Protein AF-A0A842NG84-F1 (afdb_monomer)

Nearest PDB structures (foldseek):
  5ef4-assembly1_A  TM=7.509E-01  e=2.956E-09  Ambrosia artemisiifolia
  5ef4-assembly2_B  TM=7.307E-01  e=3.692E-09  Ambrosia artemisiifolia
  2pns-assembly2_B  TM=7.643E-01  e=1.123E-08  Tabernaemonta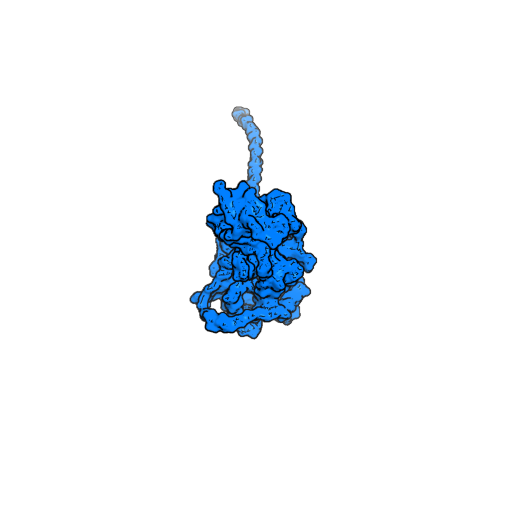na divaricata
  5egw-assembly1_B  TM=7.321E-01  e=2.445E-08  Ambrosia artemisiifolia
  1by8-assembly1_A  TM=6.153E-01  e=9.722E-10  Homo sapiens

Solvent-accessible surface area (backbone atoms only — not comparable to full-atom values): 22449 Å² total; per-residue (Å²): 132,89,85,85,89,90,78,93,75,83,84,78,82,76,79,78,74,76,75,75,74,76,73,70,83,74,73,76,84,49,84,54,56,22,68,62,53,76,66,56,45,51,50,50,56,47,50,56,67,72,35,50,70,50,82,78,55,66,68,54,63,74,64,57,64,97,56,46,72,49,68,49,61,90,35,45,50,77,52,31,65,78,34,42,39,34,60,16,14,34,37,33,48,54,18,48,45,46,33,51,21,23,42,37,18,72,76,65,67,31,71,53,35,53,27,53,30,47,59,38,40,55,36,86,90,50,64,49,39,68,40,72,46,62,56,60,51,24,55,47,42,53,71,69,32,46,49,35,39,27,86,22,55,72,15,46,81,70,48,32,79,45,73,61,75,60,59,44,90,67,37,44,67,66,52,60,49,45,40,74,46,46,40,46,20,26,48,72,33,65,92,59,47,56,72,46,21,52,50,46,55,50,43,39,43,73,71,63,38,40,33,37,37,35,39,50,42,25,35,59,64,53,49,51,52,51,51,47,48,60,69,73,37,45,41,85,51,68,46,64,64,58,86,54,38,77,34,63,48,35,91,82,56,20,32,36,48,33,28,23,33,37,32,36,38,32,76,48,76,95,65,28,27,34,35,31,39,54,45,67,15,50,38,93,43,17,71,71,15,41,40,27,35,44,60,89,41,62,52,70,29,25,30,29,53,96,89,40,80,40,75,26,60,45,49,30,34,67,55,66,42,65,58,86,71,72,46,55,35,31,28,23,76,84,56,53,41,71,78,46,67,58,55,23,54,41,68,51,59,43,58,68,57,51,52,47,65,21,34,38,39,26,43,49,47,79,43,97,38,78,32,68,36,78,54,80,39,42,33,33,42,37,24,3,22,44,75,78,70,81,50,70,86,53,53,14,26,28,56,36,82,46,69,76,48,36,46,75,49,76,38,48,57,46,64,62,128

Foldseek 3Di:
DDDDDDDDDDDPPPPPPPPPPPPPPPPPQDPEFAQDFPVQVVVQQVCLVPFAADDQDPVCLVVPPPFFKDFLVVQEDDQQQLLALAHANQQQLSQLQRLVSLVCCVAPVFNFRWFSLLCLAPVPVDHNRNHDHNQSVQVVCQVVQKTDGCPWQLRRDDCNVVPSPRHNVRTDPFPIWGWPHKGKHFQPLAPPDLVSNLSSQQSCLVVSGKKKKKFKAADQVRVVVVVCCQAPAAQQDADACQVRFAEAHDSVRIGMHIWIFRMWGCPPVVRTWTKTAGRSGAYPRRSNNIHTYGSPYDSNGWHDYPRDTDRGITIMTMDIDTDPPQAEEEEDLVQPLVPDPPYDNAPQVCLVRDTARHEYEYDAEEHADAHEDPDAHEYEDAYQAHSPNPDRDAAYEYCHYYYDHYHYNYHRYYYDD

Sequence (417 aa):
MRKGIPRIILGLVLALAFAQNASADDDLKSYTIMHPDRETRLSWIEAYKIAPRAHIDEELRLSIPFRGSLSLLSHLNYTPSARNQGQCGNCWAWAGTGAMGIALDVEKSIFDRLSVQFISSCNTAKDCCAGGWLEDLASFYSSEGYTVPWSNTNASWQNGDGNCNVVCETISTSPKYNITSIEEETIDTQDVGQAQAIANIKNILNQNKAVWFAFYMSTAEDWTDFFSFWGNQTESVLWNFDDTCGKAYDPVDGGAHAVLCVGYNDDDPDNSYWIMLNSYGTETGRPNGLFRVDMDMNYDCYYFYGGNATYSLYWQTLDVSFSTEVQNSYVDPSGSCNGNTPCYTTIQAAVNAASTGTTIKILQGSYSENVSLSTSKELTLSGGWNSSYTSQASISYASSLTRSKGTFIVKRVGIQR

Structure (mmCIF, N/CA/C/O backbone):
data_AF-A0A842NG84-F1
#
_entry.id   AF-A0A842NG84-F1
#
loop_
_atom_site.group_PDB
_atom_site.id
_atom_site.type_symbol
_atom_site.label_atom_id
_atom_site.label_alt_id
_atom_site.label_comp_id
_atom_site.label_asym_id
_atom_site.label_entity_id
_atom_site.label_seq_id
_atom_site.pdbx_PDB_ins_code
_atom_site.Cartn_x
_atom_site.Cartn_y
_atom_site.Cartn_z
_atom_site.occupancy
_atom_site.B_iso_or_equiv
_atom_site.auth_seq_id
_atom_site.auth_comp_id
_atom_site.auth_asym_id
_atom_site.auth_atom_id
_atom_site.pdbx_PDB_model_num
ATOM 1 N N . MET A 1 1 ? -33.492 68.189 -60.510 1.00 37.41 1 MET A N 1
ATOM 2 C CA . MET A 1 1 ? -34.503 67.174 -60.883 1.00 37.41 1 MET A CA 1
ATOM 3 C C . MET A 1 1 ? -34.789 66.313 -59.658 1.00 37.41 1 MET A C 1
ATOM 5 O O . MET A 1 1 ? -33.855 66.044 -58.924 1.00 37.41 1 MET A O 1
ATOM 9 N N . ARG A 1 2 ? -36.077 65.995 -59.435 1.00 32.12 2 ARG A N 1
ATOM 10 C CA . ARG A 1 2 ? -36.684 64.869 -58.671 1.00 32.12 2 ARG A CA 1
ATOM 11 C C . ARG A 1 2 ? -35.697 63.829 -58.094 1.00 32.12 2 ARG A C 1
ATOM 13 O O . ARG A 1 2 ? -34.793 63.446 -58.812 1.00 32.12 2 ARG A O 1
ATOM 20 N N . LYS A 1 3 ? -35.860 63.178 -56.938 1.00 31.91 3 LYS A N 1
ATOM 21 C CA . LYS A 1 3 ? -36.912 62.978 -55.914 1.00 31.91 3 LYS A CA 1
ATOM 22 C C . LYS A 1 3 ? -36.222 62.097 -54.837 1.00 31.91 3 LYS A C 1
ATOM 24 O O . LYS A 1 3 ? -35.510 61.182 -55.224 1.00 31.91 3 LYS A O 1
ATOM 29 N N . GLY A 1 4 ? -36.459 62.297 -53.539 1.00 31.08 4 GLY A N 1
ATOM 30 C CA . GLY A 1 4 ? -37.027 61.222 -52.703 1.00 31.08 4 GLY A CA 1
ATOM 31 C C . GLY A 1 4 ? -36.264 60.925 -51.397 1.00 31.08 4 GLY A C 1
ATOM 32 O O . GLY A 1 4 ? -35.152 60.421 -51.426 1.00 31.08 4 GLY A O 1
ATOM 33 N N . ILE A 1 5 ? -36.914 61.232 -50.270 1.00 37.59 5 ILE A N 1
ATOM 34 C CA . ILE A 1 5 ? -36.706 60.746 -48.880 1.00 37.59 5 ILE A CA 1
ATOM 35 C C . ILE A 1 5 ? -37.113 59.242 -48.861 1.00 37.59 5 ILE A C 1
ATOM 37 O O . ILE A 1 5 ? -38.029 58.944 -49.637 1.00 37.59 5 ILE A O 1
ATOM 41 N N . PRO A 1 6 ? -36.553 58.280 -48.067 1.00 40.28 6 PRO A N 1
ATOM 42 C CA . PRO A 1 6 ? -36.450 58.280 -46.586 1.00 40.28 6 PRO A CA 1
ATOM 43 C C . PRO A 1 6 ? -35.215 57.499 -46.031 1.00 40.28 6 PRO A C 1
ATOM 45 O O . PRO A 1 6 ? -34.362 57.112 -46.810 1.00 40.28 6 PRO A O 1
ATOM 48 N N . ARG A 1 7 ? -34.948 57.219 -44.744 1.00 32.84 7 ARG A N 1
ATOM 49 C CA . ARG A 1 7 ? -35.759 56.900 -43.555 1.00 32.84 7 ARG A CA 1
ATOM 50 C C . ARG A 1 7 ? -34.798 56.885 -42.344 1.00 32.84 7 ARG A C 1
ATOM 52 O O . ARG A 1 7 ? -33.700 56.350 -42.452 1.00 32.84 7 ARG A O 1
ATOM 59 N N . ILE A 1 8 ? -35.215 57.437 -41.207 1.00 39.66 8 ILE A N 1
ATOM 60 C CA . ILE A 1 8 ? -34.542 57.266 -39.908 1.00 39.66 8 ILE A CA 1
ATOM 61 C C . ILE A 1 8 ? -34.711 55.801 -39.487 1.00 39.66 8 ILE A C 1
ATOM 63 O O . ILE A 1 8 ? -35.845 55.322 -39.440 1.00 39.66 8 ILE A O 1
ATOM 67 N N . ILE A 1 9 ? -33.616 55.100 -39.180 1.00 34.53 9 ILE A N 1
ATOM 68 C CA . ILE A 1 9 ? -33.658 53.812 -38.479 1.00 34.53 9 ILE A CA 1
ATOM 69 C C . ILE A 1 9 ? -32.799 53.916 -37.220 1.00 34.53 9 ILE A C 1
ATOM 71 O O . ILE A 1 9 ? -31.607 54.207 -37.261 1.00 34.53 9 ILE A O 1
ATOM 75 N N . LEU A 1 10 ? -33.511 53.711 -36.118 1.00 32.47 10 LEU A N 1
ATOM 76 C CA . LEU A 1 10 ? -33.110 53.533 -34.732 1.00 32.47 10 LEU A CA 1
ATOM 77 C C . LEU A 1 10 ? -31.815 52.711 -34.602 1.00 32.47 10 LEU A C 1
ATOM 79 O O . LEU A 1 10 ? -31.756 51.571 -35.059 1.00 32.47 10 LEU A O 1
ATOM 83 N N . GLY A 1 11 ? -30.803 53.266 -33.934 1.00 31.20 11 GLY A N 1
ATOM 84 C CA . GLY A 1 11 ? -29.657 52.491 -33.470 1.00 31.20 11 GLY A CA 1
ATOM 85 C C . GLY A 1 11 ? -30.105 51.530 -32.372 1.00 31.20 11 GLY A C 1
ATOM 86 O O . GLY A 1 11 ? -30.325 51.950 -31.238 1.00 31.20 11 GLY A O 1
ATOM 87 N N . LEU A 1 12 ? -30.262 50.248 -32.709 1.00 30.98 12 LEU A N 1
ATOM 88 C CA . LEU A 1 12 ? -30.329 49.183 -31.714 1.00 30.98 12 LEU A CA 1
ATOM 89 C C . LEU A 1 12 ? -28.923 49.003 -31.133 1.00 30.98 12 LEU A C 1
ATOM 91 O O . LEU A 1 12 ? -28.035 48.454 -31.782 1.00 30.98 12 LEU A O 1
ATOM 95 N N . VAL A 1 13 ? -28.725 49.462 -29.899 1.00 32.34 13 VAL A N 1
ATOM 96 C CA . VAL A 1 13 ? -27.614 49.014 -29.059 1.00 32.34 13 VAL A CA 1
ATOM 97 C C . VAL A 1 13 ? -27.955 47.592 -28.621 1.00 32.34 13 VAL A C 1
ATOM 99 O O . VAL A 1 13 ? -28.672 47.387 -27.645 1.00 32.34 13 VAL A O 1
ATOM 102 N N . LEU A 1 14 ? -27.495 46.600 -29.384 1.00 30.27 14 LEU A N 1
ATOM 103 C CA . LEU A 1 14 ? -27.500 45.214 -28.936 1.00 30.27 14 LEU A CA 1
ATOM 104 C C . LEU A 1 14 ? -26.247 45.018 -28.077 1.00 30.27 14 LEU A C 1
ATOM 106 O O . LEU A 1 14 ? -25.159 44.751 -28.584 1.00 30.27 14 LEU A O 1
ATOM 110 N N . ALA A 1 15 ? -26.392 45.217 -26.768 1.00 30.56 15 ALA A N 1
ATOM 111 C CA . ALA A 1 15 ? -25.419 44.734 -25.805 1.00 30.56 15 ALA A CA 1
ATOM 112 C C . ALA A 1 15 ? -25.432 43.201 -25.876 1.00 30.56 15 ALA A C 1
ATOM 114 O O . ALA A 1 15 ? -26.329 42.549 -25.342 1.00 30.56 15 ALA A O 1
ATOM 115 N N . LEU A 1 16 ? -24.465 42.628 -26.594 1.00 29.66 16 LEU A N 1
ATOM 116 C CA . LEU A 1 16 ? -24.135 41.213 -26.489 1.00 29.66 16 LEU A CA 1
ATOM 117 C C . LEU A 1 16 ? -23.580 40.993 -25.082 1.00 29.66 16 LEU A C 1
ATOM 119 O O . LEU A 1 16 ? -22.398 41.199 -24.817 1.00 29.66 16 LEU A O 1
ATOM 123 N N . ALA A 1 17 ? -24.471 40.622 -24.166 1.00 31.25 17 ALA A N 1
ATOM 124 C CA . ALA A 1 17 ? -24.089 39.957 -22.940 1.00 31.25 17 ALA A CA 1
ATOM 125 C C . ALA A 1 17 ? -23.398 38.654 -23.353 1.00 31.25 17 ALA A C 1
ATOM 127 O O . ALA A 1 17 ? -24.051 37.692 -23.759 1.00 31.25 17 ALA A O 1
ATOM 128 N N . PHE A 1 18 ? -22.068 38.644 -23.302 1.00 28.48 18 PHE A N 1
ATOM 129 C CA . PHE A 1 18 ? -21.324 37.400 -23.252 1.00 28.48 18 PHE A CA 1
ATOM 130 C C . PHE A 1 18 ? -21.741 36.715 -21.955 1.00 28.48 18 PHE A C 1
ATOM 132 O O . PHE A 1 18 ? -21.294 37.084 -20.870 1.00 28.48 18 PHE A O 1
ATOM 139 N N . ALA A 1 19 ? -22.645 35.745 -22.067 1.00 29.77 19 ALA A N 1
ATOM 140 C CA . ALA A 1 19 ? -22.727 34.694 -21.078 1.00 29.77 19 ALA A CA 1
ATOM 141 C C . ALA A 1 19 ? -21.344 34.036 -21.074 1.00 29.77 19 ALA A C 1
ATOM 143 O O . ALA A 1 19 ? -20.980 33.324 -22.010 1.00 29.77 19 ALA A O 1
ATOM 144 N N . GLN A 1 20 ? -20.542 34.354 -20.058 1.00 28.06 20 GLN A N 1
ATOM 145 C CA . GLN A 1 20 ? -19.454 33.489 -19.645 1.00 28.06 20 GLN A CA 1
ATOM 146 C C . GLN A 1 20 ? -20.114 32.154 -19.313 1.00 28.06 20 GLN A C 1
ATOM 148 O O . GLN A 1 20 ? -20.661 31.969 -18.228 1.00 28.06 20 GLN A O 1
ATOM 153 N N . ASN A 1 21 ? -20.114 31.236 -20.278 1.00 27.00 21 ASN A N 1
ATOM 154 C CA . ASN A 1 21 ? -20.101 29.833 -19.928 1.00 27.00 21 ASN A CA 1
ATOM 155 C C . ASN A 1 21 ? -18.834 29.674 -19.098 1.00 27.00 21 ASN A C 1
ATOM 157 O O . ASN A 1 21 ? -17.730 29.722 -19.638 1.00 27.00 21 ASN A O 1
ATOM 161 N N . ALA A 1 22 ? -19.012 29.592 -17.782 1.00 32.94 22 ALA A N 1
ATOM 162 C CA . ALA A 1 22 ? -18.025 29.011 -16.906 1.00 32.94 22 ALA A CA 1
ATOM 163 C C . ALA A 1 22 ? -17.695 27.646 -17.514 1.00 32.94 22 ALA A C 1
ATOM 165 O O . ALA A 1 22 ? -18.519 26.730 -17.473 1.00 32.94 22 ALA A O 1
ATOM 166 N N . SER A 1 23 ? -16.543 27.543 -18.180 1.00 30.33 23 SER A N 1
ATOM 167 C CA . SER A 1 23 ? -15.930 26.243 -18.368 1.00 30.33 23 SER A CA 1
ATOM 168 C C . SER A 1 23 ? -15.716 25.729 -16.957 1.00 30.33 23 SER A C 1
ATOM 170 O O . SER A 1 23 ? -15.060 26.396 -16.156 1.00 30.33 23 SER A O 1
ATOM 172 N N . ALA A 1 24 ? -16.360 24.609 -16.644 1.00 33.66 24 ALA A N 1
ATOM 173 C CA . ALA A 1 24 ? -15.983 23.806 -15.500 1.00 33.66 24 ALA A CA 1
ATOM 174 C C . ALA A 1 24 ? -14.453 23.713 -15.483 1.00 33.66 24 ALA A C 1
ATOM 176 O O . ALA A 1 24 ? -13.863 23.532 -16.552 1.00 33.66 24 ALA A O 1
ATOM 177 N N . ASP A 1 25 ? -13.853 23.918 -14.310 1.00 32.69 25 ASP A N 1
ATOM 178 C CA . ASP A 1 25 ? -12.469 23.535 -14.046 1.00 32.69 25 ASP A CA 1
ATOM 179 C C . ASP A 1 25 ? -12.274 22.135 -14.625 1.00 32.69 25 ASP A C 1
ATOM 181 O O . ASP A 1 25 ? -12.804 21.150 -14.107 1.00 32.69 25 ASP A O 1
ATOM 185 N N . ASP A 1 26 ? -11.578 22.063 -15.753 1.00 35.41 26 ASP A N 1
ATOM 186 C CA . ASP A 1 26 ? -10.952 20.835 -16.191 1.00 35.41 26 ASP A CA 1
ATOM 187 C C . ASP A 1 26 ? -9.748 20.724 -15.256 1.00 35.41 26 ASP A C 1
ATOM 189 O O . ASP A 1 26 ? -8.679 21.263 -15.545 1.00 35.41 26 ASP A O 1
ATOM 193 N N . ASP A 1 27 ? -9.990 20.183 -14.054 1.00 45.81 27 ASP A N 1
ATOM 194 C CA . ASP A 1 27 ? -8.949 19.820 -13.094 1.00 45.81 27 ASP A CA 1
ATOM 195 C C . ASP A 1 27 ? -7.872 19.098 -13.904 1.00 45.81 27 ASP A C 1
ATOM 197 O O . ASP A 1 27 ? -8.100 17.993 -14.405 1.00 45.81 27 ASP A O 1
ATOM 201 N N . LEU A 1 28 ? -6.730 19.759 -14.117 1.00 52.41 28 LEU A N 1
ATOM 202 C CA . LEU A 1 28 ? -5.618 19.193 -14.867 1.00 52.41 28 LEU A CA 1
ATOM 203 C C . LEU A 1 28 ? -5.253 17.874 -14.191 1.00 52.41 28 LEU A C 1
ATOM 205 O O . LEU A 1 28 ? -4.687 17.862 -13.096 1.00 52.41 28 LEU A O 1
ATOM 209 N N . LYS A 1 29 ? -5.626 16.760 -14.826 1.00 64.19 29 LYS A N 1
ATOM 210 C CA . LYS A 1 29 ? -5.337 15.417 -14.331 1.00 64.19 29 LYS A CA 1
ATOM 211 C C . LYS A 1 29 ? -3.831 15.296 -14.134 1.00 64.19 29 LYS A C 1
ATOM 213 O O . LYS A 1 29 ? -3.072 15.330 -15.098 1.00 64.19 29 LYS A O 1
ATOM 218 N N . SER A 1 30 ? -3.413 15.178 -12.878 1.00 78.31 30 SER A N 1
ATOM 219 C CA . SER A 1 30 ? -2.008 15.039 -12.508 1.00 78.31 30 SER A CA 1
ATOM 220 C C . SER A 1 30 ? -1.708 13.576 -12.215 1.00 78.31 30 SER A C 1
ATOM 222 O O . SER A 1 30 ? -2.214 13.019 -11.242 1.00 78.31 30 SER A O 1
ATOM 224 N N . TYR A 1 31 ? -0.882 12.950 -13.052 1.00 92.50 31 TYR A N 1
ATOM 225 C CA . TYR A 1 31 ? -0.314 11.625 -12.796 1.00 92.50 31 TYR A CA 1
ATOM 226 C C . TYR A 1 31 ? 1.081 11.799 -12.195 1.00 92.50 31 TYR A C 1
ATOM 228 O O . TYR A 1 31 ? 2.098 11.642 -12.863 1.00 92.50 31 TYR A O 1
ATOM 236 N N . THR A 1 32 ? 1.126 12.225 -10.934 1.00 95.56 32 THR A N 1
ATOM 237 C CA . THR A 1 32 ? 2.385 12.597 -10.282 1.00 95.56 32 THR A CA 1
ATOM 238 C C . THR A 1 32 ? 3.261 11.385 -9.988 1.00 95.56 32 THR A C 1
ATOM 240 O O . THR A 1 32 ? 2.804 10.369 -9.463 1.00 95.56 32 THR A O 1
ATOM 243 N N . ILE A 1 33 ? 4.551 11.528 -10.266 1.00 97.00 33 ILE A N 1
ATOM 244 C CA . ILE A 1 33 ? 5.593 10.545 -9.967 1.00 97.00 33 ILE A CA 1
ATOM 245 C C . ILE A 1 33 ? 6.597 11.141 -8.978 1.00 97.00 33 ILE A C 1
ATOM 247 O O . ILE A 1 33 ? 6.575 12.339 -8.691 1.00 97.00 33 ILE A O 1
ATOM 251 N N . MET A 1 34 ? 7.474 10.306 -8.432 1.00 97.06 34 MET A N 1
ATOM 252 C CA . MET A 1 34 ? 8.581 10.755 -7.592 1.00 97.06 34 MET A CA 1
ATOM 253 C C . MET A 1 34 ? 9.792 11.079 -8.467 1.00 97.06 34 MET A C 1
ATOM 255 O O . MET A 1 34 ? 10.174 10.273 -9.314 1.00 97.06 34 MET A O 1
ATOM 259 N N . HIS A 1 35 ? 10.444 12.211 -8.208 1.00 95.12 35 HIS A N 1
ATOM 260 C CA . HIS A 1 35 ? 11.687 12.617 -8.871 1.00 95.12 35 HIS A CA 1
ATOM 261 C C . HIS A 1 35 ? 12.839 12.646 -7.856 1.00 95.12 35 HIS A C 1
ATOM 263 O O . HIS A 1 35 ? 13.256 13.726 -7.433 1.00 95.12 35 HIS A O 1
ATOM 269 N N . PRO A 1 36 ? 13.329 11.478 -7.393 1.00 94.44 36 PRO A N 1
ATOM 270 C CA . PRO A 1 36 ? 14.426 11.445 -6.440 1.00 94.44 36 PRO A CA 1
ATOM 271 C C . PRO A 1 36 ? 15.696 12.001 -7.081 1.00 94.44 36 PRO A C 1
ATOM 273 O O . PRO A 1 36 ? 16.050 11.652 -8.212 1.00 94.44 36 PRO A O 1
ATOM 276 N N . ASP A 1 37 ? 16.434 12.809 -6.324 1.00 93.31 37 ASP A N 1
ATOM 277 C CA . ASP A 1 37 ? 17.790 13.158 -6.717 1.00 93.31 37 ASP A CA 1
ATOM 278 C C . ASP A 1 37 ? 18.714 11.924 -6.684 1.00 93.31 37 ASP A C 1
ATOM 280 O O . ASP A 1 37 ? 18.347 10.805 -6.298 1.00 93.31 37 ASP A O 1
ATOM 284 N N . ARG A 1 38 ? 19.961 12.120 -7.118 1.00 92.44 38 ARG A N 1
ATOM 285 C CA . ARG A 1 38 ? 20.938 11.031 -7.191 1.00 92.44 38 ARG A CA 1
ATOM 286 C C . ARG A 1 38 ? 21.175 10.371 -5.829 1.00 92.44 38 ARG A C 1
ATOM 288 O O . ARG A 1 38 ? 21.360 9.156 -5.802 1.00 92.44 38 ARG A O 1
ATOM 295 N N . GLU A 1 39 ? 21.251 11.146 -4.753 1.00 94.50 39 GLU A N 1
ATOM 296 C CA . GLU A 1 39 ? 21.584 10.641 -3.416 1.00 94.50 39 GLU A CA 1
ATOM 297 C C . GLU A 1 39 ? 20.411 9.853 -2.835 1.00 94.50 39 GLU A C 1
ATOM 299 O O . GLU A 1 39 ? 20.589 8.712 -2.410 1.00 94.50 39 GLU A O 1
ATOM 304 N N . THR A 1 40 ? 19.206 10.405 -2.950 1.00 95.31 40 THR A N 1
ATOM 305 C CA . THR A 1 40 ? 17.943 9.779 -2.558 1.00 95.31 40 THR A CA 1
ATOM 306 C C . THR A 1 40 ? 17.758 8.448 -3.273 1.00 95.31 40 THR A C 1
ATOM 308 O O . THR A 1 40 ? 17.569 7.418 -2.632 1.00 95.31 40 THR A O 1
ATOM 311 N N . ARG A 1 41 ? 17.928 8.415 -4.597 1.00 94.69 41 ARG A N 1
ATOM 312 C CA . ARG A 1 41 ? 17.829 7.170 -5.366 1.00 94.69 41 ARG A CA 1
ATOM 313 C C . ARG A 1 41 ? 18.843 6.118 -4.915 1.00 94.69 41 ARG A C 1
ATOM 315 O O . ARG A 1 41 ? 18.488 4.953 -4.783 1.00 94.69 41 ARG A O 1
ATOM 322 N N . LEU A 1 42 ? 20.096 6.510 -4.669 1.00 94.88 42 LEU A N 1
ATOM 323 C CA . LEU A 1 42 ? 21.110 5.581 -4.157 1.00 94.88 42 LEU A CA 1
ATOM 324 C C . LEU A 1 42 ? 20.756 5.061 -2.761 1.00 94.88 42 LEU A C 1
ATOM 326 O O . LEU A 1 42 ? 20.980 3.882 -2.499 1.00 94.88 42 LEU A O 1
ATOM 330 N N . SER A 1 43 ? 20.169 5.896 -1.900 1.00 96.94 43 SER A N 1
ATOM 331 C CA . SER A 1 43 ? 19.691 5.450 -0.589 1.00 96.94 43 SER A CA 1
ATOM 332 C C . SER A 1 43 ? 18.536 4.454 -0.690 1.00 96.94 43 SER A C 1
ATOM 334 O O . SER A 1 43 ? 18.575 3.450 0.007 1.00 96.94 43 SER A O 1
ATOM 336 N N . TRP A 1 44 ? 17.573 4.648 -1.599 1.00 97.62 44 TRP A N 1
ATOM 337 C CA . TRP A 1 44 ? 16.470 3.694 -1.802 1.00 97.62 44 TRP A CA 1
ATOM 338 C C . TRP A 1 44 ? 16.963 2.351 -2.343 1.00 97.62 44 TRP A C 1
ATOM 340 O O . TRP A 1 44 ? 16.546 1.294 -1.873 1.00 97.62 44 TRP A O 1
ATOM 350 N N . ILE A 1 45 ? 17.912 2.383 -3.285 1.00 97.06 45 ILE A N 1
ATOM 351 C CA . ILE A 1 45 ? 18.573 1.174 -3.793 1.00 97.06 45 ILE A CA 1
ATOM 352 C C . ILE A 1 45 ? 19.283 0.429 -2.663 1.00 97.06 45 ILE A C 1
ATOM 354 O O . ILE A 1 45 ? 19.219 -0.798 -2.604 1.00 97.06 45 ILE A O 1
ATOM 358 N N . GLU A 1 46 ? 19.990 1.150 -1.794 1.00 97.69 46 GLU A N 1
ATOM 359 C CA . GLU A 1 46 ? 20.694 0.537 -0.672 1.00 97.69 46 GLU A CA 1
ATOM 360 C C . GLU A 1 46 ? 19.717 -0.018 0.366 1.00 97.69 46 GLU A C 1
ATOM 362 O O . GLU A 1 46 ? 19.875 -1.169 0.762 1.00 97.69 46 GLU A O 1
ATOM 367 N N . ALA A 1 47 ? 18.668 0.730 0.723 1.00 97.81 47 ALA A N 1
ATOM 368 C CA . ALA A 1 47 ? 17.607 0.285 1.626 1.00 97.81 47 ALA A CA 1
ATOM 369 C C . ALA A 1 47 ? 16.991 -1.040 1.150 1.00 97.81 47 ALA A C 1
ATOM 371 O O . ALA A 1 47 ? 16.917 -2.001 1.909 1.00 97.81 47 ALA A O 1
ATOM 372 N N . TYR A 1 48 ? 16.664 -1.148 -0.142 1.00 98.44 48 TYR A N 1
ATOM 373 C CA . TYR A 1 48 ? 16.176 -2.396 -0.734 1.00 98.44 48 TYR A CA 1
ATOM 374 C C . TYR A 1 48 ? 17.166 -3.566 -0.602 1.00 98.44 48 TYR A C 1
ATOM 376 O O . TYR A 1 48 ? 16.770 -4.711 -0.371 1.00 98.44 48 TYR A O 1
ATOM 384 N N . LYS A 1 49 ? 18.467 -3.305 -0.774 1.00 97.06 49 LYS A N 1
ATOM 385 C CA . LYS A 1 49 ? 19.503 -4.347 -0.696 1.00 97.06 49 LYS A CA 1
ATOM 386 C C . LYS A 1 49 ? 19.705 -4.857 0.725 1.00 97.06 49 LYS A C 1
ATOM 388 O O . LYS A 1 49 ? 19.904 -6.062 0.894 1.00 97.06 49 LYS A O 1
ATOM 393 N N . ILE A 1 50 ? 19.692 -3.956 1.705 1.00 97.50 50 ILE A N 1
ATOM 394 C CA . ILE A 1 50 ? 19.973 -4.288 3.107 1.00 97.50 50 ILE A CA 1
ATOM 395 C C . ILE A 1 50 ? 18.739 -4.764 3.873 1.00 97.50 50 ILE A C 1
ATOM 397 O O . ILE A 1 50 ? 18.912 -5.390 4.918 1.00 97.50 50 ILE A O 1
ATOM 401 N N . ALA A 1 51 ? 17.531 -4.498 3.366 1.00 98.38 51 ALA A N 1
ATOM 402 C CA . ALA A 1 51 ? 16.297 -4.993 3.959 1.00 98.38 51 ALA A CA 1
ATOM 403 C C . ALA A 1 51 ? 16.331 -6.530 4.112 1.00 98.38 51 ALA A C 1
ATOM 405 O O . ALA A 1 51 ? 16.885 -7.234 3.246 1.00 98.38 51 ALA A O 1
ATOM 406 N N . PRO A 1 52 ? 15.740 -7.074 5.191 1.00 98.44 52 PRO A N 1
ATOM 407 C CA . PRO A 1 52 ? 15.556 -8.509 5.351 1.00 98.44 52 PRO A CA 1
ATOM 408 C C . PRO A 1 52 ? 14.852 -9.135 4.149 1.00 98.44 52 PRO A C 1
ATOM 410 O O . PRO A 1 52 ? 14.097 -8.489 3.425 1.00 98.44 52 PRO A O 1
ATOM 413 N N . ARG A 1 53 ? 15.103 -10.424 3.927 1.00 98.38 53 ARG A N 1
ATOM 414 C CA . ARG A 1 53 ? 14.450 -11.177 2.855 1.00 98.38 53 ARG A CA 1
ATOM 415 C C . ARG A 1 53 ? 13.080 -11.636 3.331 1.00 98.38 53 ARG A C 1
ATOM 417 O O . ARG A 1 53 ? 12.985 -12.210 4.413 1.00 98.38 53 ARG A O 1
ATOM 424 N N . ALA A 1 54 ? 12.061 -11.427 2.504 1.00 98.25 54 ALA A N 1
ATOM 425 C CA . ALA A 1 54 ? 10.703 -11.847 2.806 1.00 98.25 54 ALA A CA 1
ATOM 426 C C . ALA A 1 54 ? 10.643 -13.362 3.023 1.00 98.25 54 ALA A C 1
ATOM 428 O O . ALA A 1 54 ? 11.218 -14.140 2.253 1.00 98.25 54 ALA A O 1
ATOM 429 N N . HIS A 1 55 ? 9.939 -13.784 4.071 1.00 97.19 55 HIS A N 1
ATOM 430 C CA . HIS A 1 55 ? 9.790 -15.200 4.380 1.00 97.19 55 HIS A CA 1
ATOM 431 C C . HIS A 1 55 ? 9.056 -15.948 3.254 1.00 97.19 55 HIS A C 1
ATOM 433 O O . HIS A 1 55 ? 7.894 -15.665 2.961 1.00 97.19 55 HIS A O 1
ATOM 439 N N . ILE A 1 56 ? 9.724 -16.934 2.648 1.00 96.94 56 ILE A N 1
ATOM 440 C CA . ILE A 1 56 ? 9.105 -17.878 1.712 1.00 96.94 56 ILE A CA 1
ATOM 441 C C . ILE A 1 56 ? 8.540 -19.056 2.505 1.00 96.94 56 ILE A C 1
ATOM 443 O O . ILE A 1 56 ? 9.287 -19.825 3.112 1.00 96.94 56 ILE A O 1
ATOM 447 N N . ASP A 1 57 ? 7.219 -19.211 2.464 1.00 95.62 57 ASP A N 1
ATOM 448 C CA . ASP A 1 57 ? 6.531 -20.343 3.076 1.00 95.62 57 ASP A CA 1
ATOM 449 C C . ASP A 1 57 ? 6.673 -21.575 2.166 1.00 95.62 57 ASP A C 1
ATOM 451 O O . ASP A 1 57 ? 6.092 -21.649 1.078 1.00 95.62 57 ASP A O 1
ATOM 455 N N . GLU A 1 58 ? 7.481 -22.543 2.598 1.00 92.81 58 GLU A N 1
ATOM 456 C CA . GLU A 1 58 ? 7.756 -23.774 1.852 1.00 92.81 58 GLU A CA 1
ATOM 457 C C . GLU A 1 58 ? 6.530 -24.694 1.727 1.00 92.81 58 GLU A C 1
ATOM 459 O O . GLU A 1 58 ? 6.401 -25.403 0.727 1.00 92.81 58 GLU A O 1
ATOM 464 N N . GLU A 1 59 ? 5.602 -24.678 2.688 1.00 90.94 59 GLU A N 1
ATOM 465 C CA . GLU A 1 59 ? 4.368 -25.468 2.604 1.00 90.94 59 GLU A CA 1
ATOM 466 C C . GLU A 1 59 ? 3.417 -24.869 1.562 1.00 90.94 59 GLU A C 1
ATOM 468 O O . GLU A 1 59 ? 2.857 -25.593 0.726 1.00 90.94 59 GLU A O 1
ATOM 473 N N . LEU A 1 60 ? 3.293 -23.539 1.538 1.00 90.19 60 LEU A N 1
ATOM 474 C CA . LEU A 1 60 ? 2.581 -22.832 0.476 1.00 90.19 60 LEU A CA 1
ATOM 475 C C . LEU A 1 60 ? 3.259 -23.042 -0.875 1.00 90.19 60 LEU A C 1
ATOM 477 O O . LEU A 1 60 ? 2.582 -23.346 -1.853 1.00 90.19 60 LEU A O 1
ATOM 481 N N . ARG A 1 61 ? 4.591 -22.988 -0.952 1.00 88.06 61 ARG A N 1
ATOM 482 C CA . ARG A 1 61 ? 5.324 -23.223 -2.208 1.00 88.06 61 ARG A CA 1
ATOM 483 C C . ARG A 1 61 ? 4.999 -24.582 -2.837 1.00 88.06 61 ARG A C 1
ATOM 485 O O . ARG A 1 61 ? 4.974 -24.692 -4.060 1.00 88.06 61 ARG A O 1
ATOM 492 N N . LEU A 1 62 ? 4.746 -25.603 -2.019 1.00 84.94 62 LEU A N 1
ATOM 493 C CA . LEU A 1 62 ? 4.388 -26.949 -2.477 1.00 84.94 62 LEU A CA 1
ATOM 494 C C . LEU A 1 62 ? 2.892 -27.127 -2.778 1.00 84.94 62 LEU A C 1
ATOM 496 O O . LEU A 1 62 ? 2.529 -28.077 -3.474 1.00 84.94 62 LEU A O 1
ATOM 500 N N . SER A 1 63 ? 2.029 -26.260 -2.246 1.00 84.56 63 SER A N 1
ATOM 501 C CA . SER A 1 63 ? 0.568 -26.388 -2.344 1.00 84.56 63 SER A CA 1
ATOM 502 C C . SER A 1 63 ? -0.093 -25.383 -3.286 1.00 84.56 63 SER A C 1
ATOM 504 O O . SER A 1 63 ? -1.189 -25.664 -3.776 1.00 84.56 63 SER A O 1
ATOM 506 N N . ILE A 1 64 ? 0.559 -24.255 -3.586 1.00 84.00 64 ILE A N 1
ATOM 507 C CA . ILE A 1 64 ? 0.092 -23.281 -4.575 1.00 84.00 64 ILE A CA 1
ATOM 508 C C . ILE A 1 64 ? -0.014 -23.987 -5.935 1.00 84.00 64 ILE A C 1
ATOM 510 O O . ILE A 1 64 ? 0.978 -24.536 -6.429 1.00 84.00 64 ILE A O 1
ATOM 514 N N . PRO A 1 65 ? -1.203 -23.991 -6.565 1.00 82.25 65 PRO A N 1
ATOM 515 C CA . PRO A 1 65 ? -1.358 -24.512 -7.911 1.00 82.25 65 PRO A CA 1
ATOM 516 C C . PRO A 1 65 ? -0.400 -23.818 -8.881 1.00 82.25 65 PRO A C 1
ATOM 518 O O . PRO A 1 65 ? -0.180 -22.613 -8.789 1.00 82.25 65 PRO A O 1
ATOM 521 N N . PHE A 1 66 ? 0.121 -24.565 -9.858 1.00 80.31 66 PHE A N 1
ATOM 522 C CA . PHE A 1 66 ? 0.998 -23.994 -10.886 1.00 80.31 66 PHE A CA 1
ATOM 523 C C . PHE A 1 66 ? 0.356 -22.788 -11.597 1.00 80.31 66 PHE A C 1
ATOM 525 O O . PHE A 1 66 ? 1.061 -21.843 -11.935 1.00 80.31 66 PHE A O 1
ATOM 532 N N . ARG A 1 67 ? -0.974 -22.821 -11.764 1.00 88.94 67 ARG A N 1
ATOM 533 C CA . ARG A 1 67 ? -1.805 -21.732 -12.288 1.00 88.94 67 ARG A CA 1
ATOM 534 C C . ARG A 1 67 ? -3.010 -21.481 -11.405 1.00 88.94 67 ARG A C 1
ATOM 536 O O . ARG A 1 67 ? -3.576 -22.435 -10.865 1.00 88.94 67 ARG A O 1
ATOM 543 N N . GLY A 1 68 ? -3.440 -20.233 -11.336 1.00 94.19 68 GLY A N 1
ATOM 544 C CA . GLY A 1 68 ? -4.694 -19.864 -10.710 1.00 94.19 68 GLY A CA 1
ATOM 545 C C . GLY A 1 68 ? -4.894 -18.360 -10.660 1.00 94.19 68 GLY A C 1
ATOM 546 O O . GLY A 1 68 ? -4.292 -17.574 -11.390 1.00 94.19 68 GLY A O 1
ATOM 547 N N . SER A 1 69 ? -5.741 -17.938 -9.737 1.00 97.06 69 SER A N 1
ATOM 548 C CA . SER A 1 69 ? -5.933 -16.527 -9.463 1.00 97.06 69 SER A CA 1
ATOM 549 C C . SER A 1 69 ? -6.157 -16.282 -7.985 1.00 97.06 69 SER A C 1
ATOM 551 O O . SER A 1 69 ? -6.711 -17.110 -7.260 1.00 97.06 69 SER A O 1
ATOM 553 N N . LEU A 1 70 ? -5.699 -15.120 -7.542 1.00 97.62 70 LEU A N 1
ATOM 554 C CA . LEU A 1 70 ? -5.854 -14.642 -6.180 1.00 97.62 70 LEU A CA 1
ATOM 555 C C . LEU A 1 70 ? -6.040 -13.131 -6.222 1.00 97.62 70 LEU A C 1
ATOM 557 O O . LEU A 1 70 ? -5.378 -12.431 -6.988 1.00 97.62 70 LEU A O 1
ATOM 561 N N . SER A 1 71 ? -6.935 -12.621 -5.379 1.00 98.31 71 SER A N 1
ATOM 562 C CA . SER A 1 71 ? -7.116 -11.188 -5.180 1.00 98.31 71 SER A CA 1
ATOM 563 C C . SER A 1 71 ? -7.334 -10.885 -3.705 1.00 98.31 71 SER A C 1
ATOM 565 O O . SER A 1 71 ? -8.250 -11.416 -3.086 1.00 98.31 71 SER A O 1
ATOM 567 N N . LEU A 1 72 ? -6.517 -9.982 -3.171 1.00 98.69 72 LEU A N 1
ATOM 568 C CA . LEU A 1 72 ? -6.600 -9.456 -1.810 1.00 98.69 72 LEU A CA 1
ATOM 569 C C . LEU A 1 72 ? -7.495 -8.211 -1.720 1.00 98.69 72 LEU A C 1
ATOM 571 O O . LEU A 1 72 ? -7.594 -7.600 -0.661 1.00 98.69 72 LEU A O 1
ATOM 575 N N . LEU A 1 73 ? -8.178 -7.819 -2.804 1.00 98.19 73 LEU A N 1
ATOM 576 C CA . LEU A 1 73 ? -9.064 -6.647 -2.796 1.00 98.19 73 LEU A CA 1
ATOM 577 C C . LEU A 1 73 ? -10.209 -6.779 -1.784 1.00 98.19 73 LEU A C 1
ATOM 579 O O . LEU A 1 73 ? -10.664 -5.770 -1.254 1.00 98.19 73 LEU A O 1
ATOM 583 N N . SER A 1 74 ? -10.643 -8.003 -1.465 1.00 97.31 74 SER A N 1
ATOM 584 C CA . SER A 1 74 ? -11.642 -8.249 -0.418 1.00 97.31 74 SER A CA 1
ATOM 585 C C . SER A 1 74 ? -11.156 -7.921 0.995 1.00 97.31 74 SER A C 1
ATOM 587 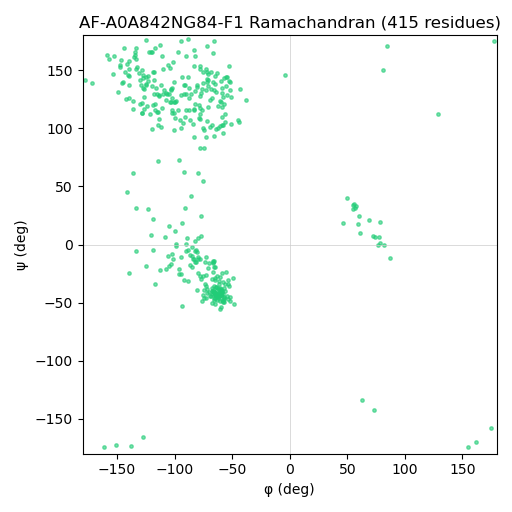O O . SER A 1 74 ? -11.996 -7.788 1.875 1.00 97.31 74 SER A O 1
ATOM 589 N N . HIS A 1 75 ? -9.842 -7.776 1.199 1.00 97.81 75 HIS A N 1
ATOM 590 C CA . HIS A 1 75 ? -9.211 -7.385 2.465 1.00 97.81 75 HIS A CA 1
ATOM 591 C C . HIS A 1 75 ? -8.854 -5.893 2.520 1.00 97.81 75 HIS A C 1
ATOM 593 O O . HIS A 1 75 ? -8.360 -5.407 3.532 1.00 97.81 75 HIS A O 1
ATOM 599 N N . LEU A 1 76 ? -9.116 -5.131 1.451 1.00 98.19 76 LEU A N 1
ATOM 600 C CA . LEU A 1 76 ? -8.786 -3.713 1.386 1.00 98.19 76 LEU A CA 1
ATOM 601 C C . LEU A 1 76 ? -10.038 -2.838 1.314 1.00 98.19 76 LEU A C 1
ATOM 603 O O . LEU A 1 76 ? -10.729 -2.785 0.296 1.00 98.19 76 LEU A O 1
ATOM 607 N N . ASN A 1 77 ? -10.278 -2.049 2.360 1.00 96.81 77 ASN A N 1
ATOM 608 C CA . ASN A 1 77 ? -11.269 -0.980 2.305 1.00 96.81 77 ASN A CA 1
ATOM 609 C C . ASN A 1 77 ? -10.695 0.240 1.570 1.00 96.81 77 ASN A C 1
ATOM 611 O O . ASN A 1 77 ? -9.840 0.960 2.093 1.00 96.81 77 ASN A O 1
ATOM 615 N N . TYR A 1 78 ? -11.177 0.500 0.356 1.00 97.50 78 TYR A N 1
ATOM 616 C CA . TYR A 1 78 ? -10.810 1.686 -0.408 1.00 97.50 78 TYR A CA 1
ATOM 617 C C . TYR A 1 78 ? -11.970 2.194 -1.268 1.00 97.50 78 TYR A C 1
ATOM 619 O O . TYR A 1 78 ? -12.914 1.480 -1.593 1.00 97.50 78 TYR A O 1
ATOM 627 N N . THR A 1 79 ? -11.891 3.467 -1.647 1.00 97.75 79 THR A N 1
ATOM 628 C CA . THR A 1 79 ? -12.772 4.063 -2.654 1.00 97.75 79 THR A CA 1
ATOM 629 C C . THR A 1 79 ? -11.893 4.462 -3.833 1.00 97.75 79 THR A C 1
ATOM 631 O O . THR A 1 79 ? -11.069 5.360 -3.638 1.00 97.75 79 THR A O 1
ATOM 634 N N . PRO A 1 80 ? -12.038 3.833 -5.017 1.00 96.94 80 PRO A N 1
ATOM 635 C CA . PRO A 1 80 ? -11.154 4.055 -6.159 1.00 96.94 80 PRO A CA 1
ATOM 636 C C . PRO A 1 80 ? -10.926 5.534 -6.480 1.00 96.94 80 PRO A C 1
ATOM 638 O O . PRO A 1 80 ? -9.790 5.991 -6.510 1.00 96.94 80 PRO A O 1
ATOM 641 N N . SER A 1 81 ? -12.000 6.317 -6.610 1.00 96.50 81 SER A N 1
ATOM 642 C CA . SER A 1 81 ? -11.916 7.739 -6.969 1.00 96.50 81 SER A CA 1
ATOM 643 C C . SER A 1 81 ? -11.218 8.595 -5.909 1.00 96.50 81 SER A C 1
ATOM 645 O O . SER A 1 81 ? -10.551 9.568 -6.243 1.00 96.50 81 SER A O 1
ATOM 647 N N . ALA A 1 82 ? -11.327 8.217 -4.632 1.00 96.31 82 ALA A N 1
ATOM 648 C CA . ALA A 1 82 ? -10.674 8.902 -3.518 1.00 96.31 82 ALA A CA 1
ATOM 649 C C . ALA A 1 82 ? -9.275 8.344 -3.202 1.00 96.31 82 ALA A C 1
ATOM 651 O O . ALA A 1 82 ? -8.649 8.787 -2.237 1.00 96.31 82 ALA A O 1
ATOM 652 N N . ARG A 1 83 ? -8.790 7.341 -3.943 1.00 97.25 83 ARG A N 1
ATOM 653 C CA . ARG A 1 83 ? -7.401 6.867 -3.891 1.00 97.25 83 ARG A CA 1
ATOM 654 C C . ARG A 1 83 ? -6.593 7.624 -4.946 1.00 97.25 83 ARG A C 1
ATOM 656 O O . ARG A 1 83 ? -6.112 7.047 -5.916 1.00 97.25 83 ARG A O 1
ATOM 663 N N . ASN A 1 84 ? -6.518 8.939 -4.766 1.00 97.19 84 ASN A N 1
ATOM 664 C CA . ASN A 1 84 ? -5.883 9.869 -5.687 1.00 97.19 84 ASN A CA 1
ATOM 665 C C . ASN A 1 84 ? -4.891 10.753 -4.921 1.00 97.19 84 ASN A C 1
ATOM 667 O O . ASN A 1 84 ? -5.302 11.551 -4.080 1.00 97.19 84 ASN A O 1
ATOM 671 N N . GLN A 1 85 ? -3.599 10.594 -5.200 1.00 96.69 85 GLN A N 1
ATOM 672 C CA . GLN A 1 85 ? -2.520 11.367 -4.588 1.00 96.69 85 GLN A CA 1
ATOM 673 C C . GLN A 1 85 ? -2.488 12.825 -5.056 1.00 96.69 85 GLN A C 1
ATOM 675 O O . GLN A 1 85 ? -1.920 13.667 -4.364 1.00 96.69 85 GLN A O 1
ATOM 680 N N . GLY A 1 86 ? -3.111 13.133 -6.197 1.00 95.94 86 GLY A N 1
ATOM 681 C CA . GLY A 1 86 ? -3.059 14.451 -6.815 1.00 95.94 86 GLY A CA 1
ATOM 682 C C . GLY A 1 86 ? -1.635 14.827 -7.223 1.00 95.94 86 GLY A C 1
ATOM 683 O O . GLY A 1 86 ? -0.921 14.021 -7.810 1.00 95.94 86 GLY A O 1
ATOM 684 N N . GLN A 1 87 ? -1.226 16.048 -6.892 1.00 94.94 87 GLN A N 1
ATOM 685 C CA . GLN A 1 87 ? 0.077 16.628 -7.229 1.00 94.94 87 GLN A CA 1
ATOM 686 C C . GLN A 1 87 ? 1.203 16.216 -6.267 1.00 94.94 87 GLN A C 1
ATOM 688 O O . GLN A 1 87 ? 2.337 16.669 -6.402 1.00 94.94 87 GLN A O 1
ATOM 693 N N . CYS A 1 88 ? 0.912 15.354 -5.293 1.00 95.50 88 CYS A N 1
ATOM 694 C CA . CYS A 1 88 ? 1.857 14.959 -4.259 1.00 95.50 88 CYS A CA 1
ATOM 695 C C . CYS A 1 88 ? 2.640 13.699 -4.645 1.00 95.50 88 CYS A C 1
ATOM 697 O O . CYS A 1 88 ? 2.044 12.673 -4.978 1.00 95.50 88 CYS A O 1
ATOM 699 N N . GLY A 1 89 ? 3.972 13.729 -4.546 1.00 95.81 89 GLY A N 1
ATOM 700 C CA . GLY A 1 89 ? 4.848 12.571 -4.753 1.00 95.81 89 GLY A CA 1
ATOM 701 C C . GLY A 1 89 ? 4.829 11.580 -3.582 1.00 95.81 89 GLY A C 1
ATOM 702 O O . GLY A 1 89 ? 5.875 11.287 -3.016 1.00 95.81 89 GLY A O 1
ATOM 703 N N . ASN A 1 90 ? 3.659 11.077 -3.175 1.00 96.12 90 ASN A N 1
ATOM 704 C CA . ASN A 1 90 ? 3.511 10.195 -2.005 1.00 96.12 90 ASN A CA 1
ATOM 705 C C . ASN A 1 90 ? 2.957 8.791 -2.315 1.00 96.12 90 ASN A C 1
ATOM 707 O O . ASN A 1 90 ? 2.426 8.119 -1.428 1.00 96.12 90 ASN A O 1
ATOM 711 N N . CYS A 1 91 ? 3.072 8.326 -3.560 1.00 98.50 91 CYS A N 1
ATOM 712 C CA . CYS A 1 91 ? 2.601 7.004 -3.988 1.00 98.50 91 CYS A CA 1
ATOM 713 C C . CYS A 1 91 ? 3.135 5.849 -3.118 1.00 98.50 91 CYS A C 1
ATOM 715 O O . CYS A 1 91 ? 2.392 4.921 -2.797 1.00 98.50 91 CYS A O 1
ATOM 717 N N . TRP A 1 92 ? 4.378 5.958 -2.637 1.00 98.56 92 TRP A N 1
ATOM 718 C CA . TRP A 1 92 ? 4.999 5.020 -1.696 1.00 98.56 92 TRP A CA 1
ATOM 719 C C . TRP A 1 92 ? 4.160 4.821 -0.429 1.00 98.56 92 TRP A C 1
ATOM 721 O O . TRP A 1 92 ? 3.910 3.682 -0.024 1.00 98.56 92 TRP A O 1
ATOM 731 N N . ALA A 1 93 ? 3.649 5.916 0.138 1.00 98.38 93 ALA A N 1
ATOM 732 C CA . ALA A 1 93 ? 2.808 5.906 1.323 1.00 98.38 93 ALA A CA 1
ATOM 733 C C . ALA A 1 93 ? 1.415 5.344 1.013 1.00 98.38 93 ALA A C 1
ATOM 735 O O . ALA A 1 93 ? 0.869 4.584 1.809 1.00 98.38 93 ALA A O 1
ATOM 736 N N . TRP A 1 94 ? 0.840 5.644 -0.157 1.00 98.75 94 TRP A N 1
ATOM 737 C CA . TRP A 1 94 ? -0.436 5.057 -0.591 1.00 98.75 94 TRP A CA 1
ATOM 738 C C . TRP A 1 94 ? -0.367 3.544 -0.775 1.00 98.75 94 TRP A C 1
ATOM 740 O O . TRP A 1 94 ? -1.316 2.830 -0.426 1.00 98.75 94 TRP A O 1
ATOM 750 N N . ALA A 1 95 ? 0.714 3.048 -1.373 1.00 98.88 95 ALA A N 1
ATOM 751 C CA . ALA A 1 95 ? 0.942 1.623 -1.534 1.00 98.88 95 ALA A CA 1
ATOM 752 C C . ALA A 1 95 ? 1.179 0.963 -0.166 1.00 98.88 95 ALA A C 1
ATOM 754 O O . ALA A 1 95 ? 0.459 0.028 0.178 1.00 98.88 95 ALA A O 1
ATOM 755 N N . GLY A 1 96 ? 2.078 1.496 0.669 1.00 98.75 96 GLY A N 1
ATOM 756 C CA . GLY A 1 96 ? 2.397 0.878 1.961 1.00 98.75 96 GLY A CA 1
ATOM 757 C C . GLY A 1 96 ? 1.246 0.923 2.973 1.00 98.75 96 GLY A C 1
ATOM 758 O O . GLY A 1 96 ? 0.946 -0.088 3.598 1.00 98.75 96 GLY A O 1
ATOM 759 N N . THR A 1 97 ? 0.497 2.027 3.067 1.00 98.69 97 THR A N 1
ATOM 760 C CA . THR A 1 97 ? -0.724 2.075 3.906 1.00 98.69 97 THR A CA 1
ATOM 761 C C . THR A 1 97 ? -1.820 1.133 3.402 1.00 98.69 97 THR A C 1
ATOM 763 O O . THR A 1 97 ? -2.606 0.626 4.200 1.00 98.69 97 THR A O 1
ATOM 766 N N . GLY A 1 98 ? -1.869 0.860 2.093 1.00 98.81 98 GLY A N 1
ATOM 767 C CA . GLY A 1 98 ? -2.744 -0.164 1.527 1.00 98.81 98 GLY A CA 1
ATOM 768 C C . GLY A 1 98 ? -2.329 -1.578 1.946 1.00 98.81 98 GLY A C 1
ATOM 769 O O . GLY A 1 98 ? -3.189 -2.360 2.345 1.00 98.81 98 GLY A O 1
ATOM 770 N N . ALA A 1 99 ? -1.025 -1.878 1.943 1.00 98.88 99 ALA A N 1
ATOM 771 C CA . ALA A 1 99 ? -0.498 -3.140 2.465 1.00 98.88 99 ALA A CA 1
ATOM 772 C C . ALA A 1 99 ? -0.799 -3.310 3.966 1.00 98.88 99 ALA A C 1
ATOM 774 O O . ALA A 1 99 ? -1.305 -4.354 4.373 1.00 98.88 99 ALA A O 1
ATOM 775 N N . MET A 1 100 ? -0.604 -2.259 4.773 1.00 98.81 100 MET A N 1
ATOM 776 C CA . MET A 1 100 ? -0.989 -2.260 6.192 1.00 98.81 100 MET A CA 1
ATOM 777 C C . MET A 1 100 ? -2.496 -2.467 6.398 1.00 98.81 100 MET A C 1
ATOM 779 O O . MET A 1 100 ? -2.890 -3.129 7.351 1.00 98.81 100 MET A O 1
ATOM 783 N N . GLY A 1 101 ? -3.343 -1.904 5.529 1.00 98.56 101 GLY A N 1
ATOM 784 C CA . GLY A 1 101 ? -4.798 -2.069 5.606 1.00 98.56 101 GLY A CA 1
ATOM 785 C C . GLY A 1 101 ? -5.238 -3.513 5.359 1.00 98.56 101 GLY A C 1
ATOM 786 O O . GLY A 1 101 ? -6.079 -4.023 6.092 1.00 98.56 101 GLY A O 1
ATOM 787 N N . ILE A 1 102 ? -4.616 -4.186 4.385 1.00 98.81 102 ILE A N 1
ATOM 788 C CA . ILE A 1 102 ? -4.833 -5.619 4.136 1.00 98.81 102 ILE A CA 1
ATOM 789 C C . ILE A 1 102 ? -4.371 -6.443 5.339 1.00 98.81 102 ILE A C 1
ATOM 791 O O . ILE A 1 102 ? -5.129 -7.276 5.830 1.00 98.81 102 ILE A O 1
ATOM 795 N N . ALA A 1 103 ? -3.173 -6.174 5.864 1.00 98.44 103 ALA A N 1
ATOM 796 C CA . ALA A 1 103 ? -2.664 -6.873 7.042 1.00 98.44 103 ALA A CA 1
ATOM 797 C C . ALA A 1 103 ? -3.569 -6.683 8.273 1.00 98.44 103 ALA A C 1
ATOM 799 O O . ALA A 1 103 ? -3.806 -7.627 9.020 1.00 98.44 103 ALA A O 1
ATOM 800 N N . LEU A 1 104 ? -4.131 -5.485 8.460 1.00 96.62 104 LEU A N 1
ATOM 801 C CA . LEU A 1 104 ? -5.044 -5.182 9.560 1.00 96.62 104 LEU A CA 1
ATOM 802 C C . LEU A 1 104 ? -6.343 -6.005 9.485 1.00 96.62 104 LEU A C 1
ATOM 804 O O . LEU A 1 104 ? -6.807 -6.518 10.508 1.00 96.62 104 LEU A O 1
ATOM 808 N N . ASP A 1 105 ? -6.924 -6.160 8.295 1.00 95.81 105 ASP A N 1
ATOM 809 C CA . ASP A 1 105 ? -8.100 -7.013 8.113 1.00 95.81 105 ASP A CA 1
ATOM 810 C C . ASP A 1 105 ? -7.757 -8.499 8.291 1.00 95.81 105 ASP A C 1
ATOM 812 O O . ASP A 1 105 ? -8.453 -9.214 9.011 1.00 95.81 105 ASP A O 1
ATOM 816 N N . VAL A 1 106 ? -6.642 -8.955 7.717 1.00 95.19 106 VAL A N 1
ATOM 817 C CA . VAL A 1 106 ? -6.193 -10.352 7.821 1.00 95.19 106 VAL A CA 1
ATOM 818 C C . VAL A 1 106 ? -5.895 -10.743 9.272 1.00 95.19 106 VAL A C 1
ATOM 820 O O . VAL A 1 106 ? -6.346 -11.791 9.730 1.00 95.19 106 VAL A O 1
ATOM 823 N N . GLU A 1 107 ? -5.169 -9.907 10.018 1.00 92.81 107 GLU A N 1
ATOM 824 C CA . GLU A 1 107 ? -4.743 -10.229 11.384 1.00 92.81 107 GLU A CA 1
ATOM 825 C C . GLU A 1 107 ? -5.853 -9.985 12.417 1.00 92.81 107 GLU A C 1
ATOM 827 O O . GLU A 1 107 ? -5.994 -10.747 13.378 1.00 92.81 107 GLU A O 1
ATOM 832 N N . LYS A 1 108 ? -6.633 -8.905 12.258 1.00 86.31 108 LYS A N 1
ATOM 833 C CA . LYS A 1 108 ? -7.573 -8.428 13.292 1.00 86.31 108 LYS A CA 1
ATOM 834 C C . LYS A 1 108 ? -9.038 -8.424 12.867 1.00 86.31 108 LYS A C 1
ATOM 836 O O . LYS A 1 108 ? -9.890 -8.107 13.698 1.00 86.31 108 LYS A O 1
ATOM 841 N N . SER A 1 109 ? -9.350 -8.739 11.609 1.00 85.44 109 SER A N 1
ATOM 842 C CA . SER A 1 109 ? -10.693 -8.581 11.022 1.00 85.44 109 SER A CA 1
ATOM 843 C C . SER A 1 109 ? -11.224 -7.146 11.123 1.00 85.44 109 SER A C 1
ATOM 845 O O . SER A 1 109 ? -12.425 -6.910 11.281 1.00 85.44 109 SER A O 1
ATOM 847 N N . ILE A 1 110 ? -10.316 -6.165 11.085 1.00 84.62 110 ILE A N 1
ATOM 848 C CA . ILE A 1 110 ? -10.645 -4.741 11.113 1.00 84.62 110 ILE A CA 1
ATOM 849 C C . ILE A 1 110 ? -10.562 -4.195 9.681 1.00 84.62 110 ILE A C 1
ATOM 851 O O . ILE A 1 110 ? -9.495 -3.830 9.198 1.00 84.62 110 ILE A O 1
ATOM 855 N N . PHE A 1 111 ? -11.719 -4.080 9.027 1.00 89.56 111 PHE A N 1
ATOM 856 C CA . PHE A 1 111 ? -11.857 -3.624 7.637 1.00 89.56 111 PHE A CA 1
ATOM 857 C C . PHE A 1 111 ? -11.925 -2.087 7.492 1.00 89.56 111 PHE A C 1
ATOM 859 O O . PHE A 1 111 ? -12.744 -1.534 6.748 1.00 89.56 111 PHE A O 1
ATOM 866 N N . ASP A 1 112 ? -11.096 -1.362 8.239 1.00 92.94 112 ASP A N 1
ATOM 867 C CA . ASP A 1 112 ? -11.050 0.101 8.184 1.00 92.94 112 ASP A CA 1
ATOM 868 C C . ASP A 1 112 ? -10.018 0.586 7.158 1.00 92.94 112 ASP A C 1
ATOM 870 O O . ASP A 1 112 ? -8.892 0.099 7.093 1.00 92.94 112 ASP A O 1
ATOM 874 N N . ARG A 1 113 ? -10.376 1.609 6.373 1.00 96.69 113 ARG A N 1
ATOM 875 C CA . ARG A 1 113 ? -9.423 2.283 5.482 1.00 96.69 113 ARG A CA 1
ATOM 876 C C . ARG A 1 113 ? -8.420 3.068 6.323 1.00 96.69 113 ARG A C 1
ATOM 878 O O . ARG A 1 113 ? -8.840 3.940 7.077 1.00 96.69 113 ARG A O 1
ATOM 885 N N . LEU A 1 114 ? -7.122 2.829 6.158 1.00 98.44 114 LEU A N 1
ATOM 886 C CA . LEU A 1 114 ? -6.075 3.567 6.875 1.00 98.44 114 LEU A CA 1
ATOM 887 C C . LEU A 1 114 ? -5.808 4.958 6.278 1.00 98.44 114 LEU A C 1
ATOM 889 O O . LEU A 1 114 ? -6.013 5.202 5.085 1.00 98.44 114 LEU A O 1
ATOM 893 N N . SER A 1 115 ? -5.371 5.888 7.127 1.00 98.44 115 SER A N 1
ATOM 894 C CA . SER A 1 115 ? -5.068 7.268 6.749 1.00 98.44 115 SER A CA 1
ATOM 895 C C . SER A 1 115 ? -3.667 7.413 6.150 1.00 98.44 115 SER A C 1
ATOM 897 O O . SER A 1 115 ? -2.664 7.282 6.848 1.00 98.44 115 SER A O 1
ATOM 899 N N . VAL A 1 116 ? -3.601 7.793 4.871 1.00 98.25 116 VAL A N 1
ATOM 900 C CA . VAL A 1 116 ? -2.350 8.253 4.228 1.00 98.25 116 VAL A CA 1
ATOM 901 C C . VAL A 1 116 ? -1.993 9.674 4.664 1.00 98.25 116 VAL A C 1
ATOM 903 O O . VAL A 1 116 ? -0.824 10.050 4.708 1.00 98.25 116 VAL A O 1
ATOM 906 N N . GLN A 1 117 ? -3.004 10.465 5.036 1.00 98.25 117 GLN A N 1
ATOM 907 C CA . GLN A 1 117 ? -2.807 11.819 5.543 1.00 98.25 117 GLN A CA 1
ATOM 908 C C . GLN A 1 117 ? -1.983 11.823 6.835 1.00 98.25 117 GLN A C 1
ATOM 910 O O . GLN A 1 117 ? -1.192 12.735 7.043 1.00 98.25 117 GLN A O 1
ATOM 915 N N . PHE A 1 118 ? -2.131 10.796 7.674 1.00 98.44 118 PHE A N 1
ATOM 916 C CA . PHE A 1 118 ? -1.409 10.688 8.935 1.00 98.44 118 PHE A CA 1
ATOM 917 C C . PHE A 1 118 ? 0.109 10.642 8.736 1.00 98.44 118 PHE A C 1
ATOM 919 O O . PHE A 1 118 ? 0.802 11.517 9.242 1.00 98.44 118 PHE A O 1
ATOM 926 N N . ILE A 1 119 ? 0.628 9.710 7.928 1.00 98.06 119 ILE A N 1
ATOM 927 C CA . ILE A 1 119 ? 2.067 9.680 7.615 1.00 98.06 119 ILE A CA 1
ATOM 928 C C . ILE A 1 119 ? 2.511 10.932 6.848 1.00 98.06 119 ILE A C 1
ATOM 930 O O . ILE A 1 119 ? 3.584 11.458 7.115 1.00 98.06 119 ILE A O 1
ATOM 934 N N . SER A 1 120 ? 1.674 11.461 5.950 1.00 97.12 120 SER A N 1
ATOM 935 C CA . SER A 1 120 ? 1.984 12.686 5.201 1.00 97.12 120 SER A CA 1
ATOM 936 C C . SER A 1 120 ? 2.183 13.901 6.117 1.00 97.12 120 SER A C 1
ATOM 938 O O . SER A 1 120 ? 3.110 14.673 5.909 1.00 97.12 120 SER A O 1
ATOM 940 N N . SER A 1 121 ? 1.344 14.074 7.137 1.00 97.19 121 SER A N 1
ATOM 941 C CA . SER A 1 121 ? 1.405 15.232 8.039 1.00 97.19 121 SER A CA 1
ATOM 942 C C . SER A 1 121 ? 2.332 15.047 9.236 1.00 97.19 121 SER A C 1
ATOM 944 O O . SER A 1 121 ? 2.857 16.032 9.745 1.00 97.19 121 SER A O 1
ATOM 946 N N . CYS A 1 122 ? 2.478 13.818 9.734 1.00 97.06 122 CYS A N 1
ATOM 947 C CA . CYS A 1 122 ? 3.158 13.541 11.001 1.00 97.06 122 CYS A CA 1
ATOM 948 C C . CYS A 1 122 ? 4.593 13.033 10.834 1.00 97.06 122 CYS A C 1
ATOM 950 O O . CYS A 1 122 ? 5.342 13.000 11.811 1.00 97.06 122 CYS A O 1
ATOM 952 N N . ASN A 1 123 ? 5.013 12.653 9.624 1.00 96.06 123 ASN A N 1
ATOM 953 C CA . ASN A 1 123 ? 6.394 12.255 9.390 1.00 96.06 123 ASN A CA 1
ATOM 954 C C . ASN A 1 123 ? 7.310 13.487 9.355 1.00 96.06 123 ASN A C 1
ATOM 956 O O . ASN A 1 123 ? 7.419 14.170 8.347 1.00 96.06 123 ASN A O 1
ATOM 960 N N . THR A 1 124 ? 8.001 13.756 10.459 1.00 91.69 124 THR A N 1
ATOM 961 C CA . THR A 1 124 ? 8.940 14.888 10.558 1.00 91.69 124 THR A CA 1
ATOM 962 C C . THR A 1 124 ? 10.290 14.635 9.881 1.00 91.69 124 THR A C 1
ATOM 964 O O . THR A 1 124 ? 11.056 15.577 9.684 1.00 91.69 124 THR A O 1
ATOM 967 N N . ALA A 1 125 ? 10.593 13.386 9.511 1.00 90.44 125 ALA A N 1
ATOM 968 C CA . ALA A 1 125 ? 11.833 13.023 8.828 1.00 90.44 125 ALA A CA 1
ATOM 969 C C . ALA A 1 125 ? 11.766 13.251 7.308 1.00 90.44 125 ALA A C 1
ATOM 971 O O . ALA A 1 125 ? 12.804 13.210 6.644 1.00 90.44 125 ALA A O 1
ATOM 972 N N . LYS A 1 126 ? 10.570 13.490 6.753 1.00 88.69 126 LYS A N 1
ATOM 973 C CA . LYS A 1 126 ? 10.347 13.692 5.319 1.00 88.69 126 LYS A CA 1
ATOM 974 C C . LYS A 1 126 ? 9.351 14.798 5.035 1.00 88.69 126 LYS A C 1
ATOM 976 O O . LYS A 1 126 ? 8.343 14.927 5.713 1.00 88.69 126 LYS A O 1
ATOM 981 N N . ASP A 1 127 ? 9.597 15.527 3.954 1.00 89.25 127 ASP A N 1
ATOM 982 C CA . ASP A 1 127 ? 8.573 16.392 3.383 1.00 89.25 127 ASP A CA 1
ATOM 983 C C . ASP A 1 127 ? 7.481 15.552 2.698 1.00 89.25 127 ASP A C 1
ATOM 985 O O . ASP A 1 127 ? 7.749 14.518 2.078 1.00 89.25 127 ASP A O 1
ATOM 989 N N . CYS A 1 128 ? 6.234 15.995 2.819 1.00 90.19 128 CYS A N 1
ATOM 990 C CA . CYS A 1 128 ? 5.056 15.167 2.610 1.00 90.19 128 CYS A CA 1
ATOM 991 C C . CYS A 1 128 ? 4.871 14.702 1.154 1.00 90.19 128 CYS A C 1
ATOM 993 O O . CYS A 1 128 ? 4.236 13.671 0.917 1.00 90.19 128 CYS A O 1
ATOM 995 N N . CYS A 1 129 ? 5.441 15.444 0.198 1.00 94.19 129 CYS A N 1
ATOM 996 C CA . CYS A 1 129 ? 5.358 15.182 -1.241 1.00 94.19 129 CYS A CA 1
ATOM 997 C C . CYS A 1 129 ? 6.717 14.966 -1.920 1.00 94.19 129 CYS A C 1
ATOM 999 O O . CYS A 1 129 ? 6.761 14.857 -3.145 1.00 94.19 129 CYS A O 1
ATOM 1001 N N . ALA A 1 130 ? 7.811 14.871 -1.158 1.00 92.12 130 ALA A N 1
ATOM 1002 C CA . ALA A 1 130 ? 9.172 14.774 -1.696 1.00 92.12 130 ALA A CA 1
ATOM 1003 C C . ALA A 1 130 ? 9.569 13.368 -2.193 1.00 92.12 130 ALA A C 1
ATOM 1005 O O . ALA A 1 130 ? 10.719 13.145 -2.570 1.00 92.12 130 ALA A O 1
ATOM 1006 N N . GLY A 1 131 ? 8.639 12.412 -2.213 1.00 96.06 131 GLY A N 1
ATOM 1007 C CA . GLY A 1 131 ? 8.955 11.007 -2.450 1.00 96.06 131 GLY A CA 1
ATOM 1008 C C . GLY A 1 131 ? 9.387 10.272 -1.184 1.00 96.06 131 GLY A C 1
ATOM 1009 O O . GLY A 1 131 ? 9.587 10.852 -0.117 1.00 96.06 131 GLY A O 1
ATOM 1010 N N . GLY A 1 132 ? 9.499 8.958 -1.310 1.00 97.44 132 GLY A N 1
ATOM 1011 C CA . GLY A 1 132 ? 9.889 8.065 -0.231 1.00 97.44 132 GLY A CA 1
ATOM 1012 C C . GLY A 1 132 ? 9.867 6.615 -0.687 1.00 97.44 132 GLY A C 1
ATOM 1013 O O . GLY A 1 132 ? 9.480 6.300 -1.816 1.00 97.44 132 GLY A O 1
ATOM 1014 N N . TRP A 1 133 ? 10.300 5.743 0.207 1.00 98.19 133 TRP A N 1
ATOM 1015 C CA . TRP A 1 133 ? 10.432 4.314 -0.016 1.00 98.19 133 TRP A CA 1
ATOM 1016 C C . TRP A 1 133 ? 9.668 3.514 1.041 1.00 98.19 133 TRP A C 1
ATOM 1018 O O . TRP A 1 133 ? 9.081 4.084 1.962 1.00 98.19 133 TRP A O 1
ATOM 1028 N N . LEU A 1 134 ? 9.629 2.185 0.915 1.00 98.69 134 LEU A N 1
ATOM 1029 C CA . LEU A 1 134 ? 8.906 1.363 1.889 1.00 98.69 134 LEU A CA 1
ATOM 1030 C C . LEU A 1 134 ? 9.543 1.406 3.288 1.00 98.69 134 LEU A C 1
ATOM 1032 O O . LEU A 1 134 ? 8.814 1.444 4.276 1.00 98.69 134 LEU A O 1
ATOM 1036 N N . GLU A 1 135 ? 10.875 1.476 3.362 1.00 98.38 135 GLU A N 1
ATOM 1037 C CA . GLU A 1 135 ? 11.619 1.640 4.622 1.00 98.38 135 GLU A CA 1
ATOM 1038 C C . GLU A 1 135 ? 11.189 2.912 5.359 1.00 98.38 135 GLU A C 1
ATOM 1040 O O . GLU A 1 135 ? 10.909 2.872 6.550 1.00 98.38 135 GLU A O 1
ATOM 1045 N N . ASP A 1 136 ? 11.000 4.024 4.648 1.00 98.44 136 ASP A N 1
ATOM 1046 C CA . ASP A 1 136 ? 10.560 5.277 5.264 1.00 98.44 136 ASP A CA 1
ATOM 1047 C C . ASP A 1 136 ? 9.177 5.152 5.930 1.00 98.44 136 ASP A C 1
ATOM 1049 O O . ASP A 1 136 ? 8.884 5.817 6.929 1.00 98.44 136 ASP A O 1
ATOM 1053 N N . LEU A 1 137 ? 8.313 4.294 5.377 1.00 98.56 137 LEU A N 1
ATOM 1054 C CA . LEU A 1 137 ? 7.002 3.992 5.943 1.00 98.56 137 LEU A CA 1
ATOM 1055 C C . LEU A 1 137 ? 7.130 3.101 7.178 1.00 98.56 137 LEU A C 1
ATOM 1057 O O . LEU A 1 137 ? 6.496 3.390 8.197 1.00 98.56 137 LEU A O 1
ATOM 1061 N N . ALA A 1 138 ? 7.939 2.044 7.092 1.00 98.62 138 ALA A N 1
ATOM 1062 C CA . ALA A 1 138 ? 8.195 1.142 8.208 1.00 98.62 138 ALA A CA 1
ATOM 1063 C C . ALA A 1 138 ? 8.836 1.897 9.383 1.00 98.62 138 ALA A C 1
ATOM 1065 O O . ALA A 1 138 ? 8.303 1.864 10.492 1.00 98.62 138 ALA A O 1
ATOM 1066 N N . SER A 1 139 ? 9.877 2.690 9.128 1.00 98.25 139 SER A N 1
ATOM 1067 C CA . SER A 1 139 ? 10.545 3.548 10.110 1.00 98.25 139 SER A CA 1
ATOM 1068 C C . SER A 1 139 ? 9.584 4.531 10.783 1.00 98.25 139 SER A C 1
ATOM 1070 O O . SER A 1 139 ? 9.577 4.642 12.014 1.00 98.25 139 SER A O 1
ATOM 1072 N N . PHE A 1 140 ? 8.714 5.204 10.017 1.00 98.50 140 PHE A N 1
ATOM 1073 C CA . PHE A 1 140 ? 7.704 6.100 10.592 1.00 98.50 140 PHE A CA 1
ATOM 1074 C C . PHE A 1 140 ? 6.756 5.356 11.539 1.00 98.50 140 PHE A C 1
ATOM 1076 O O . PHE A 1 140 ? 6.612 5.747 12.697 1.00 98.50 140 PHE A O 1
ATOM 1083 N N . TYR A 1 141 ? 6.125 4.274 11.081 1.00 98.56 141 TYR A N 1
ATOM 1084 C CA . TYR A 1 141 ? 5.134 3.559 11.888 1.00 98.56 141 TYR A CA 1
ATOM 1085 C C . TYR A 1 141 ? 5.753 2.753 13.035 1.00 98.56 141 TYR A C 1
ATOM 1087 O O . TYR A 1 141 ? 5.091 2.570 14.058 1.00 98.56 141 TYR A O 1
ATOM 1095 N N . SER A 1 142 ? 7.014 2.331 12.915 1.00 97.31 142 SER A N 1
ATOM 1096 C CA . SER A 1 142 ? 7.775 1.745 14.020 1.00 97.31 142 SER A CA 1
ATOM 1097 C C . SER A 1 142 ? 8.063 2.782 15.105 1.00 97.31 142 SER A C 1
ATOM 1099 O O . SER A 1 142 ? 8.030 2.444 16.287 1.00 97.31 142 SER A O 1
ATOM 1101 N N . SER A 1 143 ? 8.347 4.034 14.729 1.00 96.12 143 SER A N 1
ATOM 1102 C CA . SER A 1 143 ? 8.575 5.124 15.684 1.00 96.12 143 SER A CA 1
ATOM 1103 C C . SER A 1 143 ? 7.273 5.629 16.309 1.00 96.12 143 SER A C 1
ATOM 1105 O O . SER A 1 143 ? 7.222 5.886 17.510 1.00 96.12 143 SER A O 1
ATOM 1107 N N . GLU A 1 144 ? 6.223 5.795 15.505 1.00 96.69 144 GLU A N 1
ATOM 1108 C CA . GLU A 1 144 ? 4.928 6.313 15.958 1.00 96.69 144 GLU A CA 1
ATOM 1109 C C . GLU A 1 144 ? 4.168 5.271 16.796 1.00 96.69 144 GLU A C 1
ATOM 1111 O O . GLU A 1 144 ? 3.496 5.602 17.774 1.00 96.69 144 GLU A O 1
ATOM 1116 N N . GLY A 1 145 ? 4.289 3.987 16.438 1.00 95.19 145 GLY A N 1
ATOM 1117 C CA . GLY A 1 145 ? 3.719 2.855 17.172 1.00 95.19 145 GLY A CA 1
ATOM 1118 C C . GLY A 1 145 ? 2.215 2.644 16.967 1.00 95.19 145 GLY A C 1
ATOM 1119 O O . GLY A 1 145 ? 1.612 1.803 17.637 1.00 95.19 145 GLY A O 1
ATOM 1120 N N . TYR A 1 146 ? 1.569 3.393 16.071 1.00 95.75 146 TYR A N 1
ATOM 1121 C CA . TYR A 1 146 ? 0.166 3.189 15.708 1.00 95.75 146 TYR A CA 1
ATOM 1122 C C . TYR A 1 146 ? -0.183 3.796 14.345 1.00 95.75 146 TYR A C 1
ATOM 1124 O O . TYR A 1 146 ? 0.504 4.670 13.829 1.00 95.75 146 TYR A O 1
ATOM 1132 N N . THR A 1 147 ? -1.309 3.358 13.787 1.00 97.69 147 THR A N 1
ATOM 1133 C CA . THR A 1 147 ? -1.965 3.987 12.633 1.00 97.69 147 THR A CA 1
ATOM 1134 C C . THR A 1 147 ? -3.396 4.398 12.982 1.00 97.69 147 THR A C 1
ATOM 1136 O O . THR A 1 147 ? -3.945 3.983 14.007 1.00 97.69 147 THR A O 1
ATOM 1139 N N . VAL A 1 148 ? -4.010 5.238 12.151 1.00 96.25 148 VAL A N 1
ATOM 1140 C CA . VAL A 1 148 ? -5.358 5.781 12.367 1.00 96.25 148 VAL A CA 1
ATOM 1141 C C . VAL A 1 148 ? -6.236 5.544 11.138 1.00 96.25 148 VAL A C 1
ATOM 1143 O O . VAL A 1 148 ? -5.736 5.581 10.007 1.00 96.25 148 VAL A O 1
ATOM 1146 N N . PRO A 1 149 ? -7.546 5.304 11.313 1.00 96.31 149 PRO A N 1
ATOM 1147 C CA . PRO A 1 149 ? -8.439 5.156 10.181 1.00 96.31 149 PRO A CA 1
ATOM 1148 C C . PRO A 1 149 ? -8.689 6.501 9.498 1.00 96.31 149 PRO A C 1
ATOM 1150 O O . PRO A 1 149 ? -8.723 7.565 10.113 1.00 96.31 149 PRO A O 1
ATOM 1153 N N . TRP A 1 150 ? -8.943 6.430 8.199 1.00 96.12 150 TRP A N 1
ATOM 1154 C CA . TRP A 1 150 ? -9.302 7.534 7.316 1.00 96.12 150 TRP A CA 1
ATOM 1155 C C . TRP A 1 150 ? -10.507 8.338 7.814 1.00 96.12 150 TRP A C 1
ATOM 1157 O O . TRP A 1 150 ? -10.616 9.529 7.540 1.00 96.12 150 TRP A O 1
ATOM 1167 N N . SER A 1 151 ? -11.431 7.690 8.528 1.00 91.06 151 SER A N 1
ATOM 1168 C CA . SER A 1 151 ? -12.635 8.318 9.077 1.00 91.06 151 SER A CA 1
ATOM 1169 C C . SER A 1 151 ? -12.372 9.232 10.273 1.00 91.06 151 SER A C 1
ATOM 1171 O O . SER A 1 151 ? -13.293 9.930 10.698 1.00 91.06 151 SER A O 1
ATOM 1173 N N . ASN A 1 152 ? -11.163 9.222 10.843 1.00 91.50 152 ASN A N 1
ATOM 1174 C CA . ASN A 1 152 ? -10.821 10.143 11.917 1.00 91.50 152 ASN A CA 1
ATOM 1175 C C . ASN A 1 152 ? -10.880 11.591 11.422 1.00 91.50 152 ASN A C 1
ATOM 1177 O O . ASN A 1 152 ? -10.578 11.895 10.267 1.00 91.50 152 ASN A O 1
ATOM 1181 N N . THR A 1 153 ? -11.252 12.506 12.319 1.00 92.50 153 THR A N 1
ATOM 1182 C CA . THR A 1 153 ? -11.253 13.945 12.033 1.00 92.50 153 THR A CA 1
ATOM 1183 C C . THR A 1 153 ? -9.896 14.369 11.467 1.00 92.50 153 THR A C 1
ATOM 1185 O O . THR A 1 153 ? -8.866 14.077 12.072 1.00 92.50 153 THR A O 1
ATOM 1188 N N . ASN A 1 154 ? -9.914 15.039 10.310 1.00 96.56 154 ASN A N 1
ATOM 1189 C CA . ASN A 1 154 ? -8.746 15.491 9.540 1.00 96.56 154 ASN A CA 1
ATOM 1190 C C . ASN A 1 154 ? -7.793 14.386 9.034 1.00 96.56 154 ASN A C 1
ATOM 1192 O O . ASN A 1 154 ? -6.737 14.701 8.495 1.00 96.56 154 ASN A O 1
ATOM 1196 N N . ALA A 1 155 ? -8.162 13.105 9.137 1.00 97.38 155 ALA A N 1
ATOM 1197 C CA . ALA A 1 155 ? -7.345 11.983 8.665 1.00 97.38 155 ALA A CA 1
ATOM 1198 C C . ALA A 1 155 ? -7.619 11.588 7.199 1.00 97.38 155 ALA A C 1
ATOM 1200 O O . ALA A 1 155 ? -6.925 10.729 6.647 1.00 97.38 155 ALA A O 1
ATOM 1201 N N . SER A 1 156 ? -8.616 12.183 6.543 1.00 96.88 156 SER A N 1
ATOM 1202 C CA . SER A 1 156 ? -8.816 12.016 5.102 1.00 96.88 156 SER A CA 1
ATOM 1203 C C . SER A 1 156 ? -7.742 12.759 4.309 1.00 96.88 156 SER A C 1
ATOM 1205 O O . SER A 1 156 ? -7.282 13.816 4.742 1.00 96.88 156 SER A O 1
ATOM 1207 N N . TRP A 1 157 ? -7.384 12.234 3.133 1.00 97.38 157 TRP A N 1
ATOM 1208 C CA . TRP A 1 157 ? -6.413 12.874 2.241 1.00 97.38 157 TRP A CA 1
ATOM 1209 C C . TRP A 1 157 ? -6.839 14.288 1.848 1.00 97.38 157 TRP A C 1
ATOM 1211 O O . TRP A 1 157 ? -7.953 14.497 1.370 1.00 97.38 157 TRP A O 1
ATOM 1221 N N . GLN A 1 158 ? -5.935 15.232 2.073 1.00 96.06 158 GLN A N 1
ATOM 1222 C CA . GLN A 1 158 ? -6.133 16.670 1.912 1.00 96.06 158 GLN A CA 1
ATOM 1223 C C . GLN A 1 158 ? -4.906 17.346 1.282 1.00 96.06 158 GLN A C 1
ATOM 1225 O O . GLN A 1 158 ? -5.071 18.347 0.599 1.00 96.06 158 GLN A O 1
ATOM 1230 N N . ASN A 1 159 ? -3.704 16.769 1.410 1.00 94.25 159 ASN A N 1
ATOM 1231 C CA . ASN A 1 159 ? -2.474 17.270 0.773 1.00 94.25 159 ASN A CA 1
ATOM 1232 C C . ASN A 1 159 ? -2.374 16.929 -0.734 1.00 94.25 159 ASN A C 1
ATOM 1234 O O . ASN A 1 159 ? -1.281 16.834 -1.290 1.00 94.25 159 ASN A O 1
ATOM 1238 N N . GLY A 1 160 ? -3.506 16.714 -1.412 1.00 92.88 160 GLY A N 1
ATOM 1239 C CA . GLY A 1 160 ? -3.539 16.363 -2.838 1.00 92.88 160 GLY A CA 1
ATOM 1240 C C . GLY A 1 160 ? -3.131 17.505 -3.769 1.00 92.88 160 GLY A C 1
ATOM 1241 O O . GLY A 1 160 ? -2.805 17.262 -4.926 1.00 92.88 160 GLY A O 1
ATOM 1242 N N . ASP A 1 161 ? -3.116 18.735 -3.266 1.00 92.44 161 ASP A N 1
ATOM 1243 C CA . ASP A 1 161 ? -2.623 19.926 -3.961 1.00 92.44 161 ASP A CA 1
ATOM 1244 C C . ASP A 1 161 ? -1.092 20.076 -3.899 1.00 92.44 161 ASP A C 1
ATOM 1246 O O . ASP A 1 161 ? -0.542 20.994 -4.497 1.00 92.44 161 ASP A O 1
ATOM 1250 N N . GLY A 1 162 ? -0.401 19.197 -3.165 1.00 91.56 162 GLY A N 1
ATOM 1251 C CA . GLY A 1 162 ? 1.048 19.249 -2.990 1.00 91.56 162 GLY A CA 1
ATOM 1252 C C . GLY A 1 162 ? 1.544 20.285 -1.975 1.00 91.56 162 GLY A C 1
ATOM 1253 O O . GLY A 1 162 ? 2.749 20.390 -1.778 1.00 91.56 162 GLY A O 1
ATOM 1254 N N . ASN A 1 163 ? 0.661 21.035 -1.302 1.00 91.31 163 ASN A N 1
ATOM 1255 C CA . ASN A 1 163 ? 1.077 22.144 -0.434 1.00 91.31 163 ASN A CA 1
ATOM 1256 C C . ASN A 1 163 ? 1.457 21.727 0.998 1.00 91.31 163 ASN A C 1
ATOM 1258 O O . ASN A 1 163 ? 1.954 22.555 1.755 1.00 91.31 163 ASN A O 1
ATOM 1262 N N . CYS A 1 164 ? 1.201 20.478 1.400 1.00 92.06 164 CYS A N 1
ATOM 1263 C CA . CYS A 1 164 ? 1.579 19.947 2.718 1.00 92.06 164 CYS A CA 1
ATOM 1264 C C . CYS A 1 164 ? 1.072 20.766 3.930 1.00 92.06 164 CYS A C 1
ATOM 1266 O O . CYS A 1 164 ? 1.732 20.838 4.964 1.00 92.06 164 CYS A O 1
ATOM 1268 N N . ASN A 1 165 ? -0.114 21.377 3.835 1.00 92.44 165 ASN A N 1
ATOM 1269 C CA . ASN A 1 165 ? -0.606 22.331 4.841 1.00 92.44 165 ASN A CA 1
ATOM 1270 C C . ASN A 1 165 ? -1.348 21.697 6.031 1.00 92.44 165 ASN A C 1
ATOM 1272 O O . ASN A 1 165 ? -1.702 22.396 6.985 1.00 92.44 165 ASN A O 1
ATOM 1276 N N . VAL A 1 166 ? -1.643 20.397 5.984 1.00 94.44 166 VAL A N 1
ATOM 1277 C CA . VAL A 1 166 ? -2.356 19.726 7.077 1.00 94.44 166 VAL A CA 1
ATOM 1278 C C . VAL A 1 166 ? -1.410 19.491 8.248 1.00 94.44 166 VAL A C 1
ATOM 1280 O O . VAL A 1 166 ? -0.463 18.713 8.155 1.00 94.44 166 VAL A O 1
ATOM 1283 N N . VAL A 1 167 ? -1.716 20.135 9.370 1.00 95.94 167 VAL A N 1
ATOM 1284 C CA . VAL A 1 167 ? -0.947 20.063 10.617 1.00 95.94 167 VAL A CA 1
ATOM 1285 C C . VAL A 1 167 ? -1.245 18.752 11.353 1.00 95.94 167 VAL A C 1
ATOM 1287 O O . VAL A 1 167 ? -2.414 18.453 11.616 1.00 95.94 167 VAL A O 1
ATOM 1290 N N . CYS A 1 168 ? -0.206 17.991 11.717 1.00 96.50 168 CYS A N 1
ATOM 1291 C CA . CYS A 1 168 ? -0.326 16.673 12.358 1.00 96.50 168 CYS A CA 1
ATOM 1292 C C . CYS A 1 168 ? -1.238 16.682 13.595 1.00 96.50 168 CYS A C 1
ATOM 1294 O O . CYS A 1 168 ? -2.131 15.847 13.720 1.00 96.50 168 CYS A O 1
ATOM 1296 N N . GLU A 1 169 ? -1.089 17.674 14.473 1.00 96.00 169 GLU A N 1
ATOM 1297 C CA . GLU A 1 169 ? -1.823 17.784 15.740 1.00 96.00 169 GLU A CA 1
ATOM 1298 C C . GLU A 1 169 ? -3.332 17.993 15.554 1.00 96.00 169 GLU A C 1
ATOM 1300 O O . GLU A 1 169 ? -4.108 17.849 16.501 1.00 96.00 169 GLU A O 1
ATOM 1305 N N . THR A 1 170 ? -3.770 18.340 14.341 1.00 96.62 170 THR A N 1
ATOM 1306 C CA . THR A 1 170 ? -5.195 18.474 14.018 1.00 96.62 170 THR A CA 1
ATOM 1307 C C . THR A 1 170 ? -5.846 17.138 13.663 1.00 96.62 170 THR A C 1
ATOM 1309 O O . THR A 1 170 ? -7.076 17.068 13.605 1.00 96.62 170 THR A O 1
ATOM 1312 N N . ILE A 1 171 ? -5.056 16.083 13.439 1.00 97.06 171 ILE A N 1
ATOM 1313 C CA . ILE A 1 171 ? -5.537 14.748 13.091 1.00 97.06 171 ILE A CA 1
ATOM 1314 C C . ILE A 1 171 ? -5.954 14.019 14.368 1.00 97.06 171 ILE A C 1
ATOM 1316 O O . ILE A 1 171 ? -5.156 13.802 15.279 1.00 97.06 171 ILE A O 1
ATOM 1320 N N . SER A 1 172 ? -7.225 13.613 14.443 1.00 93.25 172 SER A N 1
ATOM 1321 C CA . SER A 1 172 ? -7.695 12.797 15.565 1.00 93.25 172 SER A CA 1
ATOM 1322 C C . SER A 1 172 ? -6.981 11.447 15.568 1.00 93.25 172 SER A C 1
ATOM 1324 O O . SER A 1 172 ? -6.962 10.738 14.562 1.00 93.25 172 SER A O 1
ATOM 1326 N N . THR A 1 173 ? -6.465 11.054 16.729 1.00 88.81 173 THR A N 1
ATOM 1327 C CA . THR A 1 173 ? -5.806 9.760 16.956 1.00 88.81 173 THR A CA 1
ATOM 1328 C C . THR A 1 173 ? -6.722 8.734 17.622 1.00 88.81 173 THR A C 1
ATOM 1330 O O . THR A 1 173 ? -6.262 7.694 18.082 1.00 88.81 173 THR A O 1
ATOM 1333 N N . SER A 1 174 ? -8.027 9.010 17.705 1.00 82.94 174 SER A N 1
ATOM 1334 C CA . SER A 1 174 ? -9.011 8.083 18.264 1.00 82.94 174 SER A CA 1
ATOM 1335 C C . SER A 1 174 ? -10.166 7.833 17.285 1.00 82.94 174 SER A C 1
ATOM 1337 O O . SER A 1 174 ? -10.790 8.814 16.860 1.00 82.94 174 SER A O 1
ATOM 1339 N N . PRO A 1 175 ? -10.483 6.557 16.976 1.00 84.00 175 PRO A N 1
ATOM 1340 C CA . PRO A 1 175 ? -9.729 5.350 17.356 1.00 84.00 175 PRO A CA 1
ATOM 1341 C C . PRO A 1 175 ? -8.340 5.280 16.683 1.00 84.00 175 PRO A C 1
ATOM 1343 O O . PRO A 1 175 ? -8.075 5.994 15.716 1.00 84.00 175 PRO A O 1
ATOM 1346 N N . LYS A 1 176 ? -7.459 4.411 17.193 1.00 89.56 176 LYS A N 1
ATOM 1347 C CA . LYS A 1 176 ? -6.144 4.083 16.604 1.00 89.56 176 LYS A CA 1
ATOM 1348 C C . LYS A 1 176 ? -5.850 2.595 16.698 1.00 89.56 176 LYS A C 1
ATOM 1350 O O . LYS A 1 176 ? -6.384 1.925 17.576 1.00 89.56 176 LYS A O 1
ATOM 1355 N N . TYR A 1 177 ? -4.966 2.098 15.844 1.00 92.06 177 TYR A N 1
ATOM 1356 C CA . TYR A 1 177 ? -4.511 0.709 15.814 1.00 92.06 177 TYR A CA 1
ATOM 1357 C C . TYR A 1 177 ? -3.038 0.657 16.190 1.00 92.06 177 TYR A C 1
ATOM 1359 O O . TYR A 1 177 ? -2.193 1.104 15.418 1.00 92.06 177 TYR A O 1
ATOM 1367 N N . ASN A 1 178 ? -2.738 0.156 17.389 1.00 92.38 178 ASN A N 1
ATOM 1368 C CA . ASN A 1 178 ? -1.361 0.049 17.867 1.00 92.38 178 ASN A CA 1
ATOM 1369 C C . ASN A 1 178 ? -0.605 -1.008 17.054 1.00 92.38 178 ASN A C 1
ATOM 1371 O O . ASN A 1 178 ? -1.113 -2.113 16.858 1.00 92.38 178 ASN A O 1
ATOM 1375 N N . ILE A 1 179 ? 0.606 -0.665 16.637 1.00 95.62 179 ILE A N 1
ATOM 1376 C CA . ILE A 1 179 ? 1.528 -1.508 15.880 1.00 95.62 179 ILE A CA 1
ATOM 1377 C C . ILE A 1 179 ? 2.580 -2.012 16.865 1.00 95.62 179 ILE A C 1
ATOM 1379 O O . ILE A 1 179 ? 3.175 -1.222 17.596 1.00 95.62 179 ILE A O 1
ATOM 1383 N N . THR A 1 180 ? 2.769 -3.327 16.936 1.00 93.62 180 THR A N 1
ATOM 1384 C CA . THR A 1 180 ? 3.775 -3.945 17.815 1.00 93.62 180 THR A CA 1
ATOM 1385 C C . THR A 1 180 ? 5.104 -4.154 17.107 1.00 93.62 180 THR A C 1
ATOM 1387 O O . THR A 1 180 ? 6.147 -4.102 17.752 1.00 93.62 180 THR A O 1
ATOM 1390 N N . SER A 1 181 ? 5.061 -4.383 15.798 1.00 96.62 181 SER A N 1
ATOM 1391 C CA . SER A 1 181 ? 6.225 -4.469 14.921 1.00 96.62 181 SER A CA 1
ATOM 1392 C C . SER A 1 181 ? 5.812 -4.094 13.503 1.00 96.62 181 SER A C 1
ATOM 1394 O O . SER A 1 181 ? 4.677 -4.348 13.093 1.00 96.62 181 SER A O 1
ATOM 1396 N N . ILE A 1 182 ? 6.728 -3.470 12.775 1.00 98.50 182 ILE A N 1
ATOM 1397 C CA . ILE A 1 182 ? 6.622 -3.245 11.339 1.00 98.50 182 ILE A CA 1
ATOM 1398 C C . ILE A 1 182 ? 8.032 -3.236 10.753 1.00 98.50 182 ILE A C 1
ATOM 1400 O O . ILE A 1 182 ? 8.906 -2.559 11.288 1.00 98.50 182 ILE A O 1
ATOM 1404 N N . GLU A 1 183 ? 8.238 -3.992 9.684 1.00 98.19 183 GLU A N 1
ATOM 1405 C CA . GLU A 1 183 ? 9.507 -4.089 8.965 1.00 98.19 183 GLU A CA 1
ATOM 1406 C C . GLU A 1 183 ? 9.227 -4.277 7.471 1.00 98.19 183 GLU A C 1
ATOM 1408 O O . GLU A 1 183 ? 8.292 -4.982 7.075 1.00 98.19 183 GLU A O 1
ATOM 1413 N N . GLU A 1 184 ? 9.997 -3.604 6.625 1.00 98.44 184 GLU A N 1
ATOM 1414 C CA . GLU A 1 184 ? 10.009 -3.849 5.192 1.00 98.44 184 GLU A CA 1
ATOM 1415 C C . GLU A 1 184 ? 10.867 -5.067 4.850 1.00 98.44 184 GLU A C 1
ATOM 1417 O O . GLU A 1 184 ? 11.979 -5.234 5.339 1.00 98.44 184 GLU A O 1
ATOM 1422 N N . GLU A 1 185 ? 10.370 -5.907 3.948 1.00 98.81 185 GLU A N 1
ATOM 1423 C CA . GLU A 1 185 ? 11.076 -7.099 3.494 1.00 98.81 185 GLU A CA 1
ATOM 1424 C C . GLU A 1 185 ? 11.218 -7.081 1.974 1.00 98.81 185 GLU A C 1
ATOM 1426 O O . GLU A 1 185 ? 10.267 -6.787 1.244 1.00 98.81 185 GLU A O 1
ATOM 1431 N N . THR A 1 186 ? 12.394 -7.444 1.477 1.00 98.88 186 THR A N 1
ATOM 1432 C CA . THR A 1 186 ? 12.668 -7.590 0.048 1.00 98.88 186 THR A CA 1
ATOM 1433 C C . THR A 1 186 ? 12.285 -8.980 -0.441 1.00 98.88 186 THR A C 1
ATOM 1435 O O . THR A 1 186 ? 12.704 -9.993 0.121 1.00 98.88 186 THR A O 1
ATOM 1438 N N . ILE A 1 187 ? 11.517 -9.030 -1.529 1.00 98.81 187 ILE A N 1
ATOM 1439 C CA . ILE A 1 187 ? 11.192 -10.268 -2.238 1.00 98.81 187 ILE A CA 1
ATOM 1440 C C . ILE A 1 187 ? 12.298 -10.519 -3.262 1.00 98.81 187 ILE A C 1
ATOM 1442 O O . ILE A 1 187 ? 12.602 -9.659 -4.087 1.00 98.81 187 ILE A O 1
ATOM 1446 N N . ASP A 1 188 ? 12.902 -11.705 -3.233 1.00 98.31 188 ASP A N 1
ATOM 1447 C CA . ASP A 1 188 ? 13.963 -12.052 -4.179 1.00 98.31 188 ASP A CA 1
ATOM 1448 C C . ASP A 1 188 ? 13.402 -12.209 -5.598 1.00 98.31 188 ASP A C 1
ATOM 1450 O O . ASP A 1 188 ? 12.809 -13.232 -5.941 1.00 98.31 188 ASP A O 1
ATOM 1454 N N . THR A 1 189 ? 13.576 -11.183 -6.431 1.00 98.56 189 THR A N 1
ATOM 1455 C CA . THR A 1 189 ? 13.142 -11.183 -7.840 1.00 98.56 189 THR A CA 1
ATOM 1456 C C . THR A 1 189 ? 14.259 -10.862 -8.829 1.00 98.56 189 THR A C 1
ATOM 1458 O O . THR A 1 189 ? 14.111 -11.158 -10.008 1.00 98.56 189 THR A O 1
ATOM 1461 N N . GLN A 1 190 ? 15.355 -10.265 -8.358 1.00 97.88 190 GLN A N 1
ATOM 1462 C CA . GLN A 1 190 ? 16.521 -9.889 -9.162 1.00 97.88 190 GLN A CA 1
ATOM 1463 C C . GLN A 1 190 ? 17.541 -11.035 -9.155 1.00 97.88 190 GLN A C 1
ATOM 1465 O O . GLN A 1 190 ? 17.781 -11.630 -8.105 1.00 97.88 190 GLN A O 1
ATOM 1470 N N . ASP A 1 191 ? 18.131 -11.343 -10.308 1.00 97.00 191 ASP A N 1
ATOM 1471 C CA . ASP A 1 191 ? 19.142 -12.388 -10.525 1.00 97.00 191 ASP A CA 1
ATOM 1472 C C . ASP A 1 191 ? 18.696 -13.827 -10.172 1.00 97.00 191 ASP A C 1
ATOM 1474 O O . ASP A 1 191 ? 19.524 -14.729 -10.026 1.00 97.00 191 ASP A O 1
ATOM 1478 N N . VAL A 1 192 ? 17.387 -14.083 -10.052 1.00 97.81 192 VAL A N 1
ATOM 1479 C CA . VAL A 1 192 ? 16.829 -15.421 -9.739 1.00 97.81 192 VAL A CA 1
ATOM 1480 C C . VAL A 1 192 ? 16.171 -16.109 -10.939 1.00 97.81 192 VAL A C 1
ATOM 1482 O O . VAL A 1 192 ? 15.851 -17.298 -10.881 1.00 97.81 192 VAL A O 1
ATOM 1485 N N . GLY A 1 193 ? 15.984 -15.376 -12.039 1.00 98.06 193 GLY A N 1
ATOM 1486 C CA . GLY A 1 193 ? 15.228 -15.811 -13.209 1.00 98.06 193 GLY A CA 1
ATOM 1487 C C . GLY A 1 193 ? 13.710 -15.658 -13.043 1.00 98.06 193 GLY A C 1
ATOM 1488 O O . GLY A 1 193 ? 13.155 -15.788 -11.952 1.00 98.06 193 GLY A O 1
ATOM 1489 N N . GLN A 1 194 ? 13.025 -15.422 -14.165 1.00 97.12 194 GLN A N 1
ATOM 1490 C CA . GLN A 1 194 ? 11.599 -15.071 -14.222 1.00 97.12 194 GLN A CA 1
ATOM 1491 C C . GLN A 1 194 ? 10.693 -16.047 -13.452 1.00 97.12 194 GLN A C 1
ATOM 1493 O O . GLN A 1 194 ? 9.901 -15.626 -12.615 1.00 97.12 194 GLN A O 1
ATOM 1498 N N . ALA A 1 195 ? 10.846 -17.358 -13.664 1.00 95.56 195 ALA A N 1
ATOM 1499 C CA . ALA A 1 195 ? 10.002 -18.355 -13.002 1.00 95.56 195 ALA A CA 1
ATOM 1500 C C . ALA A 1 195 ? 10.127 -18.324 -11.467 1.00 95.56 195 ALA A C 1
ATOM 1502 O O . ALA A 1 195 ? 9.126 -18.470 -10.764 1.00 95.56 195 ALA A O 1
ATOM 1503 N N . GLN A 1 196 ? 11.338 -18.113 -10.939 1.00 97.06 196 GLN A N 1
ATOM 1504 C CA . GLN A 1 196 ? 11.558 -18.025 -9.496 1.00 97.06 196 GLN A CA 1
ATOM 1505 C C . GLN A 1 196 ? 11.050 -16.693 -8.935 1.00 97.06 196 GLN A C 1
ATOM 1507 O O . GLN A 1 196 ? 10.435 -16.691 -7.872 1.00 97.06 196 GLN A O 1
ATOM 1512 N N . ALA A 1 197 ? 11.235 -15.585 -9.662 1.00 98.50 197 ALA A N 1
ATOM 1513 C CA . ALA A 1 197 ? 10.685 -14.284 -9.285 1.00 98.50 197 ALA A CA 1
ATOM 1514 C C . ALA A 1 197 ? 9.149 -14.334 -9.179 1.00 98.50 197 ALA A C 1
ATOM 1516 O O . ALA A 1 197 ? 8.586 -13.945 -8.155 1.00 98.50 197 ALA A O 1
ATOM 1517 N N . ILE A 1 198 ? 8.477 -14.908 -10.187 1.00 97.81 198 ILE A N 1
ATOM 1518 C CA . ILE A 1 198 ? 7.024 -15.139 -10.179 1.00 97.81 198 ILE A CA 1
ATOM 1519 C C . ILE A 1 198 ? 6.619 -15.997 -8.978 1.00 97.81 198 ILE A C 1
ATOM 1521 O O . ILE A 1 198 ? 5.689 -15.642 -8.251 1.00 97.81 198 ILE A O 1
ATOM 1525 N N . ALA A 1 199 ? 7.316 -17.115 -8.746 1.00 97.00 199 ALA A N 1
ATOM 1526 C CA . ALA A 1 199 ? 7.017 -18.011 -7.633 1.00 97.00 199 ALA A CA 1
ATOM 1527 C C . ALA A 1 199 ? 7.156 -17.312 -6.271 1.00 97.00 199 ALA A C 1
ATOM 1529 O O . ALA A 1 199 ? 6.295 -17.490 -5.410 1.00 97.00 199 ALA A O 1
ATOM 1530 N N . ASN A 1 200 ? 8.188 -16.483 -6.093 1.00 98.50 200 ASN A N 1
ATOM 1531 C CA . ASN A 1 200 ? 8.423 -15.737 -4.859 1.00 98.50 200 ASN A CA 1
ATOM 1532 C C . ASN A 1 200 ? 7.315 -14.706 -4.606 1.00 98.50 200 ASN A C 1
ATOM 1534 O O . ASN A 1 200 ? 6.750 -14.677 -3.515 1.00 98.50 200 ASN A O 1
ATOM 1538 N N . ILE A 1 201 ? 6.920 -13.927 -5.617 1.00 98.62 201 ILE A N 1
ATOM 1539 C CA . ILE A 1 201 ? 5.829 -12.945 -5.479 1.00 98.62 201 ILE A CA 1
ATOM 1540 C C . ILE A 1 201 ? 4.495 -13.648 -5.190 1.00 98.62 201 ILE A C 1
ATOM 1542 O O . ILE A 1 201 ? 3.762 -13.242 -4.284 1.00 98.62 201 ILE A O 1
ATOM 1546 N N . LYS A 1 202 ? 4.181 -14.737 -5.911 1.00 98.12 202 LYS A N 1
ATOM 1547 C CA . LYS A 1 202 ? 2.976 -15.537 -5.638 1.00 98.12 202 LYS A CA 1
ATOM 1548 C C . LYS A 1 202 ? 2.983 -16.092 -4.220 1.00 98.12 202 LYS A C 1
ATOM 1550 O O . LYS A 1 202 ? 1.927 -16.112 -3.594 1.00 98.12 202 LYS A O 1
ATOM 1555 N N . ASN A 1 203 ? 4.129 -16.544 -3.714 1.00 98.06 203 ASN A N 1
ATOM 1556 C CA . ASN A 1 203 ? 4.232 -17.070 -2.357 1.00 98.06 203 ASN A CA 1
ATOM 1557 C C . ASN A 1 203 ? 3.796 -16.020 -1.323 1.00 98.06 203 ASN A C 1
ATOM 1559 O O . ASN A 1 203 ? 2.909 -16.305 -0.523 1.00 98.06 203 ASN A O 1
ATOM 1563 N N . ILE A 1 204 ? 4.315 -14.791 -1.421 1.00 98.62 204 ILE A N 1
ATOM 1564 C CA . ILE A 1 204 ? 3.942 -13.689 -0.520 1.00 98.62 204 ILE A CA 1
ATOM 1565 C C . ILE A 1 204 ? 2.447 -13.353 -0.619 1.00 98.62 204 ILE A C 1
ATOM 1567 O O . ILE A 1 204 ? 1.762 -13.260 0.398 1.00 98.62 204 ILE A O 1
ATOM 1571 N N . LEU A 1 205 ? 1.900 -13.260 -1.835 1.00 98.62 205 LEU A N 1
ATOM 1572 C CA . LEU A 1 205 ? 0.471 -12.984 -2.028 1.00 98.62 205 LEU A CA 1
ATOM 1573 C C . LEU A 1 205 ? -0.431 -14.083 -1.438 1.00 98.62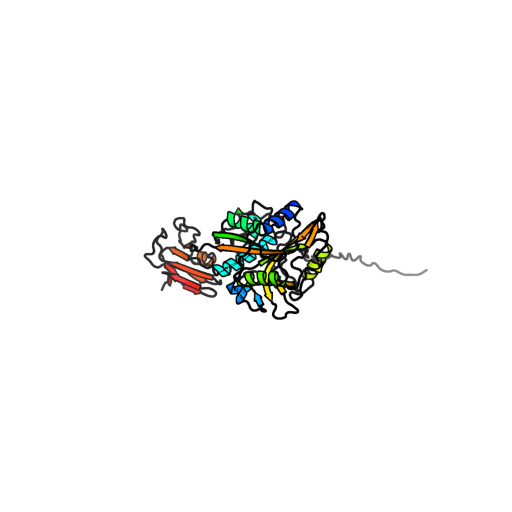 205 LEU A C 1
ATOM 1575 O O . LEU A 1 205 ? -1.473 -13.776 -0.862 1.00 98.62 205 LEU A O 1
ATOM 1579 N N . ASN A 1 206 ? -0.030 -15.356 -1.534 1.00 97.88 206 ASN A N 1
ATOM 1580 C CA . ASN A 1 206 ? -0.768 -16.482 -0.946 1.00 97.88 206 ASN A CA 1
ATOM 1581 C C . ASN A 1 206 ? -0.647 -16.561 0.587 1.00 97.88 206 ASN A C 1
ATOM 1583 O O . ASN A 1 206 ? -1.476 -17.212 1.217 1.00 97.88 206 ASN A O 1
ATOM 1587 N N . GLN A 1 207 ? 0.308 -15.855 1.200 1.00 97.44 207 GLN A N 1
ATOM 1588 C CA . GLN A 1 207 ? 0.333 -15.617 2.651 1.00 97.44 207 GLN A CA 1
ATOM 1589 C C . GLN A 1 207 ? -0.667 -14.522 3.087 1.00 97.44 207 GLN A C 1
ATOM 1591 O O . GLN A 1 207 ? -0.669 -14.111 4.244 1.00 97.44 207 GLN A O 1
ATOM 1596 N N . ASN A 1 208 ? -1.519 -14.030 2.177 1.00 97.81 208 ASN A N 1
ATOM 1597 C CA . ASN A 1 208 ? -2.390 -12.862 2.358 1.00 97.81 208 ASN A CA 1
ATOM 1598 C C . ASN A 1 208 ? -1.629 -11.553 2.641 1.00 97.81 208 ASN A C 1
ATOM 1600 O O . ASN A 1 208 ? -2.190 -10.613 3.207 1.00 97.81 208 ASN A O 1
ATOM 1604 N N . LYS A 1 209 ? -0.364 -11.464 2.211 1.00 98.44 209 LYS A N 1
ATOM 1605 C CA . LYS A 1 209 ? 0.443 -10.242 2.276 1.00 98.44 209 LYS A CA 1
ATOM 1606 C C . LYS A 1 209 ? 0.413 -9.553 0.915 1.00 98.44 209 LYS A C 1
ATOM 1608 O O . LYS A 1 209 ? 0.746 -10.151 -0.105 1.00 98.44 209 LYS A O 1
ATOM 1613 N N . ALA A 1 210 ? -0.004 -8.291 0.882 1.00 98.44 210 ALA A N 1
ATOM 1614 C CA . ALA A 1 210 ? 0.071 -7.502 -0.342 1.00 98.44 210 ALA A CA 1
ATOM 1615 C C . ALA A 1 210 ? 1.511 -7.069 -0.619 1.00 98.44 210 ALA A C 1
ATOM 1617 O O . ALA A 1 210 ? 2.280 -6.810 0.305 1.00 98.44 210 ALA A O 1
ATOM 1618 N N . VAL A 1 211 ? 1.851 -6.949 -1.897 1.00 98.94 211 VAL A N 1
ATOM 1619 C CA . VAL A 1 211 ? 3.213 -6.648 -2.329 1.00 98.94 211 VAL A CA 1
ATOM 1620 C C . VAL A 1 211 ? 3.297 -5.183 -2.741 1.00 98.94 211 VAL A C 1
ATOM 1622 O O . VAL A 1 211 ? 2.552 -4.708 -3.595 1.00 98.94 211 VAL A O 1
ATOM 1625 N N . TRP A 1 212 ? 4.195 -4.446 -2.105 1.00 98.88 212 TRP A N 1
ATOM 1626 C CA . TRP A 1 212 ? 4.568 -3.096 -2.489 1.00 98.88 212 TRP A CA 1
ATOM 1627 C C . TRP A 1 212 ? 5.526 -3.182 -3.680 1.00 98.88 212 TRP A C 1
ATOM 1629 O O . TRP A 1 212 ? 6.604 -3.771 -3.586 1.00 98.88 212 TRP A O 1
ATOM 1639 N N . PHE A 1 213 ? 5.111 -2.637 -4.819 1.00 98.94 213 PHE A N 1
ATOM 1640 C CA . PHE A 1 213 ? 5.868 -2.710 -6.062 1.00 98.94 213 PHE A CA 1
ATOM 1641 C C . PHE A 1 213 ? 6.239 -1.306 -6.516 1.00 98.94 213 PHE A C 1
ATOM 1643 O O . PHE A 1 213 ? 5.358 -0.482 -6.768 1.00 98.94 213 PHE A O 1
ATOM 1650 N N . ALA A 1 214 ? 7.535 -1.045 -6.639 1.00 98.81 214 ALA A N 1
ATOM 1651 C CA . ALA A 1 214 ? 8.039 0.203 -7.182 1.00 98.81 214 ALA A CA 1
ATOM 1652 C C . ALA A 1 214 ? 8.867 -0.025 -8.435 1.00 98.81 214 ALA A C 1
ATOM 1654 O O . ALA A 1 214 ? 9.544 -1.042 -8.594 1.00 98.81 214 ALA A O 1
ATOM 1655 N N . PHE A 1 215 ? 8.810 0.959 -9.322 1.00 98.75 215 PHE A N 1
ATOM 1656 C CA . PHE A 1 215 ? 9.519 0.922 -10.584 1.00 98.75 215 PHE A CA 1
ATOM 1657 C C . PHE A 1 215 ? 10.100 2.284 -10.943 1.00 98.75 215 PHE A C 1
ATOM 1659 O O . PHE A 1 215 ? 9.500 3.325 -10.666 1.00 98.75 215 PHE A O 1
ATOM 1666 N N . TYR A 1 216 ? 11.261 2.257 -11.591 1.00 98.38 216 TYR A N 1
ATOM 1667 C CA . TYR A 1 216 ? 11.870 3.409 -12.241 1.00 98.38 216 TYR A CA 1
ATOM 1668 C C . TYR A 1 216 ? 11.618 3.366 -13.742 1.00 98.38 216 TYR A C 1
ATOM 1670 O O . TYR A 1 216 ? 11.756 2.318 -14.373 1.00 98.38 216 TYR A O 1
ATOM 1678 N N . MET A 1 217 ? 11.330 4.529 -14.316 1.00 97.81 217 MET A N 1
ATOM 1679 C CA . MET A 1 217 ? 11.357 4.745 -15.760 1.00 97.81 217 MET A CA 1
ATOM 1680 C C . MET A 1 217 ? 12.283 5.915 -16.076 1.00 97.81 217 MET A C 1
ATOM 1682 O O . MET A 1 217 ? 12.427 6.854 -15.287 1.00 97.81 217 MET A O 1
ATOM 1686 N N . SER A 1 218 ? 12.987 5.793 -17.198 1.00 96.88 218 SER A N 1
ATOM 1687 C CA . SER A 1 218 ? 14.235 6.523 -17.423 1.00 96.88 218 SER A CA 1
ATOM 1688 C C . SER A 1 218 ? 14.053 7.811 -18.207 1.00 96.88 218 SER A C 1
ATOM 1690 O O . SER A 1 218 ? 14.893 8.697 -18.083 1.00 96.88 218 SER A O 1
ATOM 1692 N N . THR A 1 219 ? 13.009 7.907 -19.028 1.00 97.25 219 THR A N 1
ATOM 1693 C CA . THR A 1 219 ? 12.852 8.984 -20.009 1.00 97.25 219 THR A CA 1
ATOM 1694 C C . THR A 1 219 ? 11.450 9.585 -19.984 1.00 97.25 219 THR A C 1
ATOM 1696 O O . THR A 1 219 ? 10.491 8.945 -19.551 1.00 97.25 219 THR A O 1
ATOM 1699 N N . ALA A 1 220 ? 11.313 10.805 -20.511 1.00 97.19 220 ALA A N 1
ATOM 1700 C CA . ALA A 1 220 ? 10.009 11.434 -20.717 1.00 97.19 220 ALA A CA 1
ATOM 1701 C C . ALA A 1 220 ? 9.081 10.606 -21.624 1.00 97.19 220 ALA A C 1
ATOM 1703 O O . ALA A 1 220 ? 7.865 10.632 -21.442 1.00 97.19 220 ALA A O 1
ATOM 1704 N N . GLU A 1 221 ? 9.642 9.881 -22.598 1.00 97.94 221 GLU A N 1
ATOM 1705 C CA . GLU A 1 221 ? 8.891 9.005 -23.504 1.00 97.94 221 GLU A CA 1
ATOM 1706 C C . GLU A 1 221 ? 8.266 7.834 -22.736 1.00 97.94 221 GLU A C 1
ATOM 1708 O O . GLU A 1 221 ? 7.059 7.639 -22.828 1.00 97.94 221 GLU A O 1
ATOM 1713 N N . ASP A 1 222 ? 9.040 7.157 -21.877 1.00 97.88 222 ASP A N 1
ATOM 1714 C CA . ASP A 1 222 ? 8.537 6.055 -21.039 1.00 97.88 222 ASP A CA 1
ATOM 1715 C C . ASP A 1 222 ? 7.357 6.497 -20.161 1.00 97.88 222 ASP A C 1
ATOM 1717 O O . ASP A 1 222 ? 6.325 5.828 -20.078 1.00 97.88 222 ASP A O 1
ATOM 1721 N N . TRP A 1 223 ? 7.492 7.661 -19.517 1.00 97.75 223 TRP A N 1
ATOM 1722 C CA . TRP A 1 223 ? 6.420 8.224 -18.701 1.00 97.75 223 TRP A CA 1
ATOM 1723 C C . TRP A 1 223 ? 5.213 8.637 -19.538 1.00 97.75 223 TRP A C 1
ATOM 1725 O O . TRP A 1 223 ? 4.081 8.378 -19.135 1.00 97.75 223 TRP A O 1
ATOM 1735 N N . THR A 1 224 ? 5.431 9.226 -20.714 1.00 97.38 224 THR A N 1
ATOM 1736 C CA . THR A 1 224 ? 4.351 9.582 -21.646 1.00 97.38 224 THR A CA 1
ATOM 1737 C C . THR A 1 224 ? 3.563 8.346 -22.073 1.00 97.38 224 THR A C 1
ATOM 1739 O O . THR A 1 224 ? 2.328 8.373 -22.058 1.00 97.38 224 THR A O 1
ATOM 1742 N N . ASP A 1 225 ? 4.251 7.250 -22.387 1.00 98.06 225 ASP A N 1
ATOM 1743 C CA . ASP A 1 225 ? 3.628 5.982 -22.756 1.00 98.06 225 ASP A CA 1
ATOM 1744 C C . ASP A 1 225 ? 2.840 5.388 -21.587 1.00 98.06 225 ASP A C 1
ATOM 1746 O O . ASP A 1 225 ? 1.685 4.990 -21.764 1.00 98.06 225 ASP A O 1
ATOM 1750 N N . PHE A 1 226 ? 3.396 5.415 -20.372 1.00 98.19 226 PHE A N 1
ATOM 1751 C CA . PHE A 1 226 ? 2.696 4.942 -19.177 1.00 98.19 226 PHE A CA 1
ATOM 1752 C C . PHE A 1 226 ? 1.457 5.787 -18.848 1.00 98.19 226 PHE A C 1
ATOM 1754 O O . PHE A 1 226 ? 0.395 5.249 -18.525 1.00 98.19 226 PHE A O 1
ATOM 1761 N N . PHE A 1 227 ? 1.546 7.112 -18.967 1.00 97.56 227 PHE A N 1
ATOM 1762 C CA . PHE A 1 227 ? 0.416 8.018 -18.754 1.00 97.56 227 PHE A CA 1
ATOM 1763 C C . PHE A 1 227 ? -0.667 7.840 -19.816 1.00 97.56 227 PHE A C 1
ATOM 1765 O O . PHE A 1 227 ? -1.856 7.840 -19.489 1.00 97.56 227 PHE A O 1
ATOM 1772 N N . SER A 1 228 ? -0.277 7.622 -21.074 1.00 97.00 228 SER A N 1
ATOM 1773 C CA . SER A 1 228 ? -1.207 7.280 -22.151 1.00 97.00 228 SER A CA 1
ATOM 1774 C C . SER A 1 228 ? -1.877 5.929 -21.895 1.00 97.00 228 SER A C 1
ATOM 1776 O O . SER A 1 228 ? -3.099 5.812 -22.010 1.00 97.00 228 SER A O 1
ATOM 1778 N N . PHE A 1 229 ? -1.114 4.919 -21.469 1.00 97.88 229 PHE A N 1
ATOM 1779 C CA . PHE A 1 229 ? -1.650 3.630 -21.040 1.00 97.88 229 PHE A CA 1
ATOM 1780 C C . PHE A 1 229 ? -2.656 3.796 -19.894 1.00 97.88 229 PHE A C 1
ATOM 1782 O O . PHE A 1 229 ? -3.757 3.240 -19.942 1.00 97.88 229 PHE A O 1
ATOM 1789 N N . TRP A 1 230 ? -2.323 4.582 -18.872 1.00 97.38 230 TRP A N 1
ATOM 1790 C CA . TRP A 1 230 ? -3.203 4.803 -17.731 1.00 97.38 230 TRP A CA 1
ATOM 1791 C C . TRP A 1 230 ? -4.496 5.526 -18.132 1.00 97.38 230 TRP A C 1
ATOM 1793 O O . TRP A 1 230 ? -5.581 5.028 -17.826 1.00 97.38 230 TRP A O 1
ATOM 1803 N N . GLY A 1 231 ? -4.389 6.651 -18.843 1.00 96.06 231 GLY A N 1
ATOM 1804 C CA . GLY A 1 231 ? -5.520 7.524 -19.172 1.00 96.06 231 GLY A CA 1
ATOM 1805 C C . GLY A 1 231 ? -6.421 7.019 -20.302 1.00 96.06 231 GLY A C 1
ATOM 1806 O O . GLY A 1 231 ? -7.619 7.303 -20.296 1.00 96.06 231 GLY A O 1
ATOM 1807 N N . ASN A 1 232 ? -5.872 6.258 -21.257 1.00 95.88 232 ASN A N 1
ATOM 1808 C CA . ASN A 1 232 ? -6.580 5.911 -22.495 1.00 95.88 232 ASN A CA 1
ATOM 1809 C C . ASN A 1 232 ? -6.939 4.423 -22.623 1.00 95.88 232 ASN A C 1
ATOM 1811 O O . ASN A 1 232 ? -7.841 4.091 -23.393 1.00 95.88 232 ASN A O 1
ATOM 1815 N N . GLN A 1 233 ? -6.255 3.523 -21.908 1.00 97.56 233 GLN A N 1
ATOM 1816 C CA . GLN A 1 233 ? -6.518 2.080 -21.985 1.00 97.56 233 GLN A CA 1
ATOM 1817 C C . GLN A 1 233 ? -7.443 1.597 -20.860 1.00 97.56 233 GLN A C 1
ATOM 1819 O O . GLN A 1 233 ? -7.697 2.284 -19.871 1.00 97.56 233 GLN A O 1
ATOM 1824 N N . THR A 1 234 ? -7.966 0.382 -21.021 1.00 97.62 234 THR A N 1
ATOM 1825 C CA . THR A 1 234 ? -8.848 -0.250 -20.030 1.00 97.62 234 THR A CA 1
ATOM 1826 C C . THR A 1 234 ? -8.070 -1.072 -19.003 1.00 97.62 234 THR A C 1
ATOM 1828 O O . THR A 1 234 ? -6.919 -1.458 -19.222 1.00 97.62 234 THR A O 1
ATOM 1831 N N . GLU A 1 235 ? -8.709 -1.378 -17.871 1.00 96.69 235 GLU A N 1
ATOM 1832 C CA . GLU A 1 235 ? -8.206 -2.266 -16.807 1.00 96.69 235 GLU A CA 1
ATOM 1833 C C . GLU A 1 235 ? -7.674 -3.615 -17.298 1.00 96.69 235 GLU A C 1
ATOM 1835 O O . GLU A 1 235 ? -6.781 -4.170 -16.666 1.00 96.69 235 GLU A O 1
ATOM 1840 N N . SER A 1 236 ? -8.185 -4.139 -18.415 1.00 96.06 236 SER A N 1
ATOM 1841 C CA . SER A 1 236 ? -7.772 -5.440 -18.943 1.00 96.06 236 SER A CA 1
ATOM 1842 C C . SER A 1 236 ? -6.494 -5.423 -19.778 1.00 96.06 236 SER A C 1
ATOM 1844 O O . SER A 1 236 ? -5.958 -6.497 -20.035 1.00 96.06 236 SER A O 1
ATOM 1846 N N . VAL A 1 237 ? -6.023 -4.253 -20.218 1.00 97.69 237 VAL A N 1
ATOM 1847 C CA . VAL A 1 237 ? -4.798 -4.139 -21.026 1.00 97.69 237 VAL A CA 1
ATOM 1848 C C . VAL A 1 237 ? -3.575 -4.307 -20.125 1.00 97.69 237 VAL A C 1
ATOM 1850 O O . VAL A 1 237 ? -3.514 -3.699 -19.054 1.00 97.69 237 VAL A O 1
ATOM 1853 N N . LEU A 1 238 ? -2.621 -5.129 -20.565 1.00 97.69 238 LEU A N 1
ATOM 1854 C CA . LEU A 1 238 ? -1.366 -5.375 -19.859 1.00 97.69 238 LEU A CA 1
ATOM 1855 C C . LEU A 1 238 ? -0.369 -4.246 -20.123 1.00 97.69 238 LEU A C 1
ATOM 1857 O O . LEU A 1 238 ? -0.202 -3.811 -21.262 1.00 97.69 238 LEU A O 1
ATOM 1861 N N . TRP A 1 239 ? 0.296 -3.796 -19.066 1.00 98.19 239 TRP A N 1
ATOM 1862 C CA . TRP A 1 239 ? 1.526 -3.023 -19.162 1.00 98.19 239 TRP A CA 1
ATOM 1863 C C . TRP A 1 239 ? 2.722 -3.966 -19.050 1.00 98.19 239 TRP A C 1
ATOM 1865 O O . TRP A 1 239 ? 2.796 -4.741 -18.094 1.00 98.19 239 TRP A O 1
ATOM 1875 N N . ASN A 1 240 ? 3.656 -3.882 -19.993 1.00 97.81 240 ASN A N 1
ATOM 1876 C CA . ASN A 1 240 ? 4.900 -4.641 -19.964 1.00 97.81 240 ASN A CA 1
ATOM 1877 C C . ASN A 1 240 ? 6.076 -3.664 -19.794 1.00 97.81 240 ASN A C 1
ATOM 1879 O O . ASN A 1 240 ? 6.186 -2.678 -20.519 1.00 97.81 240 ASN A O 1
ATOM 1883 N N . PHE A 1 241 ? 6.930 -3.917 -18.800 1.00 98.00 241 PHE A N 1
ATOM 1884 C CA . PHE A 1 241 ? 8.069 -3.054 -18.484 1.00 98.00 241 PHE A CA 1
ATOM 1885 C C . PHE A 1 241 ? 9.277 -3.255 -19.408 1.00 98.00 241 PHE A C 1
ATOM 1887 O O . PHE A 1 241 ? 10.185 -2.424 -19.374 1.00 98.00 241 PHE A O 1
ATOM 1894 N N . ASP A 1 242 ? 9.297 -4.293 -20.242 1.00 97.94 242 ASP A N 1
ATOM 1895 C CA . ASP A 1 242 ? 10.438 -4.644 -21.096 1.00 97.94 242 ASP A CA 1
ATOM 1896 C C . ASP A 1 242 ? 10.854 -3.500 -22.026 1.00 97.94 242 ASP A C 1
ATOM 1898 O O . ASP A 1 242 ? 12.047 -3.238 -22.198 1.00 97.94 242 ASP A O 1
ATOM 1902 N N . ASP A 1 243 ? 9.878 -2.747 -22.538 1.00 96.06 243 ASP A N 1
ATOM 1903 C CA . ASP A 1 243 ? 10.104 -1.597 -23.421 1.00 96.06 243 ASP A CA 1
ATOM 1904 C C . ASP A 1 243 ? 10.803 -0.417 -22.718 1.00 96.06 243 ASP A C 1
ATOM 1906 O O . ASP A 1 243 ? 11.324 0.489 -23.377 1.00 96.06 243 ASP A O 1
ATOM 1910 N N . THR A 1 244 ? 10.858 -0.428 -21.383 1.00 97.06 244 THR A N 1
ATOM 1911 C CA . THR A 1 244 ? 11.522 0.598 -20.559 1.00 97.06 244 THR A CA 1
ATOM 1912 C C . THR A 1 244 ? 12.967 0.228 -20.200 1.00 97.06 244 THR A C 1
ATOM 1914 O O . THR A 1 244 ? 13.729 1.065 -19.703 1.00 97.06 244 THR A O 1
ATOM 1917 N N . CYS A 1 245 ? 13.378 -1.017 -20.462 1.00 97.62 245 CYS A N 1
ATOM 1918 C CA . CYS A 1 245 ? 14.667 -1.548 -20.033 1.00 97.62 245 CYS A CA 1
ATOM 1919 C C . CYS A 1 245 ? 15.833 -1.081 -20.913 1.00 97.62 245 CYS A C 1
ATOM 1921 O O . CYS A 1 245 ? 15.705 -0.783 -22.099 1.00 97.62 245 CYS A O 1
ATOM 1923 N N . GLY A 1 246 ? 17.028 -1.052 -20.326 1.00 97.12 246 GLY A N 1
ATOM 1924 C CA . GLY A 1 246 ? 18.283 -0.746 -21.008 1.00 97.12 246 GLY A CA 1
ATOM 1925 C C . GLY A 1 246 ? 18.462 0.718 -21.408 1.00 97.12 246 GLY A C 1
ATOM 1926 O O . GLY A 1 246 ? 19.437 1.040 -22.090 1.00 97.12 246 GLY A O 1
ATOM 1927 N N . LYS A 1 247 ? 17.560 1.610 -20.988 1.00 96.88 247 LYS A N 1
ATOM 1928 C CA . LYS A 1 247 ? 17.606 3.038 -21.319 1.00 96.88 247 LYS A CA 1
ATOM 1929 C C . LYS A 1 247 ? 18.544 3.805 -20.385 1.00 96.88 247 LYS A C 1
ATOM 1931 O O . LYS A 1 247 ? 18.818 3.395 -19.257 1.00 96.88 247 LYS A O 1
ATOM 1936 N N . ALA A 1 248 ? 19.078 4.922 -20.875 1.00 97.06 248 ALA A N 1
ATOM 1937 C CA . ALA A 1 248 ? 19.845 5.845 -20.047 1.00 97.06 248 ALA A CA 1
ATOM 1938 C C . ALA A 1 248 ? 18.883 6.678 -19.193 1.00 97.06 248 ALA A C 1
ATOM 1940 O O . ALA A 1 248 ? 17.938 7.252 -19.724 1.00 97.06 248 ALA A O 1
ATOM 1941 N N . TYR A 1 249 ? 19.138 6.752 -17.889 1.00 96.38 249 TYR A N 1
ATOM 1942 C CA . TYR A 1 249 ? 18.339 7.537 -16.958 1.00 96.38 249 TYR A CA 1
ATOM 1943 C C . TYR A 1 249 ? 18.564 9.026 -17.188 1.00 96.38 249 TYR A C 1
ATOM 1945 O O . TYR A 1 249 ? 19.679 9.530 -16.999 1.00 96.38 249 TYR A O 1
ATOM 1953 N N . ASP A 1 250 ? 17.492 9.723 -17.539 1.00 95.81 250 ASP A N 1
ATOM 1954 C CA . ASP A 1 250 ? 17.456 11.170 -17.626 1.00 95.81 250 ASP A CA 1
ATOM 1955 C C . ASP A 1 250 ? 17.318 11.769 -16.213 1.00 95.81 250 ASP A C 1
ATOM 1957 O O . ASP A 1 250 ? 16.358 11.465 -15.509 1.00 95.81 250 ASP A O 1
ATOM 1961 N N . PRO A 1 251 ? 18.263 12.597 -15.733 1.00 92.44 251 PRO A N 1
ATOM 1962 C CA . PRO A 1 251 ? 18.176 13.198 -14.403 1.00 92.44 251 PRO A CA 1
ATOM 1963 C C . PRO A 1 251 ? 17.032 14.210 -14.239 1.00 92.44 251 PRO A C 1
ATOM 1965 O O . PRO A 1 251 ? 16.741 14.578 -13.104 1.00 92.44 251 PRO A O 1
ATOM 1968 N N . VAL A 1 252 ? 16.437 14.689 -15.333 1.00 92.81 252 VAL A N 1
ATOM 1969 C CA . VAL A 1 252 ? 15.308 15.626 -15.325 1.00 92.81 252 VAL A CA 1
ATOM 1970 C C . VAL A 1 252 ? 13.991 14.861 -15.399 1.00 92.81 252 VAL A C 1
ATOM 1972 O O . VAL A 1 252 ? 13.126 15.057 -14.549 1.00 92.81 252 VAL A O 1
ATOM 1975 N N . ASP A 1 253 ? 13.859 13.976 -16.387 1.00 95.06 253 ASP A N 1
ATOM 1976 C CA . ASP A 1 253 ? 12.583 13.313 -16.684 1.00 95.06 253 ASP A CA 1
ATOM 1977 C C . ASP A 1 253 ? 12.446 11.926 -16.045 1.00 95.06 253 ASP A C 1
ATOM 1979 O O . ASP A 1 253 ? 11.338 11.419 -15.867 1.00 95.06 253 ASP A O 1
ATOM 1983 N N . GLY A 1 254 ? 13.562 11.295 -15.682 1.00 96.25 254 GLY A N 1
ATOM 1984 C CA . GLY A 1 254 ? 13.566 10.020 -14.986 1.00 96.25 254 GLY A CA 1
ATOM 1985 C C . GLY A 1 254 ? 12.948 10.146 -13.596 1.00 96.25 254 GLY A C 1
ATOM 1986 O O . GLY A 1 254 ? 13.121 11.144 -12.888 1.00 96.25 254 GLY A O 1
ATOM 1987 N N . GLY A 1 255 ? 12.251 9.097 -13.176 1.00 97.38 255 GLY A N 1
ATOM 1988 C CA . GLY A 1 255 ? 11.553 9.097 -11.898 1.00 97.38 255 GLY A CA 1
ATOM 1989 C C . GLY A 1 255 ? 11.213 7.699 -11.417 1.00 97.38 255 GLY A C 1
ATOM 1990 O O . GLY A 1 255 ? 11.598 6.703 -12.033 1.00 97.38 255 GLY A O 1
ATOM 1991 N N . ALA A 1 256 ? 10.465 7.641 -10.323 1.00 98.31 256 ALA A N 1
ATOM 1992 C CA . ALA A 1 256 ? 9.958 6.415 -9.730 1.00 98.31 256 ALA A CA 1
ATOM 1993 C C . ALA A 1 256 ? 8.469 6.525 -9.400 1.00 98.31 256 ALA A C 1
ATOM 1995 O O . ALA A 1 256 ? 7.957 7.600 -9.084 1.00 98.31 256 ALA A O 1
ATOM 1996 N N . HIS A 1 257 ? 7.784 5.388 -9.399 1.00 98.75 257 HIS A N 1
ATOM 1997 C CA . HIS A 1 257 ? 6.416 5.276 -8.907 1.00 98.75 257 HIS A CA 1
ATOM 1998 C C . HIS A 1 257 ? 6.241 3.985 -8.113 1.00 98.75 257 HIS A C 1
ATOM 2000 O O . HIS A 1 257 ? 6.929 3.001 -8.371 1.00 98.75 257 HIS A O 1
ATOM 2006 N N . ALA A 1 258 ? 5.329 3.999 -7.143 1.00 98.81 258 ALA A N 1
ATOM 2007 C CA . ALA A 1 258 ? 5.025 2.860 -6.289 1.00 98.81 258 ALA A CA 1
ATOM 2008 C C . ALA A 1 258 ? 3.526 2.561 -6.319 1.00 98.81 258 ALA A C 1
ATOM 2010 O O . ALA A 1 258 ? 2.688 3.455 -6.190 1.00 98.81 258 ALA A O 1
ATOM 2011 N N . VAL A 1 259 ? 3.187 1.287 -6.472 1.00 98.94 259 VAL A N 1
ATOM 2012 C CA . VAL A 1 259 ? 1.816 0.779 -6.541 1.00 98.94 259 VAL A CA 1
ATOM 2013 C C . VAL A 1 259 ? 1.675 -0.453 -5.652 1.00 98.94 259 VAL A C 1
ATOM 2015 O O . VAL A 1 259 ? 2.657 -1.031 -5.187 1.00 98.94 259 VAL A O 1
ATOM 2018 N N . LEU A 1 260 ? 0.434 -0.848 -5.378 1.00 98.94 260 LEU A N 1
ATOM 2019 C CA . LEU A 1 260 ? 0.150 -2.016 -4.550 1.00 98.94 260 LEU A CA 1
ATOM 2020 C C . LEU A 1 260 ? -0.242 -3.202 -5.433 1.00 98.94 260 LEU A C 1
ATOM 2022 O O . LEU A 1 260 ? -1.308 -3.188 -6.043 1.00 98.94 260 LEU A O 1
ATOM 2026 N N . CYS A 1 261 ? 0.587 -4.237 -5.474 1.00 98.94 261 CYS A N 1
ATOM 2027 C CA . CYS A 1 261 ? 0.235 -5.521 -6.060 1.00 98.94 261 CYS A CA 1
ATOM 2028 C C . CYS A 1 261 ? -0.657 -6.294 -5.079 1.00 98.94 261 CYS A C 1
ATOM 2030 O O . CYS A 1 261 ? -0.228 -6.705 -3.999 1.00 98.94 261 CYS A O 1
ATOM 2032 N N . VAL A 1 262 ? -1.920 -6.477 -5.457 1.00 98.81 262 VAL A N 1
ATOM 2033 C CA . VAL A 1 262 ? -2.968 -7.087 -4.620 1.00 98.81 262 VAL A CA 1
ATOM 2034 C C . VAL A 1 262 ? -3.363 -8.483 -5.091 1.00 98.81 262 VAL A C 1
ATOM 2036 O O . VAL A 1 262 ? -4.333 -9.044 -4.591 1.00 98.81 262 VAL A O 1
ATOM 2039 N N . GLY A 1 263 ? -2.675 -9.052 -6.078 1.00 98.62 263 GLY A N 1
ATOM 2040 C CA . GLY A 1 263 ? -3.024 -10.371 -6.585 1.00 98.62 263 GLY A CA 1
ATOM 2041 C C . GLY A 1 263 ? -2.453 -10.675 -7.957 1.00 98.62 263 GLY A C 1
ATOM 2042 O O . GLY A 1 263 ? -1.634 -9.928 -8.489 1.00 98.62 263 GLY A O 1
ATOM 2043 N N . TYR A 1 264 ? -2.924 -11.775 -8.531 1.00 98.62 264 TYR A N 1
ATOM 2044 C CA . TYR A 1 264 ? -2.534 -12.253 -9.851 1.00 98.62 264 TYR A CA 1
ATOM 2045 C C . TYR A 1 264 ? -3.656 -13.067 -10.498 1.00 98.62 264 TYR A C 1
ATOM 2047 O O . TYR A 1 264 ? -4.573 -13.545 -9.823 1.00 98.62 264 TYR A O 1
ATOM 2055 N N . ASN A 1 265 ? -3.563 -13.244 -11.811 1.00 98.25 265 ASN A N 1
ATOM 2056 C CA . ASN A 1 265 ? -4.284 -14.272 -12.547 1.00 98.25 265 ASN A CA 1
ATOM 2057 C C . ASN A 1 265 ? -3.366 -14.818 -13.643 1.00 98.25 265 ASN A C 1
ATOM 2059 O O . ASN A 1 265 ? -2.853 -14.050 -14.452 1.00 98.25 265 ASN A O 1
ATOM 2063 N N . ASP A 1 266 ? -3.174 -16.130 -13.653 1.00 96.31 266 ASP A N 1
ATOM 2064 C CA . ASP A 1 266 ? -2.463 -16.861 -14.700 1.00 96.31 266 ASP A CA 1
ATOM 2065 C C . ASP A 1 266 ? -3.241 -18.111 -15.142 1.00 96.31 266 ASP A C 1
ATOM 2067 O O . ASP A 1 266 ? -2.671 -19.137 -15.521 1.00 96.31 266 ASP A O 1
ATOM 2071 N N . ASP A 1 267 ? -4.576 -18.029 -15.084 1.00 94.81 267 ASP A N 1
ATOM 2072 C CA . ASP A 1 267 ? -5.472 -19.064 -15.608 1.00 94.81 267 ASP A CA 1
ATOM 2073 C C . ASP A 1 267 ? -5.242 -19.257 -17.121 1.00 94.81 267 ASP A C 1
ATOM 2075 O O . ASP A 1 267 ? -5.225 -20.389 -17.620 1.00 94.81 267 ASP A O 1
ATOM 2079 N N . ASP A 1 268 ? -5.021 -18.147 -17.834 1.00 92.88 268 ASP A N 1
ATOM 2080 C CA . ASP A 1 268 ? -4.567 -18.113 -19.222 1.00 92.88 268 ASP A CA 1
ATOM 2081 C C . ASP A 1 268 ? -3.053 -17.840 -19.275 1.00 92.88 268 ASP A C 1
ATOM 2083 O O . ASP A 1 268 ? -2.638 -16.715 -18.995 1.00 92.88 268 ASP A O 1
ATOM 2087 N N . PRO A 1 269 ? -2.219 -18.833 -19.637 1.00 87.31 269 PRO A N 1
ATOM 2088 C CA . PRO A 1 269 ? -0.770 -18.663 -19.656 1.00 87.31 269 PRO A CA 1
ATOM 2089 C C . PRO A 1 269 ? -0.293 -17.618 -20.661 1.00 87.31 269 PRO A C 1
ATOM 2091 O O . PRO A 1 269 ? 0.752 -17.029 -20.428 1.00 87.31 269 PRO A O 1
ATOM 2094 N N . ASP A 1 270 ? -1.041 -17.381 -21.742 1.00 90.19 270 ASP A N 1
ATOM 2095 C CA . ASP A 1 270 ? -0.662 -16.403 -22.766 1.00 90.19 270 ASP A CA 1
ATOM 2096 C C . ASP A 1 270 ? -1.017 -14.965 -22.336 1.00 90.19 270 ASP A C 1
ATOM 2098 O O . ASP A 1 270 ? -0.691 -14.006 -23.033 1.00 90.19 270 ASP A O 1
ATOM 2102 N N . ASN A 1 271 ? -1.718 -14.809 -21.206 1.00 93.56 271 ASN A N 1
ATOM 2103 C CA . ASN A 1 271 ? -2.174 -13.535 -20.656 1.00 93.56 271 ASN A CA 1
ATOM 2104 C C . ASN A 1 271 ? -2.050 -13.528 -19.122 1.00 93.56 271 ASN A C 1
ATOM 2106 O O . ASN A 1 271 ? -2.981 -13.125 -18.421 1.00 93.56 271 ASN A O 1
ATOM 2110 N N . SER A 1 272 ? -0.914 -13.992 -18.601 1.00 97.38 272 SER A N 1
ATOM 2111 C CA . SER A 1 272 ? -0.630 -14.015 -17.163 1.00 97.38 272 SER A CA 1
ATOM 2112 C C . SER A 1 272 ? -0.344 -12.602 -16.646 1.00 97.38 272 SER A C 1
ATOM 2114 O O . SER A 1 272 ? 0.434 -11.862 -17.246 1.00 97.38 272 SER A O 1
ATOM 2116 N N . TYR A 1 273 ? -0.950 -12.197 -15.525 1.00 98.69 27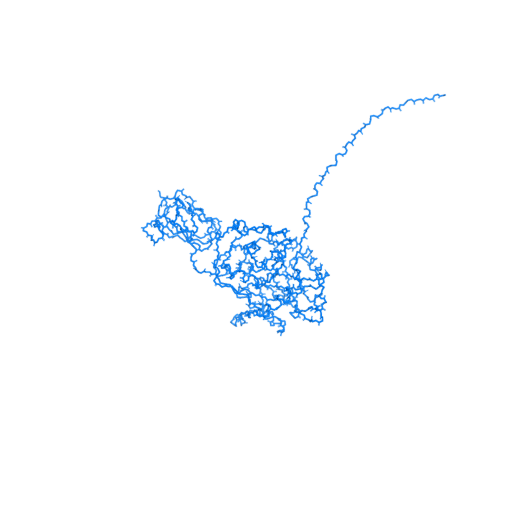3 TYR A N 1
ATOM 2117 C CA . TYR A 1 273 ? -0.777 -10.835 -15.011 1.00 98.69 273 TYR A CA 1
ATOM 2118 C C . TYR A 1 273 ? -0.816 -10.692 -13.492 1.00 98.69 273 TYR A C 1
ATOM 2120 O O . TYR A 1 273 ? -1.485 -11.434 -12.770 1.00 98.69 273 TYR A O 1
ATOM 2128 N N . TRP A 1 274 ? -0.161 -9.633 -13.022 1.00 98.88 274 TRP A N 1
ATOM 2129 C CA . TRP A 1 274 ? -0.298 -9.076 -11.679 1.00 98.88 274 TRP A CA 1
ATOM 2130 C C . TRP A 1 274 ? -1.424 -8.042 -11.630 1.00 98.88 274 TRP A C 1
ATOM 2132 O O . TRP A 1 274 ? -1.623 -7.271 -12.572 1.00 98.88 274 TRP A O 1
ATOM 2142 N N . ILE A 1 275 ? -2.152 -7.996 -10.516 1.00 98.81 275 ILE A N 1
ATOM 2143 C CA . ILE A 1 275 ? -3.227 -7.028 -10.269 1.00 98.81 275 ILE A CA 1
ATOM 2144 C C . ILE A 1 275 ? -2.644 -5.862 -9.471 1.00 98.81 275 ILE A C 1
ATOM 2146 O O . ILE A 1 275 ? -2.379 -6.003 -8.276 1.00 98.81 275 ILE A O 1
ATOM 2150 N N . MET A 1 276 ? -2.477 -4.711 -10.119 1.00 98.88 276 MET A N 1
ATOM 2151 C CA . MET A 1 276 ? -1.881 -3.520 -9.516 1.00 98.88 276 MET A CA 1
ATOM 2152 C C . MET A 1 276 ? -2.945 -2.474 -9.182 1.00 98.88 276 MET A C 1
ATOM 2154 O O . MET A 1 276 ? -3.744 -2.085 -10.035 1.00 98.88 276 MET A O 1
ATOM 2158 N N . LEU A 1 277 ? -2.925 -1.977 -7.947 1.00 98.81 277 LEU A N 1
ATOM 2159 C CA . LEU A 1 277 ? -3.754 -0.877 -7.469 1.00 98.81 277 LEU A CA 1
ATOM 2160 C C . LEU A 1 277 ? -2.941 0.415 -7.394 1.00 98.81 277 LEU A C 1
ATOM 2162 O O . LEU A 1 277 ? -2.013 0.548 -6.589 1.00 98.81 277 LEU A O 1
ATOM 2166 N N . ASN A 1 278 ? -3.336 1.383 -8.217 1.00 98.50 278 ASN A N 1
ATOM 2167 C CA . ASN A 1 278 ? -2.660 2.668 -8.349 1.00 98.50 278 ASN A CA 1
ATOM 2168 C C . ASN A 1 278 ? -3.199 3.711 -7.344 1.00 98.50 278 ASN A C 1
ATOM 2170 O O . ASN A 1 278 ? -4.128 3.439 -6.577 1.00 98.50 278 ASN A O 1
ATOM 2174 N N . SER A 1 279 ? -2.610 4.906 -7.337 1.00 98.12 279 SER A N 1
ATOM 2175 C CA . SER A 1 279 ? -3.000 6.060 -6.514 1.00 98.12 279 SER A CA 1
ATOM 2176 C C . SER A 1 279 ? -3.321 7.310 -7.340 1.00 98.12 279 SER A C 1
ATOM 217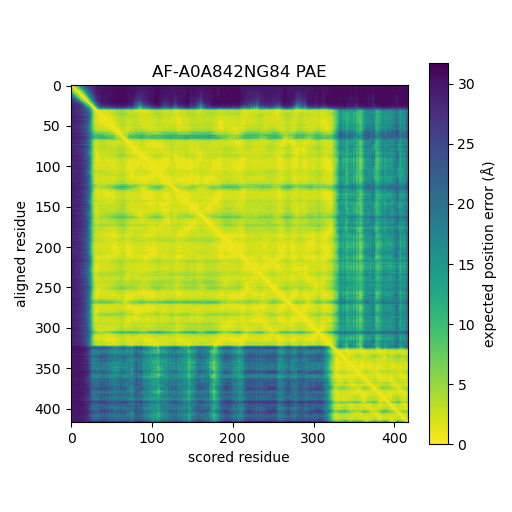8 O O . SER A 1 279 ? -3.152 8.423 -6.859 1.00 98.12 279 SER A O 1
ATOM 2180 N N . TYR A 1 280 ? -3.818 7.148 -8.569 1.00 97.94 280 TYR A N 1
ATOM 2181 C CA . TYR A 1 280 ? -4.229 8.249 -9.463 1.00 97.94 280 TYR A CA 1
ATOM 2182 C C . TYR A 1 280 ? -5.750 8.426 -9.569 1.00 97.94 280 TYR A C 1
ATOM 2184 O O . TYR A 1 280 ? -6.249 9.083 -10.479 1.00 97.94 280 TYR A O 1
ATOM 2192 N N . GLY A 1 281 ? -6.516 7.833 -8.653 1.00 96.75 281 GLY A N 1
ATOM 2193 C CA . GLY A 1 281 ? -7.970 7.829 -8.728 1.00 96.75 281 GLY A CA 1
ATOM 2194 C C . GLY A 1 281 ? -8.491 6.892 -9.817 1.00 96.75 281 GLY A C 1
ATOM 2195 O O . GLY A 1 281 ? -7.969 5.797 -10.025 1.00 96.75 281 GLY A O 1
ATOM 2196 N N . THR A 1 282 ? -9.554 7.317 -10.493 1.00 96.19 282 THR A N 1
ATOM 2197 C CA . THR A 1 282 ? -10.256 6.524 -11.510 1.00 96.19 282 THR A CA 1
ATOM 2198 C C . THR A 1 282 ? -10.205 7.183 -12.872 1.00 96.19 282 THR A C 1
ATOM 2200 O O . THR A 1 282 ? -10.313 8.401 -12.977 1.00 96.19 282 THR A O 1
ATOM 2203 N N . GLU A 1 283 ? -10.194 6.351 -13.906 1.00 95.25 283 GLU A N 1
ATOM 2204 C CA . GLU A 1 283 ? -10.412 6.754 -15.293 1.00 95.25 283 GLU A CA 1
ATOM 2205 C C . GLU A 1 283 ? -11.634 6.040 -15.872 1.00 95.25 283 GLU A 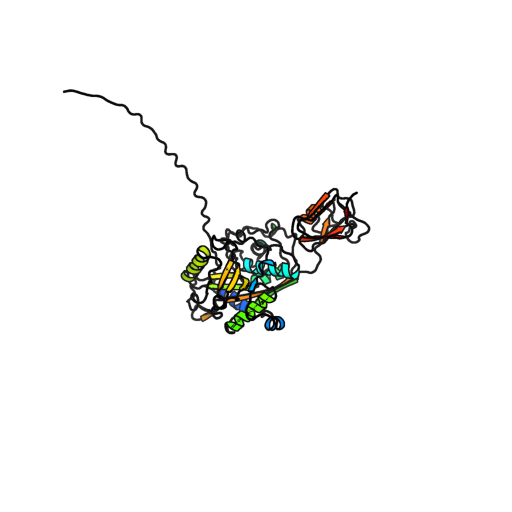C 1
ATOM 2207 O O . GLU A 1 283 ? -12.106 5.052 -15.309 1.00 95.25 283 GLU A O 1
ATOM 2212 N N . THR A 1 284 ? -12.143 6.497 -17.022 1.00 93.69 284 THR A N 1
ATOM 2213 C CA . THR A 1 284 ? -13.298 5.843 -17.679 1.00 93.69 284 THR A CA 1
ATOM 2214 C C . THR A 1 284 ? -13.021 4.358 -17.949 1.00 93.69 284 THR A C 1
ATOM 2216 O O . THR A 1 284 ? -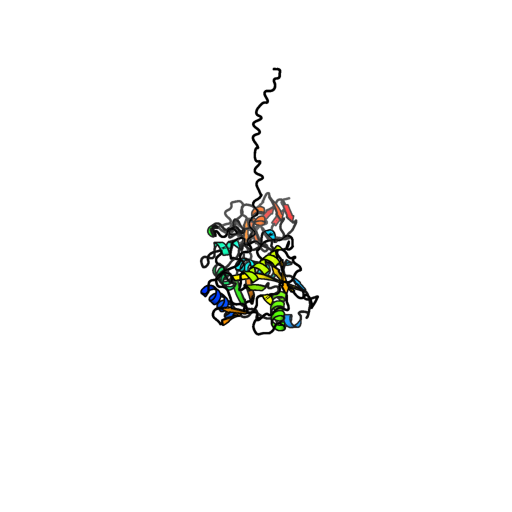13.891 3.517 -17.737 1.00 93.69 284 THR A O 1
ATOM 2219 N N . GLY A 1 285 ? -11.793 4.023 -18.366 1.00 95.56 285 GLY A N 1
ATOM 2220 C CA . GLY A 1 285 ? -11.337 2.643 -18.553 1.00 95.56 285 GLY A CA 1
ATOM 2221 C C . GLY A 1 285 ? -10.873 1.940 -17.271 1.00 95.56 285 GLY A C 1
ATOM 2222 O O . GLY A 1 285 ? -10.570 0.747 -17.325 1.00 95.56 285 GLY A O 1
ATOM 2223 N N . ARG A 1 286 ? -10.804 2.657 -16.139 1.00 96.50 286 ARG A N 1
ATOM 2224 C CA . ARG A 1 286 ? -10.250 2.191 -14.854 1.00 96.50 286 ARG A CA 1
ATOM 2225 C C . ARG A 1 286 ? -11.126 2.583 -13.659 1.00 96.50 286 ARG A C 1
ATOM 2227 O O . ARG A 1 286 ? -10.683 3.339 -12.787 1.00 96.50 286 ARG A O 1
ATOM 2234 N N . PRO A 1 287 ? -12.386 2.114 -13.608 1.00 97.06 287 PRO A N 1
ATOM 2235 C CA . PRO A 1 287 ? -13.318 2.480 -12.544 1.00 97.06 287 PRO A CA 1
ATOM 2236 C C . PRO A 1 287 ? -12.896 1.967 -11.158 1.00 97.06 287 PRO A C 1
ATOM 2238 O O . PRO A 1 287 ? -13.352 2.506 -10.150 1.00 97.06 287 PRO A O 1
ATOM 2241 N N . ASN A 1 288 ? -12.024 0.958 -11.088 1.00 97.88 288 ASN A N 1
ATOM 2242 C CA . ASN A 1 288 ? -11.538 0.370 -9.842 1.00 97.88 288 ASN A CA 1
ATOM 2243 C C . ASN A 1 288 ? -10.155 0.901 -9.433 1.00 97.88 288 ASN A C 1
ATOM 2245 O O . ASN A 1 288 ? -9.638 0.493 -8.390 1.00 97.88 288 ASN A O 1
ATOM 2249 N N . GLY A 1 289 ? -9.563 1.810 -10.223 1.00 97.75 289 GLY A N 1
ATOM 2250 C CA . GLY A 1 289 ? -8.208 2.330 -10.002 1.00 97.75 289 GLY A CA 1
ATOM 2251 C C . GLY A 1 289 ? -7.114 1.282 -10.241 1.00 97.75 289 GLY A C 1
ATOM 2252 O O . GLY A 1 289 ? -6.007 1.408 -9.713 1.00 97.75 289 GLY A O 1
ATOM 2253 N N . LEU A 1 290 ? -7.434 0.230 -11.000 1.00 98.62 290 LEU A N 1
ATOM 2254 C CA . LEU A 1 290 ? -6.552 -0.903 -11.247 1.00 98.62 290 LEU A CA 1
ATOM 2255 C C . LEU A 1 290 ? -5.883 -0.815 -12.624 1.00 98.62 290 LEU A C 1
ATOM 2257 O O . LEU A 1 290 ? -6.394 -0.215 -13.575 1.00 98.62 290 LEU A O 1
ATOM 2261 N N . PHE A 1 291 ? -4.751 -1.491 -12.742 1.00 98.62 291 PHE A N 1
ATOM 2262 C CA . PHE A 1 291 ? -4.175 -1.895 -14.017 1.00 98.62 291 PHE A CA 1
ATOM 2263 C C . PHE A 1 291 ? -3.505 -3.261 -13.867 1.00 98.62 291 PHE A C 1
ATOM 2265 O O . PHE A 1 291 ? -3.362 -3.784 -12.758 1.00 98.62 291 PHE A O 1
ATOM 2272 N N . ARG A 1 292 ? -3.138 -3.862 -14.995 1.00 98.62 292 ARG A N 1
ATOM 2273 C CA . ARG A 1 292 ? -2.490 -5.169 -15.037 1.00 98.62 292 ARG A CA 1
ATOM 2274 C C . ARG A 1 292 ? -1.057 -5.010 -15.506 1.00 98.62 292 ARG A C 1
ATOM 2276 O O . ARG A 1 292 ? -0.806 -4.257 -16.445 1.00 98.62 292 ARG A O 1
ATOM 2283 N N . VAL A 1 293 ? -0.146 -5.719 -14.856 1.00 98.69 293 VAL A N 1
ATOM 2284 C CA . VAL A 1 293 ? 1.252 -5.822 -15.285 1.00 98.69 293 VAL A CA 1
ATOM 2285 C C . VAL A 1 293 ? 1.479 -7.225 -15.806 1.00 98.69 293 VAL A C 1
ATOM 2287 O O . VAL A 1 293 ? 1.062 -8.185 -15.158 1.00 98.69 293 VAL A O 1
ATOM 2290 N N . ASP A 1 294 ? 2.111 -7.314 -16.967 1.00 98.19 294 ASP A N 1
ATOM 2291 C CA . ASP A 1 294 ? 2.521 -8.570 -17.582 1.00 98.19 294 ASP A CA 1
ATOM 2292 C C . ASP A 1 294 ? 3.388 -9.384 -16.606 1.00 98.19 294 ASP A C 1
ATOM 2294 O O . ASP A 1 294 ? 4.322 -8.862 -15.991 1.00 98.19 294 ASP A O 1
ATOM 2298 N N . MET A 1 295 ? 3.032 -10.651 -16.400 1.00 97.81 295 MET A N 1
ATOM 2299 C CA . MET A 1 295 ? 3.795 -11.550 -15.538 1.00 97.81 295 MET A CA 1
ATOM 2300 C C . MET A 1 295 ? 5.054 -12.070 -16.241 1.00 97.81 295 MET A C 1
ATOM 2302 O O . MET A 1 295 ? 6.049 -12.334 -15.568 1.00 97.81 295 MET A O 1
ATOM 2306 N N . ASP A 1 296 ? 5.045 -12.140 -17.573 1.00 96.25 296 ASP A N 1
ATOM 2307 C CA . ASP A 1 296 ? 6.131 -12.679 -18.394 1.00 96.25 296 ASP A CA 1
ATOM 2308 C C . ASP A 1 296 ? 7.135 -11.594 -18.823 1.00 96.25 296 ASP A C 1
ATOM 2310 O O . ASP A 1 296 ? 7.786 -11.693 -19.862 1.00 96.25 296 ASP A O 1
ATOM 2314 N N . MET A 1 297 ? 7.319 -10.574 -17.982 1.00 96.69 297 MET A N 1
ATOM 2315 C CA . MET A 1 297 ? 8.310 -9.511 -18.168 1.00 96.69 297 MET A CA 1
ATOM 2316 C C . MET A 1 297 ? 9.716 -9.899 -17.680 1.00 96.69 297 MET A C 1
ATOM 2318 O O . MET A 1 297 ? 9.926 -10.866 -16.937 1.00 96.69 297 MET A O 1
ATOM 2322 N N . ASN A 1 298 ? 10.698 -9.090 -18.052 1.00 98.00 298 ASN A N 1
ATOM 2323 C CA . ASN A 1 298 ? 12.068 -9.142 -17.577 1.00 98.00 298 ASN A CA 1
ATOM 2324 C C . ASN A 1 298 ? 12.186 -8.587 -16.145 1.00 98.00 298 ASN A C 1
ATOM 2326 O O . ASN A 1 298 ? 12.313 -7.382 -15.925 1.00 98.00 298 ASN A O 1
ATOM 2330 N N . TYR A 1 299 ? 12.220 -9.478 -15.155 1.00 98.38 299 TYR A N 1
ATOM 2331 C CA . TYR A 1 299 ? 12.426 -9.112 -13.746 1.00 98.38 299 TYR A CA 1
ATOM 2332 C C . TYR A 1 299 ? 13.806 -8.505 -13.449 1.00 98.38 299 TYR A C 1
ATOM 2334 O O . TYR A 1 299 ? 13.949 -7.787 -12.459 1.00 98.38 299 TYR A O 1
ATOM 2342 N N . ASP A 1 300 ? 14.782 -8.720 -14.336 1.00 98.19 300 ASP A N 1
ATOM 2343 C CA . ASP A 1 300 ? 16.125 -8.135 -14.277 1.00 98.19 300 ASP A CA 1
ATOM 2344 C C . ASP A 1 300 ? 16.222 -6.839 -15.101 1.00 98.19 300 ASP A C 1
ATOM 2346 O O . ASP A 1 300 ? 17.314 -6.399 -15.469 1.00 98.19 300 ASP A O 1
ATOM 2350 N N . CYS A 1 301 ? 15.082 -6.215 -15.423 1.00 98.06 301 CYS A N 1
ATOM 2351 C CA . CYS A 1 301 ? 15.041 -4.926 -16.100 1.00 98.06 301 CYS A CA 1
ATOM 2352 C C . CYS A 1 301 ? 15.920 -3.905 -15.372 1.00 98.06 301 CYS A C 1
AT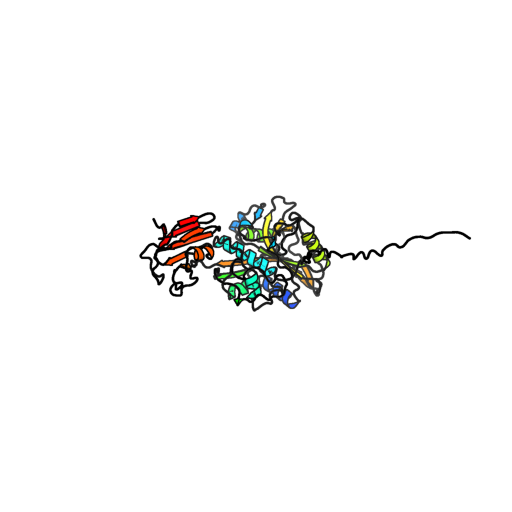OM 2354 O O . CYS A 1 301 ? 15.835 -3.747 -14.151 1.00 98.06 301 CYS A O 1
ATOM 2356 N N . TYR A 1 302 ? 16.745 -3.189 -16.131 1.00 97.75 302 TYR A N 1
ATOM 2357 C CA . TYR A 1 302 ? 17.679 -2.201 -15.609 1.00 97.75 302 TYR A CA 1
ATOM 2358 C C . TYR A 1 302 ? 17.653 -0.917 -16.436 1.00 97.75 302 TYR A C 1
ATOM 2360 O O . TYR A 1 302 ? 17.278 -0.924 -17.606 1.00 97.75 302 TYR A O 1
ATOM 2368 N N . TYR A 1 303 ? 18.149 0.170 -15.859 1.00 97.06 303 TYR A N 1
ATOM 2369 C CA . TYR A 1 303 ? 18.520 1.397 -16.556 1.00 97.06 303 TYR A CA 1
ATOM 2370 C C . TYR A 1 303 ? 20.008 1.704 -16.346 1.00 97.06 303 TYR A C 1
ATOM 2372 O O . TYR A 1 303 ? 20.658 1.154 -15.454 1.00 97.06 303 TYR A O 1
ATOM 2380 N N . PHE A 1 304 ? 20.563 2.611 -17.150 1.00 96.69 304 PHE A N 1
ATOM 2381 C CA . PHE A 1 304 ? 21.943 3.077 -17.009 1.00 96.69 304 PHE A CA 1
ATOM 2382 C C . PHE A 1 304 ? 22.016 4.494 -16.450 1.00 96.69 304 PHE A C 1
ATOM 2384 O O . PHE A 1 304 ? 21.429 5.414 -17.010 1.00 96.69 304 PHE A O 1
ATOM 2391 N N . TYR A 1 305 ? 22.827 4.717 -15.416 1.00 93.44 305 TYR A N 1
ATOM 2392 C CA . TYR A 1 305 ? 23.166 6.068 -14.962 1.00 93.44 305 TYR A CA 1
ATOM 2393 C C . TYR A 1 305 ? 24.660 6.187 -14.663 1.00 93.44 305 TYR A C 1
ATOM 2395 O O . TYR A 1 305 ? 25.223 5.424 -13.875 1.00 93.44 305 TYR A O 1
ATOM 2403 N N . GLY A 1 306 ? 25.330 7.140 -15.318 1.00 88.12 306 GLY A N 1
ATOM 2404 C CA . GLY A 1 306 ? 26.779 7.319 -15.179 1.00 88.12 306 GLY A CA 1
ATOM 2405 C C . GLY A 1 306 ? 27.591 6.068 -15.543 1.00 88.12 306 GLY A C 1
ATOM 2406 O O . GLY A 1 306 ? 28.607 5.803 -14.908 1.00 88.12 306 GLY A O 1
ATOM 2407 N N . GLY A 1 307 ? 27.116 5.275 -16.511 1.00 88.31 307 GLY A N 1
ATOM 2408 C CA . GLY A 1 307 ? 27.767 4.043 -16.973 1.00 88.31 307 GLY A CA 1
ATOM 2409 C C . GLY A 1 307 ? 27.514 2.794 -16.119 1.00 88.31 307 GLY A C 1
ATOM 2410 O O . GLY A 1 307 ? 28.003 1.729 -16.478 1.00 88.31 307 GLY A O 1
ATOM 2411 N N . ASN A 1 308 ? 26.748 2.895 -15.028 1.00 91.94 308 ASN A N 1
ATOM 2412 C CA . ASN A 1 308 ? 26.390 1.749 -14.189 1.00 91.94 308 ASN A CA 1
ATOM 2413 C C . ASN A 1 308 ? 24.960 1.294 -14.487 1.00 91.94 308 ASN A C 1
ATOM 2415 O O . ASN A 1 308 ? 24.061 2.134 -14.556 1.00 91.94 308 ASN A O 1
ATOM 2419 N N . ALA A 1 309 ? 24.762 -0.017 -14.630 1.00 96.12 309 ALA A N 1
ATOM 2420 C CA . ALA A 1 309 ? 23.435 -0.619 -14.683 1.00 96.12 309 ALA A CA 1
ATOM 2421 C C . ALA A 1 309 ? 22.824 -0.654 -13.274 1.00 96.12 309 ALA A C 1
ATOM 2423 O O . ALA A 1 309 ? 23.519 -0.921 -12.292 1.00 96.12 309 ALA A O 1
ATOM 2424 N N . THR A 1 310 ? 21.539 -0.344 -13.163 1.00 96.38 310 THR A N 1
ATOM 2425 C CA . THR A 1 310 ? 20.769 -0.387 -11.915 1.00 96.38 310 THR A CA 1
ATOM 2426 C C . THR A 1 310 ? 19.396 -0.962 -12.209 1.00 96.38 310 THR A C 1
ATOM 2428 O O . THR A 1 310 ? 18.805 -0.590 -13.217 1.00 96.38 310 THR A O 1
ATOM 2431 N N . TYR A 1 311 ? 18.899 -1.852 -11.351 1.00 98.12 311 TYR A N 1
ATOM 2432 C CA . TYR A 1 311 ? 17.570 -2.435 -11.514 1.00 98.12 311 TYR A CA 1
ATOM 2433 C C . TYR A 1 311 ? 16.477 -1.366 -11.570 1.00 98.12 311 TYR A C 1
ATOM 2435 O O . TYR A 1 311 ? 16.546 -0.348 -10.888 1.00 98.12 311 TYR A O 1
ATOM 2443 N N . SER A 1 312 ? 15.466 -1.607 -12.395 1.00 98.19 312 SER A N 1
ATOM 2444 C CA . SER A 1 312 ? 14.302 -0.736 -12.523 1.00 98.19 312 SER A CA 1
ATOM 2445 C C . SER A 1 312 ? 13.151 -1.199 -11.640 1.00 98.19 312 SER A C 1
ATOM 2447 O O . SER A 1 312 ? 12.331 -0.367 -11.278 1.00 98.19 312 SER A O 1
ATOM 2449 N N . LEU A 1 313 ? 13.073 -2.491 -11.299 1.00 98.69 313 LEU A N 1
ATOM 2450 C CA . LEU A 1 313 ? 11.912 -3.113 -10.653 1.00 98.69 313 LEU A CA 1
ATOM 2451 C C . LEU A 1 313 ? 12.248 -3.579 -9.232 1.00 98.69 313 LEU A C 1
ATOM 2453 O O . LEU A 1 313 ? 13.216 -4.314 -9.019 1.00 98.69 313 LEU A O 1
ATOM 2457 N N . TYR A 1 314 ? 11.423 -3.170 -8.270 1.00 98.81 314 TYR A N 1
ATOM 2458 C CA . TYR A 1 314 ? 11.636 -3.390 -6.843 1.00 98.81 314 TYR A CA 1
ATOM 2459 C C . TYR A 1 314 ? 10.377 -3.974 -6.204 1.00 98.81 314 TYR A C 1
ATOM 2461 O O . TYR A 1 314 ? 9.310 -3.357 -6.231 1.00 98.81 314 TYR A O 1
ATOM 2469 N N . TRP A 1 315 ? 10.513 -5.163 -5.617 1.00 98.88 315 TRP A N 1
ATOM 2470 C CA . TRP A 1 315 ? 9.412 -5.923 -5.029 1.00 98.88 315 TRP A CA 1
ATOM 2471 C C . TRP A 1 315 ? 9.646 -6.093 -3.535 1.00 98.88 315 TRP A C 1
ATOM 2473 O O . TRP A 1 315 ? 10.607 -6.739 -3.117 1.00 98.88 315 TRP A O 1
ATOM 2483 N N . GLN A 1 316 ? 8.773 -5.508 -2.723 1.00 98.88 316 GLN A N 1
ATOM 2484 C CA . GLN A 1 316 ? 8.865 -5.587 -1.271 1.00 98.88 316 GLN A CA 1
ATOM 2485 C C . GLN A 1 316 ? 7.505 -5.901 -0.651 1.00 98.88 316 GLN A C 1
ATOM 2487 O O . GLN A 1 316 ? 6.457 -5.743 -1.271 1.00 98.88 316 GLN A O 1
ATOM 2492 N N . THR A 1 317 ? 7.501 -6.342 0.594 1.00 98.88 317 THR A N 1
ATOM 2493 C CA . THR A 1 317 ? 6.292 -6.502 1.408 1.00 98.88 317 THR A CA 1
ATOM 2494 C C . THR A 1 317 ? 6.536 -5.903 2.788 1.00 98.88 317 THR A C 1
ATOM 2496 O O . THR A 1 317 ? 7.662 -5.550 3.124 1.00 98.88 317 THR A O 1
ATOM 2499 N N . LEU A 1 318 ? 5.480 -5.762 3.585 1.00 98.50 318 LEU A N 1
ATOM 2500 C CA . LEU A 1 318 ? 5.597 -5.436 5.004 1.00 98.50 318 LEU A CA 1
ATOM 2501 C C . LEU A 1 318 ? 5.369 -6.691 5.841 1.00 98.50 318 LEU A C 1
ATOM 2503 O O . LEU A 1 318 ? 4.391 -7.406 5.606 1.00 98.50 318 LEU A O 1
ATOM 2507 N N . ASP A 1 319 ? 6.228 -6.929 6.824 1.00 97.62 319 ASP A N 1
ATOM 2508 C CA . ASP A 1 319 ? 5.887 -7.715 8.004 1.00 97.62 319 ASP A CA 1
ATOM 2509 C C . 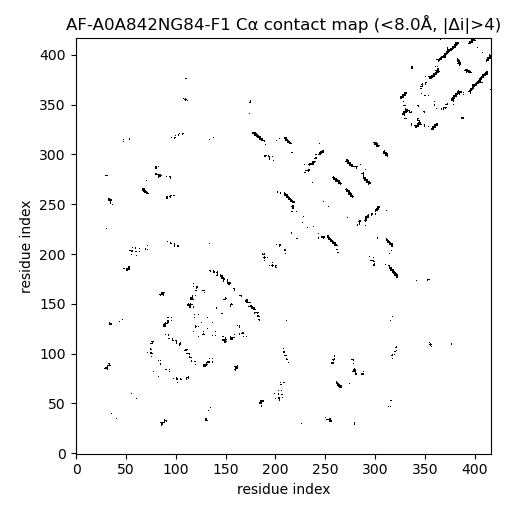ASP A 1 319 ? 5.397 -6.756 9.089 1.00 97.62 319 ASP A C 1
ATOM 2511 O O . ASP A 1 319 ? 6.170 -5.998 9.668 1.00 97.62 319 ASP A O 1
ATOM 2515 N N . VAL A 1 320 ? 4.084 -6.714 9.311 1.00 97.44 320 VAL A N 1
ATOM 2516 C CA . VAL A 1 320 ? 3.449 -5.815 10.278 1.00 97.44 320 VAL A CA 1
ATOM 2517 C C . VAL A 1 320 ? 2.555 -6.619 11.202 1.00 97.44 320 VAL A C 1
ATOM 2519 O O . VAL A 1 320 ? 1.778 -7.457 10.753 1.00 97.44 320 VAL A O 1
ATOM 2522 N N . SER A 1 321 ? 2.656 -6.341 12.498 1.00 95.00 321 SER A N 1
ATOM 2523 C CA . SER A 1 321 ? 1.796 -6.923 13.525 1.00 95.00 321 SER A CA 1
ATOM 2524 C C . SER A 1 321 ? 1.123 -5.831 14.342 1.00 95.00 321 SER A C 1
ATOM 2526 O O . SER A 1 321 ? 1.751 -4.842 14.742 1.00 95.00 321 SER A O 1
ATOM 2528 N N . PHE A 1 322 ? -0.156 -6.027 14.640 1.00 93.00 322 PHE A N 1
ATOM 2529 C CA . PHE A 1 322 ? -0.939 -5.114 15.465 1.00 93.00 322 PHE A CA 1
ATOM 2530 C C . PHE A 1 322 ? -1.144 -5.667 16.882 1.00 93.00 322 PHE A C 1
ATOM 2532 O O . PHE A 1 322 ? -1.213 -6.874 17.127 1.00 93.00 322 PHE A O 1
ATOM 2539 N N . SER A 1 323 ? -1.307 -4.773 17.857 1.00 86.38 323 SER A N 1
ATOM 2540 C CA . SER A 1 323 ? -1.527 -5.171 19.250 1.00 86.38 323 SER A CA 1
ATOM 2541 C C . SER A 1 323 ? -2.785 -6.033 19.410 1.00 86.38 323 SER A C 1
ATOM 2543 O O . SER A 1 323 ? -3.823 -5.787 18.795 1.00 86.38 323 SER A O 1
ATOM 2545 N N . THR A 1 324 ? -2.693 -7.050 20.269 1.00 68.50 324 THR A N 1
ATOM 2546 C CA . THR A 1 324 ? -3.835 -7.854 20.736 1.00 68.50 324 THR A CA 1
ATOM 2547 C C . THR A 1 324 ? -4.549 -7.217 21.929 1.00 68.50 324 THR A C 1
ATOM 2549 O O . THR A 1 324 ? -5.547 -7.763 22.408 1.00 68.50 324 THR A O 1
ATOM 2552 N N . GLU A 1 325 ? -4.062 -6.074 22.429 1.00 62.41 325 GLU A N 1
ATOM 2553 C CA . GLU A 1 325 ? -4.722 -5.366 23.517 1.00 62.41 325 GLU A CA 1
ATOM 2554 C C . GLU A 1 325 ? -6.133 -4.955 23.102 1.00 62.41 325 GLU A C 1
ATOM 2556 O O . GLU A 1 325 ? -6.356 -4.261 22.109 1.00 62.41 325 GLU A O 1
ATOM 2561 N N . VAL A 1 326 ? -7.103 -5.393 23.902 1.00 62.66 326 VAL A N 1
ATOM 2562 C CA . VAL A 1 326 ? -8.512 -5.075 23.706 1.00 62.66 326 VAL A CA 1
ATOM 2563 C C . VAL A 1 326 ? -8.675 -3.558 23.753 1.00 62.66 326 VAL A C 1
ATOM 2565 O O . VAL A 1 326 ? -8.556 -2.961 24.827 1.00 62.66 326 VAL A O 1
ATOM 2568 N N . GLN A 1 327 ? -8.976 -2.935 22.609 1.00 74.19 327 GLN A N 1
ATOM 2569 C CA . GLN A 1 327 ? -9.329 -1.518 22.581 1.00 74.19 327 GLN A CA 1
ATOM 2570 C C . GLN A 1 327 ? -10.522 -1.307 23.502 1.00 74.19 327 GLN A C 1
ATOM 2572 O O . GLN A 1 327 ? -11.566 -1.932 23.329 1.00 74.19 327 GLN A O 1
ATOM 2577 N N . ASN A 1 328 ? -10.367 -0.458 24.514 1.00 86.75 328 ASN A N 1
ATOM 2578 C CA . ASN A 1 328 ? -11.447 -0.141 25.434 1.00 86.75 328 ASN A CA 1
ATOM 2579 C C . ASN A 1 328 ? -11.949 1.270 25.152 1.00 86.75 328 ASN A C 1
ATOM 2581 O O . ASN A 1 328 ? -11.164 2.207 25.106 1.00 86.75 328 ASN A O 1
ATOM 2585 N N . SER A 1 329 ? -13.261 1.417 25.017 1.00 92.50 329 SER A N 1
ATOM 2586 C CA . SER A 1 329 ? -13.940 2.711 25.112 1.00 92.50 329 SER A CA 1
ATOM 2587 C C . SER A 1 329 ? -14.764 2.740 26.387 1.00 92.50 329 SER A C 1
ATOM 2589 O O . SER A 1 329 ? -15.236 1.698 26.840 1.00 92.50 329 SER A O 1
ATOM 2591 N N . TYR A 1 330 ? -14.958 3.919 26.959 1.00 96.00 330 TYR A N 1
ATOM 2592 C CA . TYR A 1 330 ? -15.611 4.077 28.253 1.00 96.00 330 TYR A CA 1
ATOM 2593 C C . TYR A 1 330 ? -16.861 4.935 28.096 1.00 96.00 330 TYR A C 1
ATOM 2595 O O . TYR A 1 330 ? -16.842 5.934 27.381 1.00 96.00 330 TYR A O 1
ATOM 2603 N N . VAL A 1 331 ? -17.960 4.532 28.735 1.00 97.50 331 VAL A N 1
ATOM 2604 C CA . VAL A 1 331 ? -19.235 5.257 28.681 1.00 97.50 331 VAL A CA 1
ATOM 2605 C C . VAL A 1 331 ? -19.679 5.651 30.077 1.00 97.50 331 VAL A C 1
ATOM 2607 O O . VAL A 1 331 ? -20.097 4.806 30.870 1.00 97.50 331 VAL A O 1
ATOM 2610 N N . ASP A 1 332 ? -19.670 6.953 30.335 1.00 96.81 332 ASP A N 1
ATOM 2611 C CA . ASP A 1 332 ? -20.098 7.576 31.583 1.00 96.81 332 ASP A CA 1
ATOM 2612 C C . ASP A 1 332 ? -20.947 8.812 31.249 1.00 96.81 332 ASP A C 1
ATOM 2614 O O . ASP A 1 332 ? -20.408 9.759 30.676 1.00 96.81 332 ASP A O 1
ATOM 2618 N N . PRO A 1 333 ? -22.243 8.864 31.617 1.00 95.62 333 PRO A N 1
ATOM 2619 C CA . PRO A 1 333 ? -23.097 10.025 31.357 1.00 95.62 333 PRO A CA 1
ATOM 2620 C C . PRO A 1 333 ? -22.555 11.351 31.905 1.00 95.62 333 PRO A C 1
ATOM 2622 O O . PRO A 1 333 ? -22.915 12.410 31.399 1.00 95.62 333 PRO A O 1
ATOM 2625 N N . SER A 1 334 ? -21.689 11.308 32.925 1.00 94.62 334 SER A N 1
ATOM 2626 C CA . SER A 1 334 ? -21.027 12.499 33.470 1.00 94.62 334 SER A CA 1
ATOM 2627 C C . SER A 1 334 ? -19.826 12.975 32.643 1.00 94.62 334 SER A C 1
ATOM 2629 O O . SER A 1 334 ? -19.317 14.066 32.886 1.00 94.62 334 SER A O 1
ATOM 2631 N N . GLY A 1 335 ? -19.348 12.163 31.694 1.00 92.19 335 GLY A N 1
ATOM 2632 C CA . GLY A 1 335 ? -18.137 12.415 30.910 1.00 92.19 335 GLY A CA 1
ATOM 2633 C C . GLY A 1 335 ? -16.830 12.215 31.684 1.00 92.19 335 GLY A C 1
ATOM 2634 O O . GLY A 1 335 ? -15.766 12.521 31.157 1.00 92.19 335 GLY A O 1
ATOM 2635 N N . SER A 1 336 ? -16.886 11.718 32.925 1.00 91.50 336 SER A N 1
ATOM 2636 C CA . SER A 1 336 ? -15.698 11.552 33.768 1.00 91.50 336 SER A CA 1
ATOM 2637 C C . SER A 1 336 ? -14.860 10.337 33.362 1.00 91.50 336 SER A C 1
ATOM 2639 O O . SER A 1 336 ? -13.636 10.430 33.259 1.00 91.50 336 SER A O 1
ATOM 2641 N N . CYS A 1 337 ? -15.506 9.177 33.180 1.00 94.12 337 CYS A N 1
ATOM 2642 C CA . CYS A 1 337 ? -14.879 7.873 32.922 1.00 94.12 337 CYS A CA 1
ATOM 2643 C C . CYS A 1 337 ? -13.682 7.530 33.835 1.00 94.12 337 CYS A C 1
ATOM 2645 O O . CYS A 1 337 ? -12.871 6.664 33.502 1.00 94.12 337 CYS A O 1
ATOM 2647 N N . ASN A 1 338 ? -13.549 8.213 34.977 1.00 92.81 338 ASN A N 1
ATOM 2648 C CA . ASN A 1 338 ? -12.387 8.156 35.860 1.00 92.81 338 ASN A CA 1
ATOM 2649 C C . ASN A 1 338 ? -11.045 8.360 35.124 1.00 92.81 338 ASN A C 1
ATOM 2651 O O . ASN A 1 338 ? -10.071 7.658 35.389 1.00 92.81 338 ASN A O 1
ATOM 2655 N N . GLY A 1 339 ? -11.013 9.287 34.159 1.00 87.56 339 GLY A N 1
ATOM 2656 C CA . GLY A 1 339 ? -9.817 9.611 33.373 1.00 87.56 339 GLY A CA 1
ATOM 2657 C C . GLY A 1 339 ? -9.459 8.594 32.284 1.00 87.56 339 GLY A C 1
ATOM 2658 O O . GLY A 1 339 ? -8.492 8.806 31.556 1.00 87.56 339 GLY A O 1
ATOM 2659 N N . ASN A 1 340 ? -10.226 7.510 32.135 1.00 87.19 340 ASN A N 1
ATOM 2660 C CA . ASN A 1 340 ? -10.026 6.564 31.045 1.00 87.19 340 ASN A CA 1
ATOM 2661 C C . ASN A 1 340 ? -10.469 7.172 29.710 1.00 87.19 340 ASN A C 1
ATOM 2663 O O . ASN A 1 340 ? -11.517 7.814 29.629 1.00 87.19 340 ASN A O 1
ATOM 2667 N N . THR A 1 341 ? -9.698 6.925 28.652 1.00 85.88 341 THR A N 1
ATOM 2668 C CA . THR A 1 341 ? -9.968 7.446 27.308 1.00 85.88 341 THR A CA 1
ATOM 2669 C C . THR A 1 341 ? -9.964 6.322 26.262 1.00 85.88 341 THR A C 1
ATOM 2671 O O . THR A 1 341 ? -9.265 5.326 26.454 1.00 85.88 341 THR A O 1
ATOM 2674 N N . PRO A 1 342 ? -10.746 6.454 25.171 1.00 90.19 342 PRO A N 1
ATOM 2675 C CA . PRO A 1 342 ? -11.736 7.508 24.930 1.00 90.19 342 PRO A CA 1
ATOM 2676 C C . PRO A 1 342 ? -12.982 7.376 25.833 1.00 90.19 342 PRO A C 1
ATOM 2678 O O . PRO A 1 342 ? -13.454 6.271 26.107 1.00 90.19 342 PRO A O 1
ATOM 2681 N N . CYS A 1 343 ? -13.498 8.521 26.298 1.00 94.19 343 CYS A N 1
ATOM 2682 C CA . CYS A 1 343 ? -14.682 8.621 27.156 1.00 94.19 343 CYS A CA 1
ATOM 2683 C C . CYS A 1 343 ? -15.850 9.246 26.394 1.00 94.19 343 CYS A C 1
ATOM 2685 O O . CYS A 1 343 ? -15.713 10.321 25.810 1.00 94.19 343 CYS A O 1
ATOM 2687 N N . TYR A 1 344 ? -17.008 8.597 26.441 1.00 96.75 344 TYR A N 1
ATOM 2688 C CA . TYR A 1 344 ? -18.230 9.051 25.793 1.00 96.75 344 TYR A CA 1
ATOM 2689 C C . TYR A 1 344 ? -19.352 9.203 26.818 1.00 96.75 344 TYR A C 1
ATOM 2691 O O . TYR A 1 344 ? -19.483 8.413 27.750 1.00 96.75 344 TYR A O 1
ATOM 2699 N N . THR A 1 345 ? -20.210 10.201 26.616 1.00 96.44 345 THR A N 1
ATOM 2700 C CA . THR A 1 345 ? -21.379 10.436 27.477 1.00 96.44 345 THR A CA 1
ATOM 2701 C C . THR A 1 345 ? -22.575 9.554 27.130 1.00 96.44 345 THR A C 1
ATOM 2703 O O . THR A 1 345 ? -23.500 9.435 27.928 1.00 96.44 345 THR A O 1
ATOM 2706 N N . THR A 1 346 ? -22.562 8.916 25.956 1.00 97.06 346 THR A N 1
ATOM 2707 C CA . THR A 1 346 ? -23.642 8.051 25.462 1.00 97.06 346 THR A CA 1
ATOM 2708 C C . THR A 1 346 ? -23.085 6.745 24.910 1.00 97.06 346 THR A C 1
ATOM 2710 O O . THR A 1 346 ? -21.959 6.702 24.397 1.00 97.06 346 THR A O 1
ATOM 2713 N N . ILE A 1 347 ? -23.880 5.676 24.987 1.00 97.12 347 ILE A N 1
ATOM 2714 C CA . ILE A 1 347 ? -23.511 4.377 24.407 1.00 97.12 347 ILE A CA 1
ATOM 2715 C C . ILE A 1 347 ? -23.438 4.507 22.883 1.00 97.12 347 ILE A C 1
ATOM 2717 O O . ILE A 1 347 ? -22.500 3.993 22.274 1.00 97.12 347 ILE A O 1
ATOM 2721 N N . GLN A 1 348 ? -24.380 5.224 22.259 1.00 96.81 348 GLN A N 1
ATOM 2722 C CA . GLN A 1 348 ? -24.386 5.386 20.802 1.00 96.81 348 GLN A CA 1
ATOM 2723 C C . GLN A 1 348 ? -23.150 6.137 20.287 1.00 96.81 348 GLN A C 1
ATOM 2725 O O . GLN A 1 348 ? -22.612 5.754 19.249 1.00 96.81 348 GLN A O 1
ATOM 2730 N N . ALA A 1 349 ? -22.664 7.170 20.987 1.00 93.94 349 ALA A N 1
ATOM 2731 C CA . ALA A 1 349 ? -21.448 7.873 20.568 1.00 93.94 349 ALA A CA 1
ATOM 2732 C C . ALA A 1 349 ? -20.217 6.957 20.613 1.00 93.94 349 ALA A C 1
ATOM 2734 O O . ALA A 1 349 ? -19.445 6.937 19.655 1.00 93.94 349 ALA A O 1
ATOM 2735 N N . ALA A 1 350 ? -20.085 6.143 21.667 1.00 94.50 350 ALA A N 1
ATOM 2736 C CA . ALA A 1 350 ? -19.027 5.140 21.744 1.00 94.50 350 ALA A CA 1
ATOM 2737 C C . ALA A 1 350 ? -19.154 4.100 20.625 1.00 94.50 350 ALA A C 1
ATOM 2739 O O . ALA A 1 350 ? -18.170 3.786 19.966 1.00 94.50 350 ALA A O 1
ATOM 2740 N N . VAL A 1 351 ? -20.367 3.605 20.356 1.00 93.56 351 VAL A N 1
ATOM 2741 C CA . VAL A 1 351 ? -20.623 2.666 19.252 1.00 93.56 351 VAL A CA 1
ATOM 2742 C C . VAL A 1 351 ? -20.255 3.277 17.910 1.00 93.56 351 VAL A C 1
ATOM 2744 O O . VAL A 1 351 ? -19.672 2.585 17.085 1.00 93.56 351 VAL A O 1
ATOM 2747 N N . ASN A 1 352 ? -20.566 4.548 17.671 1.00 89.56 352 ASN A N 1
ATOM 2748 C CA . ASN A 1 352 ? -20.242 5.214 16.412 1.00 89.56 352 ASN A CA 1
ATOM 2749 C C . ASN A 1 352 ? -18.730 5.337 16.219 1.00 89.56 352 ASN A C 1
ATOM 2751 O O . ASN A 1 352 ? -18.242 4.992 15.146 1.00 89.56 352 ASN A O 1
ATOM 2755 N N . ALA A 1 353 ? -18.010 5.760 17.259 1.00 85.38 353 ALA A N 1
ATOM 2756 C CA . ALA A 1 353 ? -16.575 6.017 17.200 1.00 85.38 353 ALA A CA 1
ATOM 2757 C C . ALA A 1 353 ? -15.701 4.754 17.295 1.00 85.38 353 ALA A C 1
ATOM 2759 O O . ALA A 1 353 ? -14.573 4.762 16.820 1.00 85.38 353 ALA A O 1
ATOM 2760 N N . ALA A 1 354 ? -16.200 3.676 17.901 1.00 86.38 354 ALA A N 1
ATOM 2761 C CA . ALA A 1 354 ? -15.433 2.453 18.101 1.00 86.38 354 ALA A CA 1
ATOM 2762 C C . ALA A 1 354 ? -15.106 1.733 16.783 1.00 86.38 354 ALA A C 1
ATOM 2764 O O . ALA A 1 354 ? -15.970 1.580 15.913 1.00 86.38 354 ALA A O 1
ATOM 2765 N N . SER A 1 355 ? -13.885 1.218 16.689 1.00 80.00 355 SER A N 1
ATOM 2766 C CA . SER A 1 355 ? -13.418 0.299 15.649 1.00 80.00 355 SER A CA 1
ATOM 2767 C C . SER A 1 355 ? -13.807 -1.152 15.956 1.00 80.00 355 SER A C 1
ATOM 2769 O O . SER A 1 355 ? -14.122 -1.488 17.105 1.00 80.00 355 SER A O 1
ATOM 2771 N N . THR A 1 356 ? -13.779 -2.030 14.945 1.00 81.06 356 THR A N 1
ATOM 2772 C CA . THR A 1 356 ? -13.952 -3.480 15.150 1.00 81.06 356 THR A CA 1
ATOM 2773 C C . THR A 1 356 ? -12.986 -4.005 16.225 1.00 81.06 356 THR A C 1
ATOM 2775 O O . THR A 1 356 ? -11.844 -3.568 16.316 1.00 81.06 356 THR A O 1
ATOM 2778 N N . GLY A 1 357 ? -13.460 -4.909 17.084 1.00 76.38 357 GLY A N 1
ATOM 2779 C CA . GLY A 1 357 ? -12.715 -5.477 18.213 1.00 76.38 357 GLY A CA 1
ATOM 2780 C C . GLY A 1 357 ? -12.803 -4.663 19.512 1.00 76.38 357 GLY A C 1
ATOM 2781 O O . GLY A 1 357 ? -12.454 -5.171 20.580 1.00 76.38 357 GLY A O 1
ATOM 2782 N N . THR A 1 358 ? -13.324 -3.430 19.471 1.00 86.00 358 THR A N 1
ATOM 2783 C CA . THR A 1 358 ? -13.429 -2.578 20.666 1.00 86.00 358 THR A CA 1
ATOM 2784 C C . THR A 1 358 ? -14.406 -3.150 21.700 1.00 86.00 358 THR A C 1
ATOM 2786 O O . THR A 1 358 ? -15.557 -3.489 21.402 1.00 86.00 358 THR A O 1
ATOM 2789 N N . THR A 1 359 ? -13.975 -3.182 22.961 1.00 91.44 359 THR A N 1
ATOM 2790 C CA . THR A 1 359 ? -14.832 -3.361 24.134 1.00 91.44 359 THR A CA 1
ATOM 2791 C C . THR A 1 359 ? -15.284 -2.008 24.676 1.00 91.44 359 THR A C 1
ATOM 2793 O O . THR A 1 359 ? -14.522 -1.257 25.276 1.00 91.44 359 THR A O 1
ATOM 2796 N N . ILE A 1 360 ? -16.567 -1.705 24.515 1.00 95.25 360 ILE A N 1
ATOM 2797 C CA . ILE A 1 360 ? -17.212 -0.537 25.110 1.00 95.25 360 ILE A CA 1
ATOM 2798 C C . ILE A 1 360 ? -17.618 -0.903 26.539 1.00 95.25 360 ILE A C 1
ATOM 2800 O O . ILE A 1 360 ? -18.584 -1.639 26.762 1.00 95.25 360 ILE A O 1
ATOM 2804 N N . LYS A 1 361 ? -16.860 -0.409 27.517 1.00 96.88 361 LYS A N 1
ATOM 2805 C CA . LYS A 1 361 ? -17.134 -0.541 28.946 1.00 96.88 361 LYS A CA 1
ATOM 2806 C C . LYS A 1 361 ? -18.128 0.533 29.379 1.00 96.88 361 LYS A C 1
ATOM 2808 O O . LYS A 1 361 ? -17.837 1.722 29.320 1.00 96.88 361 LYS A O 1
ATOM 2813 N N . ILE A 1 362 ? -19.304 0.110 29.824 1.00 97.56 362 ILE A N 1
ATOM 2814 C CA . ILE A 1 362 ? -20.421 0.994 30.163 1.00 97.56 362 ILE A CA 1
ATOM 2815 C C . ILE A 1 362 ? -20.581 1.035 31.680 1.00 97.56 362 ILE A C 1
ATOM 2817 O O . ILE A 1 362 ? -20.745 -0.015 32.320 1.00 97.56 362 ILE A O 1
ATOM 2821 N N . LEU A 1 363 ? -20.541 2.243 32.248 1.00 97.06 363 LEU A N 1
ATOM 2822 C CA . LEU A 1 363 ? -20.846 2.476 33.655 1.00 97.06 363 LEU A CA 1
ATOM 2823 C C . LEU A 1 363 ? -22.213 1.864 33.994 1.00 97.06 363 LEU A C 1
ATOM 2825 O O . LEU A 1 363 ? -23.155 1.874 33.197 1.00 97.06 363 LEU A O 1
ATOM 2829 N N . GLN A 1 364 ? -22.333 1.266 35.173 1.00 96.12 364 GLN A N 1
ATOM 2830 C CA . GLN A 1 364 ? -23.611 0.749 35.647 1.00 96.12 364 GLN A CA 1
ATOM 2831 C C . GLN A 1 364 ? -24.676 1.855 35.645 1.00 96.12 364 GLN A C 1
ATOM 2833 O O . GLN A 1 364 ? -24.424 2.976 36.081 1.00 96.12 364 GLN A O 1
ATOM 2838 N N . GLY A 1 365 ? -25.881 1.539 35.179 1.00 94.38 365 GLY A N 1
ATOM 2839 C CA . GLY A 1 365 ? -26.944 2.532 35.094 1.00 94.38 365 GLY A CA 1
ATOM 2840 C C . GLY A 1 365 ? -27.988 2.218 34.036 1.00 94.38 365 GLY A C 1
ATOM 2841 O O . GLY A 1 365 ? -27.990 1.155 33.416 1.00 94.38 365 GLY A O 1
ATOM 2842 N N . SER A 1 366 ? -28.895 3.168 33.862 1.00 94.50 366 SER A N 1
ATOM 2843 C CA . SER A 1 366 ? -29.984 3.129 32.894 1.00 94.50 366 SER A CA 1
ATOM 2844 C C . SER A 1 366 ? -29.796 4.259 31.891 1.00 94.50 366 SER A C 1
ATOM 2846 O O . SER A 1 366 ? -29.764 5.424 32.277 1.00 94.50 366 SER A O 1
ATOM 2848 N N . TYR A 1 367 ? -29.686 3.904 30.618 1.00 95.62 367 TYR A N 1
ATOM 2849 C CA . TYR A 1 367 ? -29.448 4.801 29.498 1.00 95.62 367 TYR A CA 1
ATOM 2850 C C . TYR A 1 367 ? -30.714 4.836 28.646 1.00 95.62 367 TYR A C 1
ATOM 2852 O O . TYR A 1 367 ? -31.135 3.814 28.101 1.00 95.62 367 TYR A O 1
ATOM 2860 N N . SER A 1 368 ? -31.336 6.011 28.543 1.00 93.88 368 SER A N 1
ATOM 2861 C CA . SER A 1 368 ? -32.519 6.226 27.696 1.00 93.88 368 SER A CA 1
ATOM 2862 C C . SER A 1 368 ? -32.103 6.405 26.232 1.00 93.88 368 SER A C 1
ATOM 2864 O O . SER A 1 368 ? -32.268 7.473 25.648 1.00 93.88 368 SER A O 1
ATOM 2866 N N . GLU A 1 369 ? -31.482 5.370 25.668 1.00 93.50 369 GLU A N 1
ATOM 2867 C CA . GLU A 1 369 ? -30.876 5.375 24.338 1.00 93.50 369 GLU A CA 1
ATOM 2868 C C . GLU A 1 369 ? -31.344 4.179 23.505 1.00 93.50 369 GLU A C 1
ATOM 2870 O O . GLU A 1 369 ? -31.368 3.037 23.973 1.00 93.50 369 GLU A O 1
ATOM 2875 N N . ASN A 1 370 ? -31.651 4.439 22.234 1.00 94.19 370 ASN A N 1
ATOM 2876 C CA . ASN A 1 370 ? -31.835 3.403 21.223 1.00 94.19 370 ASN A CA 1
ATOM 2877 C C . ASN A 1 370 ? -30.511 3.203 20.492 1.00 94.19 370 ASN A C 1
ATOM 2879 O O . ASN A 1 370 ? -30.152 4.002 19.630 1.00 94.19 370 ASN A O 1
ATOM 2883 N N . VAL A 1 371 ? -29.781 2.156 20.864 1.00 95.69 371 VAL A N 1
ATOM 2884 C CA . VAL A 1 371 ? -28.436 1.909 20.351 1.00 95.69 371 VAL A CA 1
ATOM 2885 C C . VAL A 1 371 ? -28.522 1.055 19.089 1.00 95.69 371 VAL A C 1
ATOM 2887 O O . VAL A 1 371 ? -29.165 0.004 19.069 1.00 95.69 371 VAL A O 1
ATOM 2890 N N . SER A 1 372 ? -27.865 1.497 18.024 1.00 94.50 372 SER A N 1
ATOM 2891 C CA . SER A 1 372 ? -27.880 0.864 16.709 1.00 94.50 372 SER A CA 1
ATOM 2892 C C . SER A 1 372 ? -26.473 0.671 16.153 1.00 94.50 372 SER A C 1
ATOM 2894 O O . SER A 1 372 ? -25.603 1.532 16.306 1.00 94.50 372 SER A O 1
ATOM 2896 N N . LEU A 1 373 ? -26.262 -0.470 15.491 1.00 91.44 373 LEU A N 1
ATOM 2897 C CA . LEU A 1 373 ? -25.046 -0.778 14.744 1.00 91.44 373 LEU A CA 1
ATOM 2898 C C . LEU A 1 373 ? -25.345 -0.838 13.245 1.00 91.44 373 LEU A C 1
ATOM 2900 O O . LEU A 1 373 ? -25.906 -1.823 12.744 1.00 91.44 373 LEU A O 1
ATOM 2904 N N . SER A 1 374 ? -25.001 0.244 12.548 1.00 86.12 374 SER A N 1
ATOM 2905 C CA . SER A 1 374 ? -25.252 0.448 11.114 1.00 86.12 374 SER A CA 1
ATOM 2906 C C . SER A 1 374 ? -24.043 0.236 10.212 1.00 86.12 374 SER A C 1
ATOM 2908 O O . SER A 1 374 ? -24.199 0.176 8.992 1.00 86.12 374 SER A O 1
ATOM 2910 N N . THR A 1 375 ? -22.859 0.062 10.793 1.00 79.62 375 THR A N 1
ATOM 2911 C CA . THR A 1 375 ? -21.623 -0.248 10.072 1.00 79.62 375 THR A CA 1
ATOM 2912 C C . THR A 1 375 ? -21.231 -1.712 10.270 1.00 79.62 375 THR A C 1
ATOM 2914 O O . THR A 1 375 ? -21.616 -2.344 11.258 1.00 79.62 375 THR A O 1
ATOM 2917 N N . SER A 1 376 ? -20.481 -2.261 9.313 1.00 83.44 376 SER A N 1
ATOM 2918 C CA . SER A 1 376 ? -19.965 -3.632 9.376 1.00 83.44 376 SER A CA 1
ATOM 2919 C C . SER A 1 376 ? -18.760 -3.700 10.307 1.00 83.44 376 SER A C 1
ATOM 2921 O O . SER A 1 376 ? -17.625 -3.584 9.861 1.00 83.44 376 SER A O 1
ATOM 2923 N N . LYS A 1 377 ? -19.023 -3.822 11.610 1.00 80.25 377 LYS A N 1
ATOM 2924 C CA . LYS A 1 377 ? -18.002 -4.005 12.648 1.00 80.25 377 LYS A CA 1
ATOM 2925 C C . LYS A 1 377 ? -18.457 -4.971 13.728 1.00 80.25 377 LYS A C 1
ATOM 2927 O O . LYS A 1 377 ? -19.659 -5.129 13.956 1.00 80.25 377 LYS A O 1
ATOM 2932 N N . GLU A 1 378 ? -17.503 -5.591 14.407 1.00 86.31 378 GLU A N 1
ATOM 2933 C CA . GLU A 1 378 ? -17.758 -6.402 15.597 1.00 86.31 378 GLU A CA 1
ATOM 2934 C C . GLU A 1 378 ? -17.355 -5.628 16.854 1.00 86.31 378 GLU A C 1
ATOM 2936 O O . GLU A 1 378 ? -16.215 -5.200 16.983 1.00 86.31 378 GLU A O 1
ATOM 2941 N N . LEU A 1 379 ? -18.288 -5.431 17.787 1.00 89.62 379 LEU A N 1
ATOM 2942 C CA . LEU A 1 379 ? -18.063 -4.685 19.027 1.00 89.62 379 LEU A CA 1
ATOM 2943 C C . LEU A 1 379 ? -18.486 -5.504 20.242 1.00 89.62 379 LEU A C 1
ATOM 2945 O O . LEU A 1 379 ? -19.533 -6.155 20.227 1.00 89.62 379 LEU A O 1
ATOM 2949 N N . THR A 1 380 ? -17.746 -5.388 21.343 1.00 93.00 380 THR A N 1
ATOM 2950 C CA . THR A 1 380 ? -18.183 -5.920 22.639 1.00 93.00 380 THR A CA 1
ATOM 2951 C C . THR A 1 380 ? -18.819 -4.814 23.475 1.00 93.00 380 THR A C 1
ATOM 2953 O O . THR A 1 380 ? -18.140 -3.884 23.892 1.00 93.00 380 THR A O 1
ATOM 2956 N N . LEU A 1 381 ? -20.112 -4.924 23.790 1.00 96.00 381 LEU A N 1
ATOM 2957 C CA . LEU A 1 381 ? -20.754 -4.073 24.796 1.00 96.00 381 LEU A CA 1
ATOM 2958 C C . LEU A 1 381 ? -20.633 -4.747 26.160 1.00 96.00 381 LEU A C 1
ATOM 2960 O O . LEU A 1 381 ? -21.198 -5.819 26.371 1.00 96.00 381 LEU A O 1
ATOM 2964 N N . SER A 1 382 ? -19.908 -4.125 27.083 1.00 96.38 382 SER A N 1
ATOM 2965 C CA . SER A 1 382 ? -19.619 -4.664 28.411 1.00 96.38 382 SER A CA 1
ATOM 2966 C C . SER A 1 382 ? -20.177 -3.729 29.482 1.00 96.38 382 SER A C 1
ATOM 2968 O O . SER A 1 382 ? -19.571 -2.707 29.782 1.00 96.38 382 SER A O 1
ATOM 2970 N N . GLY A 1 383 ? -21.347 -4.043 30.039 1.00 96.50 383 GLY A N 1
ATOM 2971 C CA . GLY A 1 383 ? -22.051 -3.190 31.004 1.00 96.50 383 GLY A CA 1
ATOM 2972 C C . GLY A 1 383 ? -21.789 -3.513 32.472 1.00 96.50 383 GLY A C 1
ATOM 2973 O O . GLY A 1 383 ? -21.124 -4.489 32.818 1.00 96.50 383 GLY A O 1
ATOM 2974 N N . GLY A 1 384 ? -22.342 -2.689 33.358 1.00 96.12 384 GLY A N 1
ATOM 2975 C CA . GLY A 1 384 ? -22.342 -2.924 34.799 1.00 96.12 384 GLY A CA 1
ATOM 2976 C C . GLY A 1 384 ? -21.034 -2.598 35.515 1.00 96.12 384 GLY A C 1
ATOM 2977 O O . GLY A 1 384 ? -20.829 -3.112 36.618 1.00 96.12 384 GLY A O 1
ATOM 2978 N N . TRP A 1 385 ? -20.161 -1.791 34.906 1.00 97.25 385 TRP A N 1
ATOM 2979 C CA . TRP A 1 385 ? -18.903 -1.358 35.518 1.00 97.25 385 TRP A CA 1
ATOM 2980 C C . TRP A 1 385 ? -19.140 -0.361 36.654 1.00 97.25 385 TRP A C 1
ATOM 2982 O O . TRP A 1 385 ? -20.066 0.447 36.602 1.00 97.25 385 TRP A O 1
ATOM 2992 N N . ASN A 1 386 ? -18.298 -0.398 37.684 1.00 95.50 386 ASN A N 1
ATOM 2993 C CA . ASN A 1 386 ? -18.225 0.673 38.680 1.00 95.50 386 ASN A CA 1
ATOM 2994 C C . ASN A 1 386 ? -17.560 1.939 38.094 1.00 95.50 386 ASN A C 1
ATOM 2996 O O . ASN A 1 386 ? -16.988 1.897 37.007 1.00 95.50 386 ASN A O 1
ATOM 3000 N N . SER A 1 387 ? -17.596 3.062 38.820 1.00 93.81 387 SER A N 1
ATOM 3001 C CA . SER A 1 387 ? -17.025 4.341 38.355 1.00 93.81 387 SER A CA 1
ATOM 3002 C C . SER A 1 387 ? -15.527 4.278 38.047 1.00 93.81 387 SER A C 1
ATOM 3004 O O . SER A 1 387 ? -15.052 5.050 37.226 1.00 93.81 387 SER A O 1
ATOM 3006 N N . SER A 1 388 ? -14.789 3.341 38.649 1.00 93.56 388 SER A N 1
ATOM 3007 C CA . SER A 1 388 ? -13.365 3.120 38.380 1.00 93.56 388 SER A CA 1
ATOM 3008 C C . SER A 1 388 ? -13.075 2.148 37.230 1.00 93.56 388 SER A C 1
ATOM 3010 O O . SER A 1 388 ? -11.910 1.960 36.899 1.00 93.56 388 SER A O 1
ATOM 3012 N N . TYR A 1 389 ? -14.088 1.507 36.636 1.00 93.44 389 TYR A N 1
ATOM 3013 C CA . TYR A 1 389 ? -13.945 0.502 35.569 1.00 93.44 389 TYR A CA 1
ATOM 3014 C C . TYR A 1 389 ? -13.029 -0.685 35.907 1.00 93.44 389 TYR A C 1
ATOM 3016 O O . TYR A 1 389 ? -12.419 -1.293 35.026 1.00 93.44 389 TYR A O 1
ATOM 3024 N N . THR A 1 390 ? -12.965 -1.050 37.188 1.00 93.06 390 THR A N 1
ATOM 3025 C CA . THR A 1 390 ? -12.137 -2.163 37.683 1.00 93.06 390 THR A CA 1
ATOM 3026 C C . THR A 1 390 ? -12.949 -3.407 38.026 1.00 93.06 390 THR A C 1
ATOM 3028 O O . THR A 1 390 ? -12.390 -4.496 38.110 1.00 93.06 390 THR A O 1
ATOM 3031 N N . SER A 1 391 ? -14.266 -3.280 38.215 1.00 94.25 391 SER A N 1
ATOM 3032 C CA . SER A 1 391 ? -15.137 -4.409 38.552 1.00 94.25 391 SER A CA 1
ATOM 3033 C C . SER A 1 391 ? -16.541 -4.255 37.970 1.00 94.25 391 SER A C 1
ATOM 3035 O O . SER A 1 391 ? -17.020 -3.138 37.761 1.00 94.25 391 SER A O 1
ATOM 3037 N N . GLN A 1 392 ? -17.205 -5.390 37.728 1.00 93.75 392 GLN A N 1
ATOM 3038 C CA . GLN A 1 392 ? -18.586 -5.452 37.251 1.00 93.75 392 GLN A CA 1
ATOM 3039 C C . GLN A 1 392 ? -19.488 -6.089 38.311 1.00 93.75 392 GLN A C 1
ATOM 3041 O O . GLN A 1 392 ? -19.510 -7.312 38.471 1.00 93.75 392 GLN A O 1
ATOM 3046 N N . ALA A 1 393 ? -20.256 -5.263 39.020 1.00 84.94 393 ALA A N 1
ATOM 3047 C CA . ALA A 1 393 ? -21.202 -5.725 40.040 1.00 84.94 393 ALA A CA 1
ATOM 3048 C C . ALA A 1 393 ? -22.662 -5.707 39.556 1.00 84.94 393 ALA A C 1
ATOM 3050 O O . ALA A 1 393 ? -23.499 -6.398 40.129 1.00 84.94 393 ALA A O 1
ATOM 3051 N N . SER A 1 394 ? -22.969 -4.986 38.472 1.00 91.12 394 SER A N 1
ATOM 3052 C CA . SER A 1 394 ? -24.345 -4.734 38.020 1.00 91.12 394 SER A CA 1
ATOM 3053 C C . SER A 1 394 ? -24.562 -5.094 36.539 1.00 91.12 394 SER A C 1
ATOM 3055 O O . SER A 1 394 ? -23.760 -5.822 35.946 1.00 91.12 394 SER A O 1
ATOM 3057 N N . ILE A 1 395 ? -25.670 -4.634 35.961 1.00 93.50 395 ILE A N 1
ATOM 3058 C CA . ILE A 1 395 ? -26.015 -4.652 34.534 1.00 93.50 395 ILE A CA 1
ATOM 3059 C C . ILE A 1 395 ? -26.297 -3.199 34.129 1.00 93.50 395 ILE A C 1
ATOM 3061 O O . ILE A 1 395 ? -26.904 -2.457 34.903 1.00 93.50 395 ILE A O 1
ATOM 3065 N N . SER A 1 396 ? -25.868 -2.788 32.936 1.00 96.06 396 SER A N 1
ATOM 3066 C CA . SER A 1 396 ? -26.300 -1.510 32.343 1.00 96.06 396 SER A CA 1
ATOM 3067 C C . SER A 1 396 ? -27.504 -1.740 31.433 1.00 96.06 396 SER A C 1
ATOM 3069 O O . SER A 1 396 ? -27.573 -2.773 30.773 1.00 96.06 396 SER A O 1
ATOM 3071 N N . TYR A 1 397 ? -28.450 -0.809 31.371 1.00 96.38 397 TYR A N 1
ATOM 3072 C CA . TYR A 1 397 ? -29.655 -0.952 30.548 1.00 96.38 397 TYR A CA 1
ATOM 3073 C C . TYR A 1 397 ? -29.708 0.108 29.452 1.00 96.38 397 TYR A C 1
ATOM 3075 O O . TYR A 1 397 ? -29.482 1.275 29.746 1.00 96.38 397 TYR A O 1
ATOM 3083 N N . ALA A 1 398 ? -30.043 -0.292 28.225 1.00 96.00 398 ALA A N 1
ATOM 3084 C CA . ALA A 1 398 ? -30.390 0.606 27.119 1.00 96.00 398 ALA A CA 1
ATOM 3085 C C . ALA A 1 398 ? -31.889 0.481 26.784 1.00 96.00 398 ALA A C 1
ATOM 3087 O O . ALA A 1 398 ? -32.516 -0.515 27.148 1.00 96.00 398 ALA A O 1
ATOM 3088 N N . SER A 1 399 ? -32.479 1.444 26.076 1.00 95.31 399 SER A N 1
ATOM 3089 C CA . SER A 1 399 ? -33.885 1.358 25.644 1.00 95.31 399 SER A CA 1
ATOM 3090 C C . SER A 1 399 ? -34.077 0.364 24.496 1.00 95.31 399 SER A C 1
ATOM 3092 O O . SER A 1 399 ? -35.089 -0.328 24.440 1.00 95.31 399 SER A O 1
ATOM 3094 N N . SER A 1 400 ? -33.096 0.239 23.598 1.00 94.25 400 SER A N 1
ATOM 3095 C CA . SER A 1 400 ? -33.051 -0.835 22.599 1.00 94.25 400 SER A CA 1
ATOM 3096 C C . SER A 1 400 ? -31.625 -1.089 22.103 1.00 94.25 400 SER A C 1
ATOM 3098 O O . SER A 1 400 ? -30.748 -0.234 22.226 1.00 94.25 400 SER A O 1
ATOM 3100 N N . LEU A 1 401 ? -31.400 -2.281 21.542 1.00 93.50 401 LEU A N 1
ATOM 3101 C CA . LEU A 1 401 ? -30.173 -2.657 20.838 1.00 93.50 401 LEU A CA 1
ATOM 3102 C C . LEU A 1 401 ? -30.549 -3.230 19.473 1.00 93.50 401 LEU A C 1
ATOM 3104 O O . LEU A 1 401 ? -31.146 -4.303 19.391 1.00 93.50 401 LEU A O 1
ATOM 3108 N N . THR A 1 402 ? -30.189 -2.529 18.404 1.00 92.38 402 THR A N 1
ATOM 3109 C CA . THR A 1 402 ? -30.485 -2.919 17.021 1.00 92.38 402 THR A CA 1
ATOM 3110 C C . THR A 1 402 ? -29.198 -3.156 16.237 1.00 92.38 402 THR A C 1
ATOM 3112 O O . THR A 1 402 ? -28.194 -2.466 16.414 1.00 92.38 402 THR A O 1
ATOM 3115 N N . ARG A 1 403 ? -29.205 -4.173 15.374 1.00 89.50 403 ARG A N 1
ATOM 3116 C CA . ARG A 1 403 ? -28.053 -4.574 14.555 1.00 89.50 403 ARG A CA 1
ATOM 3117 C C . ARG A 1 403 ? -28.515 -4.658 13.114 1.00 89.50 403 ARG A C 1
ATOM 3119 O O . ARG A 1 403 ? -29.446 -5.405 12.833 1.00 89.50 403 ARG A O 1
ATOM 3126 N N . SER A 1 404 ? -27.893 -3.889 12.228 1.00 84.00 404 SER A N 1
ATOM 3127 C CA . SER A 1 404 ? -28.260 -3.886 10.806 1.00 84.00 404 SER A CA 1
ATOM 3128 C C . SER A 1 404 ? -27.138 -4.363 9.890 1.00 84.00 404 SER A C 1
ATOM 3130 O O . SER A 1 404 ? -27.438 -5.033 8.908 1.00 84.00 404 SER A O 1
ATOM 3132 N N . LYS A 1 405 ? -25.865 -4.080 10.210 1.00 74.50 405 LYS A N 1
ATOM 3133 C CA . LYS A 1 405 ? -24.716 -4.517 9.389 1.00 74.50 405 LYS A CA 1
ATOM 3134 C C . LYS A 1 405 ? -23.546 -5.144 10.154 1.00 74.50 405 LYS A C 1
ATOM 3136 O O . LYS A 1 405 ? -22.625 -5.618 9.510 1.00 74.50 405 LYS A O 1
ATOM 3141 N N . GLY A 1 406 ? -23.569 -5.169 11.486 1.00 84.31 406 GLY A N 1
ATOM 3142 C CA . GLY A 1 406 ? -22.455 -5.659 12.307 1.00 84.31 406 GLY A CA 1
ATOM 3143 C C . GLY A 1 406 ? -22.895 -6.528 13.483 1.00 84.31 406 GLY A C 1
ATOM 3144 O O . GLY A 1 406 ? -24.083 -6.818 13.661 1.00 84.31 406 GLY A O 1
ATOM 3145 N N . THR A 1 407 ? -21.933 -6.886 14.331 1.00 88.94 407 THR A N 1
ATOM 3146 C CA . THR A 1 407 ? -22.129 -7.798 15.462 1.00 88.94 407 THR A CA 1
ATOM 3147 C C . THR A 1 407 ? -21.905 -7.080 16.789 1.00 88.94 407 THR A C 1
ATOM 3149 O O . THR A 1 407 ? -20.871 -6.459 17.007 1.00 88.94 407 THR A O 1
ATOM 3152 N N . PHE A 1 408 ? -22.861 -7.211 17.717 1.00 91.50 408 PHE A N 1
ATOM 3153 C CA . PHE A 1 408 ? -22.607 -6.932 19.132 1.00 91.50 408 PHE A CA 1
ATOM 3154 C C . PHE A 1 408 ? -22.388 -8.237 19.901 1.00 91.50 408 PHE A C 1
ATOM 3156 O O . PHE A 1 408 ? -23.294 -9.074 19.993 1.00 91.50 408 PHE A O 1
ATOM 3163 N N . ILE A 1 409 ? -21.239 -8.356 20.554 1.00 90.62 409 ILE A N 1
ATOM 3164 C CA . ILE A 1 409 ? -21.024 -9.294 21.653 1.00 90.62 409 ILE A CA 1
ATOM 3165 C C . ILE A 1 409 ? -21.484 -8.585 22.929 1.00 90.62 409 ILE A C 1
ATOM 3167 O O . ILE A 1 409 ? -20.848 -7.649 23.405 1.00 90.62 409 ILE A O 1
ATOM 3171 N N . VAL A 1 410 ? -22.630 -8.986 23.478 1.00 94.19 410 VAL A N 1
ATOM 3172 C CA . VAL A 1 410 ? -23.241 -8.292 24.621 1.00 94.19 410 VAL A CA 1
ATOM 3173 C C . VAL A 1 410 ? -22.927 -9.025 25.920 1.00 94.19 410 VAL A C 1
ATOM 3175 O O . VAL A 1 410 ? -23.277 -10.191 26.086 1.00 94.19 410 VAL A O 1
ATOM 3178 N N . LYS A 1 411 ? -22.299 -8.324 26.865 1.00 94.88 411 LYS A N 1
ATOM 3179 C CA . LYS A 1 411 ? -21.943 -8.813 28.199 1.00 94.88 411 LYS A CA 1
ATOM 3180 C C . LYS A 1 411 ? -22.502 -7.848 29.241 1.00 94.88 411 LYS A C 1
ATOM 3182 O O . LYS A 1 411 ? -22.100 -6.693 29.298 1.00 94.88 411 LYS A O 1
ATOM 3187 N N . ARG A 1 412 ? -23.425 -8.317 30.088 1.00 94.88 412 ARG A N 1
ATOM 3188 C CA . ARG A 1 412 ? -24.005 -7.524 31.195 1.00 94.88 412 ARG A CA 1
ATOM 3189 C C . ARG A 1 412 ? -24.652 -6.197 30.750 1.00 94.88 412 ARG A C 1
ATOM 3191 O O . ARG A 1 412 ? -24.617 -5.210 31.485 1.00 94.88 412 ARG A O 1
ATOM 3198 N N . VAL A 1 413 ? -25.268 -6.192 29.567 1.00 95.44 413 VAL A N 1
ATOM 3199 C CA . VAL A 1 413 ? -26.160 -5.117 29.107 1.00 95.44 413 VAL A CA 1
ATOM 3200 C C . VAL A 1 413 ? -27.554 -5.697 28.885 1.00 95.44 413 VAL A C 1
ATOM 3202 O O . VAL A 1 413 ? -27.692 -6.733 28.235 1.00 95.44 413 VAL A O 1
ATOM 3205 N N . GLY A 1 414 ? -28.572 -5.054 29.452 1.00 93.19 414 GLY A N 1
ATOM 3206 C CA . GLY A 1 414 ? -29.982 -5.410 29.307 1.00 93.19 414 GLY A CA 1
ATOM 3207 C C . GLY A 1 414 ? -30.771 -4.358 28.529 1.00 93.19 414 GLY A C 1
ATOM 3208 O O . GLY A 1 414 ? -30.276 -3.266 28.252 1.00 93.19 414 GLY A O 1
ATOM 3209 N N . ILE A 1 415 ? -32.021 -4.684 28.205 1.00 94.25 415 ILE A N 1
ATOM 3210 C CA . ILE A 1 415 ? -32.988 -3.734 27.647 1.00 94.25 415 ILE A CA 1
ATOM 3211 C C . ILE A 1 415 ? -33.958 -3.317 28.754 1.00 94.25 415 ILE A C 1
ATOM 3213 O O . ILE A 1 415 ? -34.433 -4.180 29.499 1.00 94.25 415 ILE A O 1
ATOM 3217 N N . GLN A 1 416 ? -34.211 -2.014 28.893 1.00 85.50 416 GLN A N 1
ATOM 3218 C CA . GLN A 1 416 ? -35.233 -1.495 29.805 1.00 85.50 416 GLN A CA 1
ATOM 3219 C C . GLN A 1 416 ? -36.597 -2.079 29.420 1.00 85.50 416 GLN A C 1
ATOM 3221 O O . GLN A 1 416 ? -36.956 -2.088 28.244 1.00 85.50 416 GLN A O 1
ATOM 3226 N N . ARG A 1 417 ? -37.321 -2.612 30.406 1.00 65.25 417 ARG A N 1
ATOM 3227 C CA . ARG A 1 417 ? -38.682 -3.130 30.227 1.00 65.25 417 ARG A CA 1
ATOM 3228 C C . ARG A 1 417 ? -39.718 -2.080 30.565 1.00 65.25 417 ARG A C 1
ATOM 3230 O O . ARG A 1 417 ? -39.463 -1.327 31.532 1.00 65.25 417 ARG A O 1
#

pLDDT: mean 90.49, std 16.24, range [27.0, 98.94]

Radius of gyration: 27.7 Å; Cα contacts (8 Å, |Δi|>4): 936; chains: 1; bounding box: 66×94×101 Å

Mean predicted aligned error: 10.27 Å

Secondary structure (DSSP, 8-state):
---------------------------------B---HHHHHHHHHHHHHSPBPP--HHHHHHS-SS-EEE-GGG----GGG-B-TT-B-HHHHHHHHHHHHHHHHHH---PPB-HHHHHHH-TTS-TTB---HHHHHHHHHHH-EE-BTTSTT-S--GGGS-----GGGS---S-EEEEEEEEEE---SSS-HHHHHHHHHHHHHTTPPEEEEEEE-SHHHHHHHHHHHHHS-TTSEE-SGGGTTPBPPTTT-EEEEEEEEEEE-SSGGG-EEEEE-SB--BTTBTTSEEEEETTS-TT-EEEETTEEEESEEEEEEEEEE--S--EEEE-TTS-GGG-SSEESSHHHHHHHPPTT-EEEEESEEEEEEEEE-SS-EEEEEEEE-TTSS-B-S-EEEEEEEESSSEEEEESEEE--